Protein AF-A0A496BP18-F1 (afdb_monomer_lite)

pLDDT: mean 85.72, std 12.45, range [35.34, 98.62]

Sequence (747 aa):
MIRNYHTTITDYIFNKKTFSELKESTFGDKWPVVYIIEDKGKRLAYIGETTNICNRINQHWNNPKRKKLKSIHIIHNPAFNKSVILDLEAFLIKYIASDGKYQLQNGNGGQHFHHYYQREEYQKEFKYIWQILKKHNIVTQDIRIIENSDLFKYSPYKTLTEEQYKITYQIIERLKTDLSNGIPRISIIDGGAGTGKSILGIFLLKLLVDAQNETNWAIEENNLEEDLNLIANGLNYNLKMGYVVPMQNFRKTLKKVFKGIKGLSPNMVLSPADVANSQDKYDILIIDESHRLRQRYGLASPGDYKAFDHKNEILGLGKKGTELDWILKKSKYQFFFYDSGQSIKPTDVDPERFFLLLQNKHNYKYKLTSQLRCKGGNDYIQYIQNILNCKQKSKITFKEYDLKLYEDVDDMISEIKKKNKEVGLCRNIAGYAWDWKTKGKSLSSIIKENLFDIEINGYKYIWNRTDTDWINSPNSINEIGCIHTTQGFDLNYAGIILGPEIDYDNEKNRIFIYKKRYKDNKGKMGIENDSILLAYIKNIYTTILERGLEGTYIYVCNDSLRNYLKQFFPVIKHNTEKLLFTEKVKTIEICEDIIPEDQFSEYLPLYTIQAACGYFGEGDEVNKLGWIKVSNLGKLDKNMFVVQAKGNSMEPTIHDGDYCVFRANPVGSRQGKIVLTQHINFYDGDNVGNYSIKTYTSLKKYSETGEWEHEKIVLEPKNKDYKSISIDNVDCNEFKVIGEFIGIIKP

Radius of gyration: 31.21 Å; chains: 1; bounding box: 77×64×98 Å

Structure (mmCIF, N/CA/C/O backbone):
data_AF-A0A496BP18-F1
#
_entry.id   AF-A0A496BP18-F1
#
loop_
_atom_site.group_PDB
_atom_site.id
_atom_site.type_symbol
_atom_site.label_atom_id
_atom_site.label_alt_id
_atom_site.label_comp_id
_atom_site.label_asym_id
_atom_site.label_entity_id
_atom_site.label_seq_id
_atom_site.pdbx_PDB_ins_code
_atom_site.Cartn_x
_atom_site.Cartn_y
_atom_site.Cartn_z
_atom_site.occupancy
_atom_site.B_iso_or_equiv
_atom_site.auth_seq_id
_atom_site.auth_comp_id
_atom_site.auth_asym_id
_atom_site.auth_atom_id
_atom_site.pdbx_PDB_model_num
ATOM 1 N N . MET A 1 1 ? 24.225 -8.860 23.176 1.00 52.12 1 MET A N 1
ATOM 2 C CA . MET A 1 1 ? 25.629 -8.430 23.450 1.00 52.12 1 MET A CA 1
ATOM 3 C C . MET A 1 1 ? 25.857 -6.931 23.203 1.00 52.12 1 MET A C 1
ATOM 5 O O . MET A 1 1 ? 26.594 -6.305 23.952 1.00 52.12 1 MET A O 1
ATOM 9 N N . ILE A 1 2 ? 25.198 -6.344 22.196 1.00 57.78 2 ILE A N 1
ATOM 10 C CA . ILE A 1 2 ? 25.418 -4.966 21.702 1.00 57.78 2 ILE A CA 1
ATOM 11 C C . ILE A 1 2 ? 25.275 -3.861 22.762 1.00 57.78 2 ILE A C 1
ATOM 13 O O . ILE A 1 2 ? 25.968 -2.858 22.670 1.00 57.78 2 ILE A O 1
ATOM 17 N N . ARG A 1 3 ? 24.434 -4.041 23.795 1.00 56.00 3 ARG A N 1
ATOM 18 C CA . ARG A 1 3 ? 24.147 -3.018 24.829 1.00 56.00 3 ARG A CA 1
ATOM 19 C C . ARG A 1 3 ? 25.377 -2.446 25.555 1.00 56.00 3 ARG A C 1
ATOM 21 O O . ARG A 1 3 ? 25.253 -1.396 26.174 1.00 56.00 3 ARG A O 1
ATOM 28 N N . ASN A 1 4 ? 26.523 -3.122 25.491 1.00 63.19 4 ASN A N 1
ATOM 29 C CA . ASN A 1 4 ? 27.769 -2.702 26.134 1.00 63.19 4 ASN A CA 1
ATOM 30 C C . ASN A 1 4 ? 28.670 -1.852 25.209 1.00 63.19 4 ASN A C 1
ATOM 32 O O . ASN A 1 4 ? 29.732 -1.412 25.642 1.00 63.19 4 ASN A O 1
ATOM 36 N N . TYR A 1 5 ? 28.277 -1.641 23.948 1.00 74.50 5 TYR A N 1
ATOM 37 C CA . TYR A 1 5 ? 29.067 -0.955 22.926 1.00 74.50 5 TYR A CA 1
ATOM 38 C C . TYR A 1 5 ? 28.230 0.122 22.229 1.00 74.50 5 TYR A C 1
ATOM 40 O O . TYR A 1 5 ? 27.257 -0.177 21.537 1.00 74.50 5 TYR A O 1
ATOM 48 N N . HIS A 1 6 ? 28.619 1.385 22.389 1.00 79.88 6 HIS A N 1
ATOM 49 C CA . HIS A 1 6 ? 27.933 2.507 21.753 1.00 79.88 6 HIS A CA 1
ATOM 50 C C . HIS A 1 6 ? 28.304 2.616 20.270 1.00 79.88 6 HIS A C 1
ATOM 52 O O . HIS A 1 6 ? 29.479 2.519 19.916 1.00 79.88 6 HIS A O 1
ATOM 58 N N . THR A 1 7 ? 27.313 2.855 19.405 1.00 88.19 7 THR A N 1
ATOM 59 C CA . THR A 1 7 ? 27.586 3.245 18.016 1.00 88.19 7 THR A CA 1
ATOM 60 C C . THR A 1 7 ? 28.005 4.708 17.959 1.00 88.19 7 THR A C 1
ATOM 62 O O . THR A 1 7 ? 27.340 5.577 18.525 1.00 88.19 7 THR A O 1
ATOM 65 N N . THR A 1 8 ? 29.077 4.983 17.228 1.00 88.25 8 THR A N 1
ATOM 66 C CA . THR A 1 8 ? 29.629 6.322 17.006 1.00 88.25 8 THR A CA 1
ATOM 67 C C . THR A 1 8 ? 29.675 6.649 15.515 1.00 88.25 8 THR A C 1
ATOM 69 O O . THR A 1 8 ? 29.780 5.761 14.665 1.00 88.25 8 THR A O 1
ATOM 72 N N . ILE A 1 9 ? 29.554 7.940 15.194 1.00 91.44 9 ILE A N 1
ATOM 73 C CA . ILE A 1 9 ? 29.622 8.459 13.825 1.00 91.44 9 ILE A CA 1
ATOM 74 C C . ILE A 1 9 ? 30.765 9.469 13.754 1.00 91.44 9 ILE A C 1
ATOM 76 O O . ILE A 1 9 ? 30.792 10.423 14.531 1.00 91.44 9 ILE A O 1
ATOM 80 N N . THR A 1 10 ? 31.710 9.243 12.844 1.00 90.31 10 THR A N 1
ATOM 81 C CA . THR A 1 10 ? 32.859 10.128 12.620 1.00 90.31 10 THR A CA 1
ATOM 82 C C . THR A 1 10 ? 32.727 10.818 11.267 1.00 90.31 10 THR A C 1
ATOM 84 O O . THR A 1 10 ? 32.568 10.161 10.235 1.00 90.31 10 THR A O 1
ATOM 87 N N . ASP A 1 11 ? 32.792 12.148 11.282 1.00 90.56 11 ASP A N 1
ATOM 88 C CA . ASP A 1 11 ? 32.511 13.004 10.131 1.00 90.56 11 ASP A CA 1
ATOM 89 C C . ASP A 1 11 ? 33.819 13.544 9.530 1.00 90.56 11 ASP A C 1
ATOM 91 O O . ASP A 1 11 ? 34.568 14.253 10.200 1.00 90.56 11 ASP A O 1
ATOM 95 N N . TYR A 1 12 ? 34.077 13.254 8.252 1.00 89.94 12 TYR A N 1
ATOM 96 C CA . TYR A 1 12 ? 35.258 13.729 7.523 1.00 89.94 12 TYR A CA 1
ATOM 97 C C . TYR A 1 12 ? 34.877 14.462 6.227 1.00 89.94 12 TYR A C 1
ATOM 99 O O . TYR A 1 12 ? 33.830 14.227 5.614 1.00 89.94 12 TYR A O 1
ATOM 107 N N . ILE A 1 13 ? 35.780 15.314 5.735 1.00 90.38 13 ILE A N 1
ATOM 108 C CA . ILE A 1 13 ? 35.725 15.820 4.356 1.00 90.38 13 ILE A CA 1
ATOM 109 C C . ILE A 1 13 ? 36.142 14.678 3.421 1.00 90.38 13 ILE A C 1
ATOM 111 O O . ILE A 1 13 ? 37.189 14.072 3.629 1.00 90.38 13 ILE A O 1
ATOM 115 N N . PHE A 1 14 ? 35.389 14.414 2.355 1.00 89.81 14 PHE A N 1
ATOM 116 C CA . PHE A 1 14 ? 35.708 13.381 1.363 1.00 89.81 14 PHE A CA 1
ATOM 117 C C . PHE A 1 14 ? 36.782 13.884 0.382 1.00 89.81 14 PHE A C 1
ATOM 119 O O . PHE A 1 14 ? 36.477 14.540 -0.614 1.00 89.81 14 PHE A O 1
ATOM 126 N N . ASN A 1 15 ? 38.060 13.632 0.689 1.00 85.44 15 ASN A N 1
ATOM 127 C CA . ASN A 1 15 ? 39.195 14.076 -0.125 1.00 85.44 15 ASN A CA 1
ATOM 128 C C . ASN A 1 15 ? 40.405 13.111 -0.030 1.00 85.44 15 ASN A C 1
ATOM 130 O O . ASN A 1 15 ? 40.296 12.016 0.511 1.00 85.44 15 ASN A O 1
ATOM 134 N N . LYS A 1 16 ? 41.570 13.486 -0.585 1.00 79.44 16 LYS A N 1
ATOM 135 C CA . LYS A 1 16 ? 42.780 12.635 -0.555 1.00 79.44 16 LYS A CA 1
ATOM 136 C C . LYS A 1 16 ? 43.527 12.598 0.791 1.00 79.44 16 LYS A C 1
ATOM 138 O O . LYS A 1 16 ? 44.310 11.676 0.985 1.00 79.44 16 LYS A O 1
ATOM 143 N N . LYS A 1 17 ? 43.335 13.561 1.698 1.00 77.12 17 LYS A N 1
ATOM 144 C CA . LYS A 1 17 ? 43.972 13.562 3.034 1.00 77.12 17 LYS A CA 1
ATOM 145 C C . LYS A 1 17 ? 43.314 12.567 3.993 1.00 77.12 17 LYS A C 1
ATOM 147 O O . LYS A 1 17 ? 44.006 11.901 4.756 1.00 77.12 17 LYS A O 1
ATOM 152 N N . THR A 1 18 ? 42.007 12.365 3.828 1.00 75.88 18 THR A N 1
ATOM 153 C CA . THR A 1 18 ? 41.166 11.417 4.572 1.00 75.88 18 THR A CA 1
ATOM 154 C C . THR A 1 18 ? 41.739 9.993 4.602 1.00 75.88 18 THR A C 1
ATOM 156 O O . THR A 1 18 ? 41.557 9.268 5.572 1.00 75.88 18 THR A O 1
ATOM 159 N N . PHE A 1 19 ? 42.484 9.585 3.566 1.00 72.56 19 PHE A N 1
ATOM 160 C CA . PHE A 1 19 ? 43.158 8.280 3.510 1.00 72.56 19 PHE A CA 1
ATOM 161 C C . PHE A 1 19 ? 44.224 8.060 4.592 1.00 72.56 19 PHE A C 1
ATOM 163 O O . PHE A 1 19 ? 44.499 6.908 4.927 1.00 72.56 19 PHE A O 1
ATOM 170 N N . SER A 1 20 ? 44.838 9.128 5.105 1.00 73.00 20 SER A N 1
ATOM 171 C CA . SER A 1 20 ? 45.783 9.058 6.226 1.00 73.00 20 SER A CA 1
ATOM 172 C C . SER A 1 20 ? 45.035 9.116 7.556 1.00 73.00 20 SER A C 1
ATOM 174 O O . SER A 1 20 ? 45.188 8.220 8.380 1.00 73.00 20 SER A O 1
ATOM 176 N N . GLU A 1 21 ? 44.139 10.099 7.698 1.00 77.62 21 GLU A N 1
ATOM 177 C CA . GLU A 1 21 ? 43.317 10.351 8.896 1.00 77.62 21 GLU A CA 1
ATOM 178 C C . GLU A 1 21 ? 42.536 9.101 9.360 1.00 77.62 21 GLU A C 1
ATOM 180 O O . GLU A 1 21 ? 42.324 8.896 10.553 1.00 77.62 21 GLU A O 1
ATOM 185 N N . LEU A 1 22 ? 42.133 8.230 8.428 1.00 76.31 22 LEU A N 1
ATOM 186 C CA . LEU A 1 22 ? 41.422 6.984 8.733 1.00 76.31 22 LEU A CA 1
ATOM 187 C C . LEU A 1 22 ? 42.313 5.839 9.226 1.00 76.31 22 LEU A C 1
ATOM 189 O O . LEU A 1 22 ? 41.830 4.982 9.967 1.00 76.31 22 LEU A O 1
ATOM 193 N N . LYS A 1 23 ? 43.601 5.812 8.867 1.00 72.75 23 LYS A N 1
ATOM 194 C CA . LYS A 1 23 ? 44.546 4.803 9.386 1.00 72.75 23 LYS A CA 1
ATOM 195 C C . LYS A 1 23 ? 44.902 5.040 10.851 1.00 72.75 23 LYS A C 1
ATOM 197 O O . LYS A 1 23 ? 45.253 4.097 11.547 1.00 72.75 23 LYS A O 1
ATOM 202 N N . GLU A 1 24 ? 44.787 6.288 11.291 1.00 71.69 24 GLU A N 1
ATOM 203 C CA . GLU A 1 24 ? 45.025 6.743 12.663 1.00 71.69 24 GLU A CA 1
ATOM 204 C C . GLU A 1 24 ? 43.735 6.713 13.516 1.00 71.69 24 GLU A C 1
ATOM 206 O O . GLU A 1 24 ? 43.750 7.076 14.690 1.00 71.69 24 GLU A O 1
ATOM 211 N N . SER A 1 25 ? 42.608 6.264 12.943 1.00 72.75 25 SER A N 1
ATOM 212 C CA . SER A 1 25 ? 41.319 6.167 13.637 1.00 72.75 25 SER A CA 1
ATOM 213 C C . SER A 1 25 ? 41.254 4.995 14.626 1.00 72.75 25 SER A C 1
ATOM 215 O O . SER A 1 25 ? 41.914 3.969 14.464 1.00 72.75 25 SER A O 1
ATOM 217 N N . THR A 1 26 ? 40.387 5.111 15.637 1.00 65.44 26 THR A N 1
ATOM 218 C CA . THR A 1 26 ? 40.258 4.149 16.751 1.00 65.44 26 THR A CA 1
ATOM 219 C C . THR A 1 26 ? 39.746 2.757 16.362 1.00 65.44 26 THR A C 1
ATOM 221 O O . THR A 1 26 ? 39.773 1.852 17.193 1.00 65.44 26 THR A O 1
ATOM 224 N N . PHE A 1 27 ? 39.292 2.567 15.119 1.00 69.12 27 PHE A N 1
ATOM 225 C CA . PHE A 1 27 ? 38.877 1.275 14.558 1.00 69.12 27 PHE A CA 1
ATOM 226 C C . PHE A 1 27 ? 39.811 0.763 13.440 1.00 69.12 27 PHE A C 1
ATOM 228 O O . PHE A 1 27 ? 39.676 -0.383 13.016 1.00 69.12 27 PHE A O 1
ATOM 235 N N . GLY A 1 28 ? 40.785 1.563 12.992 1.00 70.00 28 GLY A N 1
ATOM 236 C CA . GLY A 1 28 ? 41.764 1.179 11.971 1.00 70.00 28 GLY A CA 1
ATOM 237 C C . GLY A 1 28 ? 41.195 1.001 10.554 1.00 70.00 28 GLY A C 1
ATOM 238 O O . GLY A 1 28 ? 40.051 1.340 10.253 1.00 70.00 28 GLY A O 1
ATOM 239 N N . ASP A 1 29 ? 42.015 0.463 9.644 1.00 72.81 29 ASP A N 1
ATOM 240 C CA . ASP A 1 29 ? 41.656 0.323 8.225 1.00 72.81 29 ASP A CA 1
ATOM 241 C C . ASP A 1 29 ? 40.769 -0.897 7.917 1.00 72.81 29 ASP A C 1
ATOM 243 O O . ASP A 1 29 ? 40.040 -0.878 6.923 1.00 72.81 29 ASP A O 1
ATOM 247 N N . LYS A 1 30 ? 40.821 -1.939 8.761 1.00 82.44 30 LYS A N 1
ATOM 248 C CA . LYS A 1 30 ? 40.225 -3.275 8.550 1.00 82.44 30 LYS A CA 1
ATOM 249 C C . LYS A 1 30 ? 39.104 -3.614 9.543 1.00 82.44 30 LYS A C 1
ATOM 251 O O . LYS A 1 30 ? 39.113 -4.688 10.146 1.00 82.44 30 LYS A O 1
ATOM 256 N N . TRP A 1 31 ? 38.141 -2.712 9.725 1.00 86.88 31 TRP A N 1
ATOM 257 C CA . TRP A 1 31 ? 36.966 -2.954 10.571 1.00 86.88 31 TRP A CA 1
ATOM 258 C C . TRP A 1 31 ? 35.650 -2.960 9.770 1.00 86.88 31 TRP A C 1
ATOM 260 O O . TRP A 1 31 ? 35.517 -2.175 8.829 1.00 86.88 31 TRP A O 1
ATOM 270 N N . PRO A 1 32 ? 34.658 -3.804 10.127 1.00 91.94 32 PRO A N 1
ATOM 271 C CA . PRO A 1 32 ? 33.296 -3.730 9.597 1.00 91.94 32 PRO A CA 1
ATOM 272 C C . PRO A 1 32 ? 32.621 -2.375 9.892 1.00 91.94 32 PRO A C 1
ATOM 274 O O . PRO A 1 32 ? 32.249 -2.089 11.032 1.00 91.94 32 PRO A O 1
ATOM 277 N N . VAL A 1 33 ? 32.416 -1.549 8.862 1.00 93.31 33 VAL A N 1
ATOM 278 C CA . VAL A 1 33 ? 31.775 -0.222 8.970 1.00 93.31 33 VAL A CA 1
ATOM 279 C C . VAL A 1 33 ? 30.732 0.017 7.875 1.00 93.31 33 VAL A C 1
ATOM 281 O O . VAL A 1 33 ? 30.800 -0.557 6.786 1.00 93.31 33 VAL A O 1
ATOM 284 N N . VAL A 1 34 ? 29.786 0.919 8.148 1.00 95.38 34 VAL A N 1
ATOM 285 C CA . VAL A 1 34 ? 28.875 1.495 7.142 1.00 95.38 34 VAL A CA 1
ATOM 286 C C . VAL A 1 34 ? 29.151 2.988 7.042 1.00 95.38 34 VAL A C 1
ATOM 288 O O . VAL A 1 34 ? 29.399 3.637 8.053 1.00 95.38 34 VAL A O 1
ATOM 291 N N . TYR A 1 35 ? 29.123 3.553 5.842 1.00 94.38 35 TYR A N 1
ATOM 292 C CA . TYR A 1 35 ? 29.410 4.967 5.620 1.00 94.38 35 TYR A CA 1
ATOM 293 C C . TYR A 1 35 ? 28.426 5.613 4.642 1.00 94.38 35 TYR A C 1
ATOM 295 O O . TYR A 1 35 ? 27.815 4.958 3.794 1.00 94.38 35 TYR A O 1
ATOM 303 N N . ILE A 1 36 ? 28.290 6.931 4.764 1.00 96.31 36 ILE A N 1
ATOM 304 C CA . ILE A 1 36 ? 27.437 7.781 3.933 1.00 96.31 36 ILE A CA 1
ATOM 305 C C . ILE A 1 36 ? 28.323 8.868 3.329 1.00 96.31 36 ILE A C 1
ATOM 307 O O . ILE A 1 36 ? 28.897 9.665 4.063 1.00 96.31 36 ILE A O 1
ATOM 311 N N . ILE A 1 37 ? 28.442 8.910 2.005 1.00 94.75 37 ILE A N 1
ATOM 312 C CA . ILE A 1 37 ? 29.166 9.948 1.260 1.00 94.75 37 ILE A CA 1
ATOM 313 C C . ILE A 1 37 ? 28.135 10.904 0.657 1.00 94.75 37 ILE A C 1
ATOM 315 O O . ILE A 1 37 ? 27.204 10.444 0.000 1.00 94.75 37 ILE A O 1
ATOM 319 N N . GLU A 1 38 ? 28.267 12.218 0.831 1.00 95.06 38 GLU A N 1
ATOM 320 C CA . GLU A 1 38 ? 27.221 13.178 0.439 1.00 95.06 38 GLU A CA 1
ATOM 321 C C . GLU A 1 38 ? 27.727 14.552 -0.048 1.00 95.06 38 GLU A C 1
ATOM 323 O O . GLU A 1 38 ? 28.870 14.955 0.171 1.00 95.06 38 GLU A O 1
ATOM 328 N N . ASP A 1 39 ? 26.853 15.279 -0.754 1.00 94.00 39 ASP A N 1
ATOM 329 C CA . ASP A 1 39 ? 26.955 16.718 -1.033 1.00 94.00 39 ASP A CA 1
ATOM 330 C C . ASP A 1 39 ? 25.613 17.378 -0.675 1.00 94.00 39 ASP A C 1
ATOM 332 O O . ASP A 1 39 ? 24.691 17.402 -1.502 1.00 94.00 39 ASP A O 1
ATOM 336 N N . LYS A 1 40 ? 25.506 17.934 0.547 1.00 87.56 40 LYS A N 1
ATOM 337 C CA . LYS A 1 40 ? 24.290 18.615 1.047 1.00 87.56 40 LYS A CA 1
ATOM 338 C C . LYS A 1 40 ? 23.742 19.646 0.055 1.00 87.56 40 LYS A C 1
ATOM 340 O O . LYS A 1 40 ? 22.534 19.709 -0.156 1.00 87.56 40 LYS A O 1
ATOM 345 N N . GLY A 1 41 ? 24.626 20.391 -0.615 1.00 88.69 41 GLY A N 1
ATOM 346 C CA . GLY A 1 41 ? 24.256 21.439 -1.572 1.00 88.69 41 GLY A CA 1
ATOM 347 C C . GLY A 1 41 ? 23.675 20.922 -2.893 1.00 88.69 41 GLY A C 1
ATOM 348 O O . GLY A 1 41 ? 22.926 21.644 -3.544 1.00 88.69 41 GLY A O 1
ATOM 349 N N . LYS A 1 42 ? 23.974 19.676 -3.285 1.00 89.81 42 LYS A N 1
ATOM 350 C CA . LYS A 1 42 ? 23.357 19.014 -4.455 1.00 89.81 42 LYS A CA 1
ATOM 351 C C . LYS A 1 42 ? 22.259 18.017 -4.085 1.00 89.81 42 LYS A C 1
ATOM 353 O O . LYS A 1 42 ? 21.633 17.462 -4.983 1.00 89.81 42 LYS A O 1
ATOM 358 N N . ARG A 1 43 ? 22.036 17.774 -2.787 1.00 92.50 43 ARG A N 1
ATOM 359 C CA . ARG A 1 43 ? 21.113 16.755 -2.260 1.00 92.50 43 ARG A CA 1
ATOM 360 C C . ARG A 1 43 ? 21.381 15.352 -2.829 1.00 92.50 43 ARG A C 1
ATOM 362 O O . ARG A 1 43 ? 20.453 14.595 -3.105 1.00 92.50 43 ARG A O 1
ATOM 369 N N . LEU A 1 44 ? 22.659 15.007 -2.990 1.00 92.44 44 LEU A N 1
ATOM 370 C CA . LEU A 1 44 ? 23.115 13.691 -3.443 1.00 92.44 44 LEU A CA 1
ATOM 371 C C . LEU A 1 44 ? 23.816 12.957 -2.303 1.00 92.44 44 LEU A C 1
ATOM 373 O O . LEU A 1 44 ? 24.659 13.554 -1.632 1.00 92.44 44 LEU A O 1
ATOM 377 N N . ALA A 1 45 ? 23.536 11.663 -2.157 1.00 94.12 45 ALA A N 1
ATOM 378 C CA . ALA A 1 45 ? 24.260 10.782 -1.244 1.00 94.12 45 ALA A CA 1
ATOM 379 C C . ALA A 1 45 ? 24.534 9.405 -1.872 1.00 94.12 45 ALA A C 1
ATOM 381 O O . ALA A 1 45 ? 23.850 8.981 -2.801 1.00 94.12 45 ALA A O 1
ATOM 382 N N . TYR A 1 46 ? 25.538 8.703 -1.366 1.00 93.19 46 TYR A N 1
ATOM 383 C CA . TYR A 1 46 ? 25.820 7.292 -1.610 1.00 93.19 46 TYR A CA 1
ATOM 384 C C . TYR A 1 46 ? 26.052 6.634 -0.253 1.00 93.19 46 TYR A C 1
ATOM 386 O O . TYR A 1 46 ? 26.792 7.172 0.567 1.00 93.19 46 TYR A O 1
ATOM 394 N N . ILE A 1 47 ? 25.429 5.488 -0.020 1.00 94.25 47 ILE A N 1
ATOM 395 C CA . ILE A 1 47 ? 25.594 4.707 1.210 1.00 94.25 47 ILE A CA 1
ATOM 396 C C . ILE A 1 47 ? 26.344 3.433 0.834 1.00 94.25 47 ILE A C 1
ATOM 398 O O . ILE A 1 47 ? 26.157 2.934 -0.273 1.00 94.25 47 ILE A O 1
ATOM 402 N N . GLY A 1 48 ? 27.200 2.921 1.710 1.00 91.81 48 GLY A N 1
ATOM 403 C CA . GLY A 1 48 ? 27.861 1.644 1.471 1.00 91.81 48 GLY A CA 1
ATOM 404 C C . GLY A 1 48 ? 28.414 1.016 2.737 1.00 91.81 48 GLY A C 1
ATOM 405 O O . GLY A 1 48 ? 28.759 1.719 3.684 1.00 91.81 48 GLY A O 1
ATOM 406 N N . GLU A 1 49 ? 28.547 -0.305 2.737 1.00 91.75 49 GLU A N 1
ATOM 407 C CA . GLU A 1 49 ? 29.356 -1.027 3.720 1.00 91.75 49 GLU A CA 1
ATOM 408 C C . GLU A 1 49 ? 30.784 -1.287 3.210 1.00 91.75 49 GLU A C 1
ATOM 410 O O . GLU A 1 49 ? 31.113 -1.031 2.036 1.00 91.75 49 GLU A O 1
ATOM 415 N N . THR A 1 50 ? 31.656 -1.717 4.127 1.00 90.69 50 THR A N 1
ATOM 416 C CA . THR A 1 50 ? 32.924 -2.403 3.840 1.00 90.69 50 THR A CA 1
ATOM 417 C C . THR A 1 50 ? 33.570 -2.968 5.113 1.00 90.69 50 THR A C 1
ATOM 419 O O . THR A 1 50 ? 33.317 -2.498 6.222 1.00 90.69 50 THR A O 1
ATOM 422 N N . THR A 1 51 ? 34.479 -3.930 4.944 1.00 90.62 51 THR A N 1
ATOM 423 C CA . THR A 1 51 ? 35.452 -4.365 5.961 1.00 90.62 51 THR A CA 1
ATOM 424 C C . THR A 1 51 ? 36.864 -3.800 5.735 1.00 90.62 51 THR A C 1
ATOM 426 O O . THR A 1 51 ? 37.760 -4.094 6.522 1.00 90.62 51 THR A O 1
ATOM 429 N N . ASN A 1 52 ? 37.087 -2.997 4.683 1.00 88.88 52 ASN A N 1
ATOM 430 C CA . ASN A 1 52 ? 38.323 -2.239 4.457 1.00 88.88 52 ASN A CA 1
ATOM 431 C C . ASN A 1 52 ? 38.013 -0.822 3.941 1.00 88.88 52 ASN A C 1
ATOM 433 O O . ASN A 1 52 ? 37.799 -0.596 2.744 1.00 88.88 52 ASN A O 1
ATOM 437 N N . ILE A 1 53 ? 37.998 0.153 4.850 1.00 88.06 53 ILE A N 1
ATOM 438 C CA . ILE A 1 53 ? 37.518 1.508 4.547 1.00 88.06 53 ILE A CA 1
ATOM 439 C C . ILE A 1 53 ? 38.471 2.295 3.636 1.00 88.06 53 ILE A C 1
ATOM 441 O O . ILE A 1 53 ? 38.024 3.014 2.739 1.00 88.06 53 ILE A O 1
ATOM 445 N N . CYS A 1 54 ? 39.782 2.091 3.782 1.00 86.44 54 CYS A N 1
ATOM 446 C CA . CYS A 1 54 ? 40.804 2.760 2.977 1.00 86.44 54 CYS A CA 1
ATOM 447 C C . CYS A 1 54 ? 40.739 2.349 1.495 1.00 86.44 54 CYS A C 1
ATOM 449 O O . CYS A 1 54 ? 40.710 3.216 0.615 1.00 86.44 54 CYS A O 1
ATOM 451 N N . ASN A 1 55 ? 40.649 1.044 1.206 1.00 84.50 55 ASN A N 1
ATOM 452 C CA . ASN A 1 55 ? 40.487 0.539 -0.163 1.00 84.50 55 ASN A CA 1
ATOM 453 C C . ASN A 1 55 ? 39.179 1.048 -0.780 1.00 84.50 55 ASN A C 1
ATOM 455 O O . ASN A 1 55 ? 39.160 1.524 -1.920 1.00 84.50 55 ASN A O 1
ATOM 459 N N . ARG A 1 56 ? 38.089 0.998 -0.008 1.00 86.81 56 ARG A N 1
ATOM 460 C CA . ARG A 1 56 ? 36.746 1.362 -0.461 1.00 86.81 56 ARG A CA 1
ATOM 461 C C . ARG A 1 56 ? 36.620 2.837 -0.837 1.00 86.81 56 ARG A C 1
ATOM 463 O O . ARG A 1 56 ? 36.089 3.164 -1.897 1.00 86.81 56 ARG A O 1
ATOM 470 N N . ILE A 1 57 ? 37.163 3.740 -0.022 1.00 86.19 57 ILE A N 1
ATOM 471 C CA . ILE A 1 57 ? 37.178 5.179 -0.328 1.00 86.19 57 ILE A CA 1
ATOM 472 C C . ILE A 1 57 ? 38.053 5.460 -1.562 1.00 86.19 57 ILE A C 1
ATOM 474 O O . ILE A 1 57 ? 37.715 6.343 -2.348 1.00 86.19 57 ILE A O 1
ATOM 478 N N . ASN A 1 58 ? 39.114 4.680 -1.814 1.00 85.12 58 ASN A N 1
ATOM 479 C CA . ASN A 1 58 ? 39.947 4.832 -3.012 1.00 85.12 58 ASN A CA 1
ATOM 480 C C . ASN A 1 58 ? 39.191 4.405 -4.285 1.00 85.12 58 ASN A C 1
ATOM 482 O O . ASN A 1 58 ? 39.220 5.124 -5.284 1.00 85.12 58 ASN A O 1
ATOM 486 N N . GLN A 1 59 ? 38.425 3.308 -4.234 1.00 85.06 59 GLN A N 1
ATOM 487 C CA . GLN A 1 59 ? 37.485 2.937 -5.306 1.00 85.06 59 GLN A CA 1
ATOM 488 C C . GLN A 1 59 ? 36.494 4.085 -5.594 1.00 85.06 59 GLN A C 1
ATOM 490 O O . GLN A 1 59 ? 36.339 4.508 -6.743 1.00 85.06 59 GLN A O 1
ATOM 495 N N . HIS A 1 60 ? 35.878 4.658 -4.551 1.00 87.81 60 HIS A N 1
ATOM 496 C CA . HIS A 1 60 ? 34.924 5.771 -4.686 1.00 87.81 60 HIS A CA 1
ATOM 497 C C . HIS A 1 60 ? 35.564 7.071 -5.196 1.00 87.81 60 HIS A C 1
ATOM 499 O O . HIS A 1 60 ? 34.930 7.803 -5.957 1.00 87.81 60 HIS A O 1
ATOM 505 N N . TRP A 1 61 ? 36.814 7.355 -4.825 1.00 86.38 61 TRP A N 1
ATOM 506 C CA . TRP A 1 61 ? 37.564 8.528 -5.287 1.00 86.38 61 TRP A CA 1
ATOM 507 C C . TRP A 1 61 ? 37.964 8.435 -6.765 1.00 86.38 61 TRP A C 1
ATOM 509 O O . TRP A 1 61 ? 38.040 9.454 -7.457 1.00 86.38 61 TRP A O 1
ATOM 519 N N . ASN A 1 62 ? 38.193 7.220 -7.268 1.00 85.69 62 ASN A N 1
ATOM 520 C CA . ASN A 1 62 ? 38.497 6.980 -8.678 1.00 85.69 62 ASN A CA 1
ATOM 521 C C . ASN A 1 62 ? 37.226 6.892 -9.550 1.00 85.69 62 ASN A C 1
ATOM 523 O O . ASN A 1 62 ? 37.301 7.104 -10.758 1.00 85.69 62 ASN A O 1
ATOM 527 N N . ASN A 1 63 ? 36.045 6.681 -8.955 1.00 84.12 63 ASN A N 1
ATOM 528 C CA . ASN A 1 63 ? 34.755 6.703 -9.650 1.00 84.12 63 ASN A CA 1
ATOM 529 C C . ASN A 1 63 ? 34.313 8.151 -10.012 1.00 84.12 63 ASN A C 1
ATOM 531 O O . ASN A 1 63 ? 34.033 8.949 -9.111 1.00 84.12 63 ASN A O 1
ATOM 535 N N . PRO A 1 64 ? 34.144 8.516 -11.304 1.00 84.06 64 PRO A N 1
ATOM 536 C CA . PRO A 1 64 ? 33.830 9.896 -11.713 1.00 84.06 64 PRO A CA 1
ATOM 537 C C . PRO A 1 64 ? 32.456 10.441 -11.276 1.00 84.06 64 PRO A C 1
ATOM 539 O O . PRO A 1 64 ? 32.239 11.657 -11.336 1.00 84.06 64 PRO A O 1
ATOM 542 N N . LYS A 1 65 ? 31.518 9.573 -10.864 1.00 82.31 65 LYS A N 1
ATOM 543 C CA . LYS A 1 65 ? 30.215 9.961 -10.291 1.00 82.31 65 LYS A CA 1
ATOM 544 C C . LYS A 1 65 ? 30.362 10.231 -8.783 1.00 82.31 65 LYS A C 1
ATOM 546 O O . LYS A 1 65 ? 29.988 11.312 -8.324 1.00 82.31 65 LYS A O 1
ATOM 551 N N . ARG A 1 66 ? 30.974 9.298 -8.037 1.00 86.75 66 ARG A N 1
ATOM 552 C CA . ARG A 1 66 ? 31.121 9.356 -6.565 1.00 86.75 66 ARG A CA 1
ATOM 553 C C . ARG A 1 66 ? 32.151 10.409 -6.103 1.00 86.75 66 ARG A C 1
ATOM 555 O O . ARG A 1 66 ? 31.883 11.116 -5.136 1.00 86.75 66 ARG A O 1
ATOM 562 N N . LYS A 1 67 ? 33.236 10.649 -6.858 1.00 87.25 67 LYS A N 1
ATOM 563 C CA . LYS A 1 67 ? 34.259 11.701 -6.605 1.00 87.25 67 LYS A CA 1
ATOM 564 C C . LYS A 1 67 ? 33.709 13.135 -6.453 1.00 87.25 67 LYS A C 1
ATOM 566 O O . LYS A 1 67 ? 34.401 14.014 -5.957 1.00 87.25 67 LYS A O 1
ATOM 571 N N . LYS A 1 68 ? 32.479 13.405 -6.908 1.00 88.12 68 LYS A N 1
ATOM 572 C CA . LYS A 1 68 ? 31.846 14.743 -6.890 1.00 88.12 68 LYS A CA 1
ATOM 573 C C . LYS A 1 68 ? 31.109 15.075 -5.581 1.00 88.12 68 LYS A C 1
ATOM 575 O O . LYS A 1 68 ? 30.496 16.145 -5.499 1.00 88.12 68 LYS A O 1
ATOM 580 N N . LEU A 1 69 ? 31.126 14.154 -4.616 1.00 91.88 69 LEU A N 1
ATOM 581 C CA . LEU A 1 69 ? 30.617 14.320 -3.253 1.00 91.88 69 LEU A CA 1
ATOM 582 C C . LEU A 1 69 ? 31.669 15.026 -2.368 1.00 91.88 69 LEU A C 1
ATOM 584 O O . LEU A 1 69 ? 32.802 15.219 -2.807 1.00 91.88 69 LEU A O 1
ATOM 588 N N . LYS A 1 70 ? 31.292 15.486 -1.168 1.00 93.12 70 LYS A N 1
ATOM 589 C CA . LYS A 1 70 ? 32.089 16.433 -0.354 1.00 93.12 70 LYS A CA 1
ATOM 590 C C . LYS A 1 70 ? 32.382 15.977 1.073 1.00 93.12 70 LYS A C 1
ATOM 592 O O . LYS A 1 70 ? 33.435 16.323 1.601 1.00 93.12 70 LYS A O 1
ATOM 597 N N . SER A 1 71 ? 31.479 15.220 1.683 1.00 93.25 71 SER A N 1
ATOM 598 C CA . SER A 1 71 ? 31.596 14.734 3.062 1.00 93.25 71 SER A CA 1
ATOM 599 C C . SER A 1 71 ? 31.434 13.221 3.095 1.00 93.25 71 SER A C 1
ATOM 601 O O . SER A 1 71 ? 30.758 12.660 2.231 1.00 93.25 71 SER A O 1
ATOM 603 N N . ILE A 1 72 ? 32.059 12.568 4.071 1.00 93.50 72 ILE A N 1
ATOM 604 C CA . ILE A 1 72 ? 31.840 11.159 4.388 1.00 93.50 72 ILE A CA 1
ATOM 605 C C . ILE A 1 72 ? 31.630 10.998 5.900 1.00 93.50 72 ILE A C 1
ATOM 607 O O . ILE A 1 72 ? 32.403 11.505 6.708 1.00 93.50 72 ILE A O 1
ATOM 611 N N . HIS A 1 73 ? 30.570 10.286 6.259 1.00 94.06 73 HIS A N 1
ATOM 612 C CA . HIS A 1 73 ? 30.160 9.982 7.627 1.00 94.06 73 HIS A CA 1
ATOM 613 C C . HIS A 1 73 ? 30.353 8.484 7.843 1.00 94.06 73 HIS A C 1
ATOM 615 O O . HIS A 1 73 ? 29.767 7.701 7.093 1.00 94.06 73 HIS A O 1
ATOM 621 N N . ILE A 1 74 ? 31.173 8.071 8.808 1.00 93.06 74 ILE A N 1
ATOM 622 C CA . ILE A 1 74 ? 31.492 6.656 9.053 1.00 93.06 74 ILE A CA 1
ATOM 623 C C . ILE A 1 74 ? 30.839 6.218 10.358 1.00 93.06 74 ILE A C 1
ATOM 625 O O . ILE A 1 74 ? 31.124 6.767 11.417 1.00 93.06 74 ILE A O 1
ATOM 629 N N . ILE A 1 75 ? 29.962 5.223 10.262 1.00 94.31 75 ILE A N 1
ATOM 630 C CA . ILE A 1 75 ? 29.192 4.635 11.354 1.00 94.31 75 ILE A CA 1
ATOM 631 C C . ILE A 1 75 ? 29.920 3.366 11.800 1.00 94.31 75 ILE A C 1
ATOM 633 O O . ILE A 1 75 ? 30.041 2.407 11.028 1.00 94.31 75 ILE A O 1
ATOM 637 N N . HIS A 1 76 ? 30.395 3.351 13.044 1.00 90.06 76 HIS A N 1
ATOM 638 C CA . HIS A 1 76 ? 31.155 2.235 13.602 1.00 90.06 76 HIS A CA 1
ATOM 639 C C . HIS A 1 76 ? 30.662 1.843 15.000 1.00 90.06 76 HIS A C 1
ATOM 641 O O . HIS A 1 76 ? 30.252 2.680 15.802 1.00 90.06 76 HIS A O 1
ATOM 647 N N . ASN A 1 77 ? 30.708 0.543 15.287 1.00 90.44 77 ASN A N 1
ATOM 648 C CA . ASN A 1 77 ? 30.445 -0.036 16.600 1.00 90.44 77 ASN A CA 1
ATOM 649 C C . ASN A 1 77 ? 31.337 -1.291 16.756 1.00 90.44 77 ASN A C 1
ATOM 651 O O . ASN A 1 77 ? 31.411 -2.087 15.812 1.00 90.44 77 ASN A O 1
ATOM 655 N N . PRO A 1 78 ? 32.003 -1.510 17.907 1.00 89.50 78 PRO A N 1
ATOM 656 C CA . PRO A 1 78 ? 32.781 -2.726 18.181 1.00 89.50 78 PRO A CA 1
ATOM 657 C C . PRO A 1 78 ? 32.008 -4.058 18.103 1.00 89.50 78 PRO A C 1
ATOM 659 O O . PRO A 1 78 ? 32.628 -5.115 18.045 1.00 89.50 78 PRO A O 1
ATOM 662 N N . ALA A 1 79 ? 30.671 -4.040 18.084 1.00 89.12 79 ALA A N 1
ATOM 663 C CA . ALA A 1 79 ? 29.836 -5.225 17.871 1.00 89.12 79 ALA A CA 1
ATOM 664 C C . ALA A 1 79 ? 29.555 -5.542 16.382 1.00 89.12 79 ALA A C 1
ATOM 666 O O . ALA A 1 79 ? 28.906 -6.546 16.081 1.00 89.12 79 ALA A O 1
ATOM 667 N N . PHE A 1 80 ? 29.979 -4.700 15.432 1.00 91.38 80 PHE A N 1
ATOM 668 C CA . PHE A 1 80 ? 29.692 -4.917 14.010 1.00 91.38 80 PHE A CA 1
ATOM 669 C C . PHE A 1 80 ? 30.512 -6.062 13.394 1.00 91.38 80 PHE A C 1
ATOM 671 O O . PHE A 1 80 ? 31.691 -6.258 13.671 1.00 91.38 80 PHE A O 1
ATOM 678 N N . ASN A 1 81 ? 29.865 -6.795 12.490 1.00 90.44 81 ASN A N 1
ATOM 679 C CA . ASN A 1 81 ? 30.437 -7.839 11.641 1.00 90.44 81 ASN A CA 1
ATOM 680 C C . ASN A 1 81 ? 29.834 -7.727 10.226 1.00 90.44 81 ASN A C 1
ATOM 682 O O . ASN A 1 81 ? 28.892 -6.958 10.027 1.00 90.44 81 ASN A O 1
ATOM 686 N N . LYS A 1 82 ? 30.347 -8.489 9.246 1.00 89.75 82 LYS A N 1
ATOM 687 C CA . LYS A 1 82 ? 29.930 -8.386 7.830 1.00 89.75 82 LYS A CA 1
ATOM 688 C C . LYS A 1 82 ? 28.405 -8.479 7.636 1.00 89.75 82 LYS A C 1
ATOM 690 O O . LYS A 1 82 ? 27.838 -7.661 6.919 1.00 89.75 82 LYS A O 1
ATOM 695 N N . SER A 1 83 ? 27.731 -9.412 8.309 1.00 89.81 83 SER A N 1
ATOM 696 C CA . SER A 1 83 ? 26.274 -9.594 8.187 1.00 89.81 83 SER A CA 1
ATOM 697 C C . SER A 1 83 ? 25.477 -8.422 8.770 1.00 89.81 83 SER A C 1
ATOM 699 O O . SER A 1 83 ? 24.434 -8.053 8.231 1.00 89.81 83 SER A O 1
ATOM 701 N N . VAL A 1 84 ? 25.981 -7.808 9.846 1.00 91.75 84 VAL A N 1
ATOM 702 C CA . VAL A 1 84 ? 25.371 -6.623 10.473 1.00 91.75 84 VAL A CA 1
ATOM 703 C C . VAL A 1 84 ? 25.487 -5.402 9.568 1.00 91.75 84 VAL A C 1
ATOM 705 O O . VAL A 1 84 ? 24.501 -4.689 9.396 1.00 91.75 84 VAL A O 1
ATOM 708 N N . ILE A 1 85 ? 26.663 -5.160 8.976 1.00 92.19 85 ILE A N 1
ATOM 709 C CA . ILE A 1 85 ? 26.872 -3.973 8.134 1.00 92.19 85 ILE A CA 1
ATOM 710 C C . ILE A 1 85 ? 26.107 -4.055 6.807 1.00 92.19 85 ILE A C 1
ATOM 712 O O . ILE A 1 85 ? 25.617 -3.027 6.354 1.00 92.19 85 ILE A O 1
ATOM 716 N N . LEU A 1 86 ? 25.881 -5.257 6.260 1.00 89.19 86 LEU A N 1
ATOM 717 C CA . LEU A 1 86 ? 24.984 -5.472 5.114 1.00 89.19 86 LEU A CA 1
ATOM 718 C C . LEU A 1 86 ? 23.514 -5.136 5.442 1.00 89.19 86 LEU A C 1
ATOM 720 O O . LEU A 1 86 ? 22.858 -4.411 4.695 1.00 89.19 86 LEU A O 1
ATOM 724 N N . ASP A 1 87 ? 22.981 -5.609 6.576 1.00 89.94 87 ASP A N 1
ATOM 725 C CA . ASP A 1 87 ? 21.593 -5.309 6.978 1.00 89.94 87 ASP A CA 1
ATOM 726 C C . ASP A 1 87 ? 21.419 -3.836 7.400 1.00 89.94 87 ASP A C 1
ATOM 728 O O . ASP A 1 87 ? 20.364 -3.247 7.159 1.00 89.94 87 ASP A O 1
ATOM 732 N N . LEU A 1 88 ? 22.462 -3.212 7.968 1.00 92.94 88 LEU A N 1
ATOM 733 C CA . LEU A 1 88 ? 22.496 -1.776 8.267 1.00 92.94 88 LEU A CA 1
ATOM 734 C C . LEU A 1 88 ? 22.590 -0.924 6.991 1.00 92.94 88 LEU A C 1
ATOM 736 O O . LEU A 1 88 ? 21.905 0.093 6.897 1.00 92.94 88 LEU A O 1
ATOM 740 N N . GLU A 1 89 ? 23.372 -1.329 5.989 1.00 92.62 89 GLU A N 1
ATOM 741 C CA . GLU A 1 89 ? 23.406 -0.662 4.683 1.00 92.62 89 GLU A CA 1
ATOM 742 C C . GLU A 1 89 ? 22.031 -0.740 4.005 1.00 92.62 89 GLU A C 1
ATOM 744 O O . GLU A 1 89 ? 21.455 0.293 3.661 1.00 92.62 89 GLU A O 1
ATOM 749 N N . ALA A 1 90 ? 21.451 -1.940 3.892 1.00 89.50 90 ALA A N 1
ATOM 750 C CA . ALA A 1 90 ? 20.125 -2.140 3.307 1.00 89.50 90 ALA A CA 1
ATOM 751 C C . ALA A 1 90 ? 19.024 -1.380 4.075 1.00 89.50 90 ALA A C 1
ATOM 753 O O . ALA A 1 90 ? 18.088 -0.846 3.471 1.00 89.50 90 ALA A O 1
ATOM 754 N N . PHE A 1 91 ? 19.141 -1.273 5.404 1.00 92.25 91 PHE A N 1
ATOM 755 C CA . PHE A 1 91 ? 18.303 -0.400 6.225 1.00 92.25 91 PHE A CA 1
ATOM 756 C C . PHE A 1 91 ? 18.485 1.073 5.824 1.00 92.25 91 PHE A C 1
ATOM 758 O O . PHE A 1 91 ? 17.505 1.729 5.460 1.00 92.25 91 PHE A O 1
ATOM 765 N N . LEU A 1 92 ? 19.713 1.596 5.835 1.00 94.62 92 LEU A N 1
ATOM 766 C CA . LEU A 1 92 ? 19.977 3.012 5.572 1.00 94.62 92 LEU A CA 1
ATOM 767 C C . LEU A 1 92 ? 19.640 3.422 4.134 1.00 94.62 92 LEU A C 1
ATOM 769 O O . LEU A 1 92 ? 19.024 4.471 3.962 1.00 94.62 92 LEU A O 1
ATOM 773 N N . ILE A 1 93 ? 19.928 2.607 3.113 1.00 92.00 93 ILE A N 1
ATOM 774 C CA . ILE A 1 93 ? 19.510 2.883 1.724 1.00 92.00 93 ILE A CA 1
ATOM 775 C C . ILE A 1 93 ? 17.983 3.033 1.659 1.00 92.00 93 ILE A C 1
ATOM 777 O O . ILE A 1 93 ? 17.474 4.051 1.182 1.00 92.00 93 ILE A O 1
ATOM 781 N N . LYS A 1 94 ? 17.244 2.060 2.201 1.00 90.50 94 LYS A N 1
ATOM 782 C CA . LYS A 1 94 ? 15.774 2.038 2.195 1.00 90.50 94 LYS A CA 1
ATOM 783 C C . LYS A 1 94 ? 15.157 3.250 2.906 1.00 90.50 94 LYS A C 1
ATOM 785 O O . LYS A 1 94 ? 14.213 3.846 2.380 1.00 90.50 94 LYS A O 1
ATOM 790 N N . TYR A 1 95 ? 15.676 3.630 4.076 1.00 93.56 95 TYR A N 1
ATOM 791 C CA . TYR A 1 95 ? 15.141 4.757 4.849 1.00 93.56 95 TYR A CA 1
ATOM 792 C C . TYR A 1 95 ? 15.611 6.128 4.332 1.00 93.56 95 TYR A C 1
ATOM 794 O O . TYR A 1 95 ? 14.777 7.015 4.169 1.00 93.56 95 TYR A O 1
ATOM 802 N N . ILE A 1 96 ? 16.892 6.320 3.992 1.00 93.75 96 ILE A N 1
ATOM 803 C CA . ILE A 1 96 ? 17.417 7.623 3.530 1.00 93.75 96 ILE A CA 1
ATOM 804 C C . ILE A 1 96 ? 16.888 7.988 2.133 1.00 93.75 96 ILE A C 1
ATOM 806 O O . ILE A 1 96 ? 16.569 9.153 1.899 1.00 93.75 96 ILE A O 1
ATOM 810 N N . ALA A 1 97 ? 16.673 7.013 1.238 1.00 89.75 97 ALA A N 1
ATOM 811 C CA . ALA A 1 97 ? 15.957 7.251 -0.025 1.00 89.75 97 ALA A CA 1
ATOM 812 C C . ALA A 1 97 ? 14.515 7.758 0.178 1.00 89.75 97 ALA A C 1
ATOM 814 O O . ALA A 1 97 ? 13.930 8.356 -0.725 1.00 89.75 97 ALA A O 1
ATOM 815 N N . SER A 1 98 ? 13.945 7.508 1.359 1.00 90.25 98 SER A N 1
ATOM 816 C CA . SER A 1 98 ? 12.550 7.789 1.698 1.00 90.25 98 SER A CA 1
ATOM 817 C C . SER A 1 98 ? 12.381 9.007 2.621 1.00 90.25 98 SER A C 1
ATOM 819 O O . SER A 1 98 ? 11.307 9.602 2.649 1.00 90.25 98 SER A O 1
ATOM 821 N N . ASP A 1 99 ? 13.453 9.446 3.296 1.00 90.94 99 ASP A N 1
ATOM 822 C CA . ASP A 1 99 ? 13.552 10.727 4.022 1.00 90.94 99 ASP A CA 1
ATOM 823 C C . ASP A 1 99 ? 13.340 11.940 3.091 1.00 90.94 99 ASP A C 1
ATOM 825 O O . ASP A 1 99 ? 13.012 13.038 3.536 1.00 90.94 99 ASP A O 1
ATOM 829 N N . GLY A 1 100 ? 13.525 11.760 1.776 1.00 87.19 100 GLY A N 1
ATOM 830 C CA . GLY A 1 100 ? 13.294 12.780 0.747 1.00 87.19 100 GLY A CA 1
ATOM 831 C C . GLY A 1 100 ? 14.353 13.888 0.695 1.00 87.19 100 GLY A C 1
ATOM 832 O O . GLY A 1 100 ? 14.394 14.663 -0.266 1.00 87.19 100 GLY A O 1
ATOM 833 N N . LYS A 1 101 ? 15.250 13.967 1.683 1.00 90.88 101 LYS A N 1
ATOM 834 C CA . LYS A 1 101 ? 16.374 14.907 1.698 1.00 90.88 101 LYS A CA 1
ATOM 835 C C . LYS A 1 101 ? 17.355 14.657 0.554 1.00 90.88 101 LYS A C 1
ATOM 837 O O . LYS A 1 101 ? 17.729 15.624 -0.110 1.00 90.88 101 LYS A O 1
ATOM 842 N N . TYR A 1 102 ? 17.715 13.399 0.286 1.00 91.19 102 TYR A N 1
ATOM 843 C CA . TYR A 1 102 ? 18.727 13.026 -0.707 1.00 91.19 102 TYR A CA 1
ATOM 844 C C . TYR A 1 102 ? 18.195 12.115 -1.813 1.00 91.19 102 TYR A C 1
ATOM 846 O O . TYR A 1 102 ? 17.430 11.189 -1.561 1.00 91.19 102 TYR A O 1
ATOM 854 N N . GLN A 1 103 ? 18.685 12.332 -3.034 1.00 88.56 103 GLN A N 1
ATOM 855 C CA . GLN A 1 103 ? 18.637 11.335 -4.098 1.00 88.56 103 GLN A CA 1
ATOM 856 C C . GLN A 1 103 ? 19.870 10.430 -3.972 1.00 88.56 103 GLN A C 1
ATOM 858 O O . GLN A 1 103 ? 21.008 10.899 -4.088 1.00 88.56 103 GLN A O 1
ATOM 863 N N . LEU A 1 104 ? 19.654 9.136 -3.722 1.00 90.06 104 LEU A N 1
ATOM 864 C CA . LEU A 1 104 ? 20.752 8.177 -3.600 1.00 90.06 104 LEU A CA 1
ATOM 865 C C . LEU A 1 104 ? 21.408 7.867 -4.952 1.00 90.06 104 LEU A C 1
ATOM 867 O O . LEU A 1 104 ? 20.756 7.859 -5.996 1.00 90.06 104 LEU A O 1
ATOM 871 N N . GLN A 1 105 ? 22.709 7.576 -4.919 1.00 87.62 105 GLN A N 1
ATOM 872 C CA . GLN A 1 105 ? 23.479 7.080 -6.061 1.00 87.62 105 GLN A CA 1
ATOM 873 C C . GLN A 1 105 ? 23.569 5.547 -6.130 1.00 87.62 105 GLN A C 1
ATOM 875 O O . GLN A 1 105 ? 24.214 5.044 -7.044 1.00 87.62 105 GLN A O 1
ATOM 880 N N . ASN A 1 106 ? 22.961 4.828 -5.186 1.00 87.56 106 ASN A N 1
ATOM 881 C CA . ASN A 1 106 ? 22.927 3.368 -5.136 1.00 87.56 106 ASN A CA 1
ATOM 882 C C . ASN A 1 106 ? 22.070 2.766 -6.273 1.00 87.56 106 ASN A C 1
ATOM 884 O O . ASN A 1 106 ? 21.059 3.349 -6.679 1.00 87.56 106 ASN A O 1
ATOM 888 N N . GLY A 1 107 ? 22.467 1.584 -6.753 1.00 77.88 107 GLY A N 1
ATOM 889 C CA . GLY A 1 107 ? 21.597 0.675 -7.511 1.00 77.88 107 GLY A CA 1
ATOM 890 C C . GLY A 1 107 ? 20.722 -0.163 -6.570 1.00 77.88 107 GLY A C 1
ATOM 891 O O . GLY A 1 107 ? 20.868 -0.082 -5.346 1.00 77.88 107 GLY A O 1
ATOM 892 N N . ASN A 1 108 ? 19.813 -0.969 -7.123 1.00 78.06 108 ASN A N 1
ATOM 893 C CA . ASN A 1 108 ? 18.890 -1.797 -6.332 1.00 78.06 108 ASN A CA 1
ATOM 894 C C . ASN A 1 108 ? 19.130 -3.317 -6.402 1.00 78.06 108 ASN A C 1
ATOM 896 O O . ASN A 1 108 ? 18.619 -4.026 -5.539 1.00 78.06 108 ASN A O 1
ATOM 900 N N . GLY A 1 109 ? 19.925 -3.828 -7.352 1.00 58.06 109 GLY A N 1
ATOM 901 C CA . GLY A 1 109 ? 20.127 -5.274 -7.543 1.00 58.06 109 GLY A CA 1
ATOM 902 C C . GLY A 1 109 ? 20.659 -6.034 -6.320 1.00 58.06 109 GLY A C 1
ATOM 903 O O . GLY A 1 109 ? 20.168 -7.120 -6.032 1.00 58.06 109 GLY A O 1
ATOM 904 N N . GLY A 1 110 ? 21.577 -5.431 -5.557 1.00 63.41 110 GLY A N 1
ATOM 905 C CA . GLY A 1 110 ? 22.283 -6.073 -4.440 1.00 63.41 110 GLY A CA 1
ATOM 906 C C . GLY A 1 110 ? 21.611 -6.019 -3.058 1.00 63.41 110 GLY A C 1
ATOM 907 O O . GLY A 1 110 ? 22.252 -6.364 -2.069 1.00 63.41 110 GLY A O 1
ATOM 908 N N . GLN A 1 111 ? 20.347 -5.591 -2.922 1.00 69.62 111 GLN A N 1
ATOM 909 C CA . GLN A 1 111 ? 19.656 -5.601 -1.617 1.00 69.62 111 GLN A CA 1
ATOM 910 C C . GLN A 1 111 ? 18.982 -6.957 -1.313 1.00 69.62 111 GLN A C 1
ATOM 912 O O . GLN A 1 111 ? 17.783 -7.131 -1.545 1.00 69.62 111 GLN A O 1
ATOM 917 N N . HIS A 1 112 ? 19.741 -7.893 -0.732 1.00 64.00 112 HIS A N 1
ATOM 918 C CA . HIS A 1 112 ? 19.272 -9.227 -0.315 1.00 64.00 112 HIS A CA 1
ATOM 919 C C . HIS A 1 112 ? 18.853 -9.270 1.169 1.00 64.00 112 HIS A C 1
ATOM 921 O O . HIS A 1 112 ? 19.228 -8.416 1.976 1.00 64.00 112 HIS A O 1
ATOM 927 N N . PHE A 1 113 ? 18.039 -10.263 1.543 1.00 67.50 113 PHE A N 1
ATOM 928 C CA . PHE A 1 113 ? 17.632 -10.501 2.931 1.00 67.50 113 PHE A CA 1
ATOM 929 C C . PHE A 1 113 ? 18.533 -11.564 3.565 1.00 67.50 113 PHE A C 1
ATOM 931 O O . PHE A 1 113 ? 18.590 -12.692 3.082 1.00 67.50 113 PHE A O 1
ATOM 938 N N . HIS A 1 114 ? 19.195 -11.233 4.675 1.00 69.94 114 HIS A N 1
ATOM 939 C CA . HIS A 1 114 ? 20.100 -12.153 5.365 1.00 69.94 114 HIS A CA 1
ATOM 940 C C . HIS A 1 114 ? 19.598 -12.495 6.774 1.00 69.94 114 HIS A C 1
ATOM 942 O O . HIS A 1 114 ? 19.315 -11.611 7.589 1.00 69.94 114 HIS A O 1
ATOM 948 N N . HIS A 1 115 ? 19.525 -13.791 7.085 1.00 74.56 115 HIS A N 1
ATOM 949 C CA . HIS A 1 115 ? 19.391 -14.281 8.457 1.00 74.56 115 HIS A CA 1
ATOM 950 C C . HIS A 1 115 ? 20.779 -14.365 9.106 1.00 74.56 115 HIS A C 1
ATOM 952 O O . HIS A 1 115 ? 21.702 -14.929 8.525 1.00 74.56 115 HIS A O 1
ATOM 958 N N . TYR A 1 116 ? 20.932 -13.819 10.315 1.00 83.25 116 TYR A N 1
ATOM 959 C CA . TYR A 1 116 ? 22.172 -13.907 11.090 1.00 83.25 116 TYR A CA 1
ATOM 960 C C . TYR A 1 116 ? 21.904 -13.815 12.600 1.00 83.25 116 TYR A C 1
ATOM 962 O O . TYR A 1 116 ? 20.823 -13.414 13.043 1.00 83.25 116 TYR A O 1
ATOM 970 N N . TYR A 1 117 ? 22.893 -14.221 13.398 1.00 85.56 117 TYR A N 1
ATOM 971 C CA . TYR A 1 117 ? 22.794 -14.309 14.855 1.00 85.56 117 TYR A CA 1
ATOM 972 C C . TYR A 1 117 ? 22.508 -12.946 15.515 1.00 85.56 117 TYR A C 1
ATOM 974 O O . TYR A 1 117 ? 23.097 -11.932 15.148 1.00 85.56 117 TYR A O 1
ATOM 982 N N . GLN A 1 118 ? 21.601 -12.925 16.500 1.00 85.25 118 GLN A N 1
ATOM 983 C CA . GLN A 1 118 ? 21.161 -11.722 17.234 1.00 85.25 118 GLN A CA 1
ATOM 984 C C . GLN A 1 118 ? 20.623 -10.559 16.364 1.00 85.25 118 GLN A C 1
ATOM 986 O O . GLN A 1 118 ? 20.516 -9.438 16.859 1.00 85.25 118 GLN A O 1
ATOM 991 N N . ARG A 1 119 ? 20.204 -10.793 15.106 1.00 86.62 119 ARG A N 1
ATOM 992 C CA . ARG A 1 119 ? 19.680 -9.749 14.191 1.00 86.62 119 ARG A CA 1
ATOM 993 C C . ARG A 1 119 ? 18.633 -8.818 14.817 1.00 86.62 119 ARG A C 1
ATOM 995 O O . ARG A 1 119 ? 18.687 -7.613 14.601 1.00 86.62 119 ARG A O 1
ATOM 1002 N N . GLU A 1 120 ? 17.719 -9.337 15.634 1.00 85.00 120 GLU A N 1
ATOM 1003 C CA . GLU A 1 120 ? 16.731 -8.506 16.336 1.00 85.00 120 GLU A CA 1
ATOM 1004 C C . GLU A 1 120 ? 17.320 -7.535 17.373 1.00 85.00 120 GLU A C 1
ATOM 1006 O O . GLU A 1 120 ? 16.684 -6.527 17.678 1.00 85.00 120 GLU A O 1
ATOM 1011 N N . GLU A 1 121 ? 18.480 -7.828 17.970 1.00 84.75 121 GLU A N 1
ATOM 1012 C CA . GLU A 1 121 ? 19.188 -6.863 18.820 1.00 84.75 121 GLU A CA 1
ATOM 1013 C C . GLU A 1 121 ? 19.802 -5.757 17.951 1.00 84.75 121 GLU A C 1
ATOM 1015 O O . GLU A 1 121 ? 19.604 -4.577 18.240 1.00 84.75 121 GLU A O 1
ATOM 1020 N N . TYR A 1 122 ? 20.453 -6.116 16.838 1.00 87.62 122 TYR A N 1
ATOM 1021 C CA . TYR A 1 122 ? 21.023 -5.141 15.899 1.00 87.62 122 TYR A CA 1
ATOM 1022 C C . TYR A 1 122 ? 19.948 -4.236 15.276 1.00 87.62 122 TYR A C 1
ATOM 1024 O O . TYR A 1 122 ? 20.135 -3.028 15.200 1.00 87.62 122 TYR A O 1
ATOM 1032 N N . GLN A 1 123 ? 18.769 -4.756 14.928 1.00 86.12 123 GLN A N 1
ATOM 1033 C CA . GLN A 1 123 ? 17.680 -3.925 14.394 1.00 86.12 123 GLN A CA 1
ATOM 1034 C C . GLN A 1 123 ? 17.054 -2.969 15.423 1.00 86.12 123 GLN A C 1
ATOM 1036 O O . GLN A 1 123 ? 16.423 -1.983 15.032 1.00 86.12 123 GLN A O 1
ATOM 1041 N N . LYS A 1 124 ? 17.245 -3.208 16.728 1.00 86.56 124 LYS A N 1
ATOM 1042 C CA . LYS A 1 124 ? 16.918 -2.229 17.780 1.00 86.56 124 LYS A CA 1
ATOM 1043 C C . LYS A 1 124 ? 17.973 -1.113 17.797 1.00 86.56 124 LYS A C 1
ATOM 1045 O O . LYS A 1 124 ? 17.599 0.058 17.819 1.00 86.56 124 LYS A O 1
ATOM 1050 N N . GLU A 1 125 ? 19.252 -1.461 17.642 1.00 88.69 125 GLU A N 1
ATOM 1051 C CA . GLU A 1 125 ? 20.355 -0.499 17.480 1.00 88.69 125 GLU A CA 1
ATOM 1052 C C . GLU A 1 125 ? 20.210 0.355 16.204 1.00 88.69 125 GLU A C 1
ATOM 1054 O O . GLU A 1 125 ? 20.403 1.566 16.254 1.00 88.69 125 GLU A O 1
ATOM 1059 N N . PHE A 1 126 ? 19.751 -0.199 15.075 1.00 92.25 126 PHE A N 1
ATOM 1060 C CA . PHE A 1 126 ? 19.541 0.572 13.833 1.00 92.25 126 PHE A CA 1
ATOM 1061 C C . PHE A 1 126 ? 18.554 1.744 14.020 1.00 92.25 126 PHE A C 1
ATOM 1063 O O . PHE A 1 126 ? 18.711 2.806 13.409 1.00 92.25 126 PHE A O 1
ATOM 1070 N N . LYS A 1 127 ? 17.558 1.592 14.908 1.00 88.50 127 LYS A N 1
ATOM 1071 C CA . LYS A 1 127 ? 16.620 2.672 15.265 1.00 88.50 127 LYS A CA 1
ATOM 1072 C C . LYS A 1 127 ? 17.267 3.748 16.148 1.00 88.50 127 LYS A C 1
ATOM 1074 O O . LYS A 1 127 ? 16.852 4.903 16.069 1.00 88.50 127 LYS A O 1
ATOM 1079 N N . TYR A 1 128 ? 18.287 3.401 16.934 1.00 89.38 128 TYR A N 1
ATOM 1080 C CA . TYR A 1 128 ? 19.114 4.356 17.679 1.00 89.38 128 TYR A CA 1
ATOM 1081 C C . TYR A 1 128 ? 20.087 5.099 16.748 1.00 89.38 128 TYR A C 1
ATOM 1083 O O . TYR A 1 128 ? 20.123 6.329 16.773 1.00 89.38 128 TYR A O 1
ATOM 1091 N N . ILE A 1 129 ? 20.757 4.389 15.830 1.00 93.12 129 ILE A N 1
ATOM 1092 C CA . ILE A 1 129 ? 21.625 4.973 14.787 1.00 93.12 129 ILE A CA 1
ATOM 1093 C C . ILE A 1 129 ? 20.877 6.040 13.978 1.00 93.12 129 ILE A C 1
ATOM 1095 O O . ILE A 1 129 ? 21.415 7.120 13.741 1.00 93.12 129 ILE A O 1
ATOM 1099 N N . TRP A 1 130 ? 19.610 5.797 13.620 1.00 94.31 130 TRP A N 1
ATOM 1100 C CA . TRP A 1 130 ? 18.776 6.802 12.949 1.00 94.31 130 TRP A CA 1
ATOM 1101 C C . TRP A 1 130 ? 18.638 8.110 13.744 1.00 94.31 130 TRP A C 1
ATOM 1103 O O . TRP A 1 130 ? 18.681 9.195 13.167 1.00 94.31 130 TRP A O 1
ATOM 1113 N N . GLN A 1 131 ? 18.514 8.033 15.072 1.00 91.06 131 GLN A N 1
ATOM 1114 C CA . GLN A 1 131 ? 18.430 9.222 15.924 1.00 91.06 131 GLN A CA 1
ATOM 1115 C C . GLN A 1 131 ? 19.777 9.957 16.029 1.00 91.06 131 GLN A C 1
ATOM 1117 O O . GLN A 1 131 ? 19.784 11.187 16.096 1.00 91.06 131 GLN A O 1
ATOM 1122 N N . ILE A 1 132 ? 20.917 9.256 15.947 1.00 92.25 132 ILE A N 1
ATOM 1123 C CA . ILE A 1 132 ? 22.237 9.901 15.809 1.00 92.25 132 ILE A CA 1
ATOM 1124 C C . ILE A 1 132 ? 22.335 10.618 14.450 1.00 92.25 132 ILE A C 1
ATOM 1126 O O . ILE A 1 132 ? 22.649 11.807 14.401 1.00 92.25 132 ILE A O 1
ATOM 1130 N N . LEU A 1 133 ? 21.967 9.951 13.349 1.00 94.31 133 LEU A N 1
ATOM 1131 C CA . LEU A 1 133 ? 21.945 10.546 12.002 1.00 94.31 133 LEU A CA 1
ATOM 1132 C C . LEU A 1 133 ? 21.030 11.780 11.911 1.00 94.31 133 LEU A C 1
ATOM 1134 O O . LEU A 1 133 ? 21.313 12.709 11.148 1.00 94.31 133 LEU A O 1
ATOM 1138 N N . LYS A 1 134 ? 19.938 11.811 12.684 1.00 93.38 134 LYS A N 1
ATOM 1139 C CA . LYS A 1 134 ? 19.040 12.969 12.789 1.00 93.38 134 LYS A CA 1
ATOM 1140 C C . LYS A 1 134 ? 19.713 14.124 13.541 1.00 93.38 134 LYS A C 1
ATOM 1142 O O . LYS A 1 134 ? 19.684 15.252 13.056 1.00 93.38 134 LYS A O 1
ATOM 1147 N N . LYS A 1 135 ? 20.402 13.841 14.658 1.00 90.94 135 LYS A N 1
ATOM 1148 C CA . LYS A 1 135 ? 21.196 14.829 15.422 1.00 90.94 135 LYS A CA 1
ATOM 1149 C C . LYS A 1 135 ? 22.343 15.440 14.604 1.00 90.94 135 LYS A C 1
ATOM 1151 O O . LYS A 1 135 ? 22.512 16.652 14.637 1.00 90.94 135 LYS A O 1
ATOM 1156 N N . HIS A 1 136 ? 23.063 14.648 13.804 1.00 88.50 136 HIS A N 1
ATOM 1157 C CA . HIS A 1 136 ? 24.112 15.145 12.889 1.00 88.50 136 HIS A CA 1
ATOM 1158 C C . HIS A 1 136 ? 23.548 15.886 11.651 1.00 88.50 136 HIS A C 1
ATOM 1160 O O . HIS A 1 136 ? 24.303 16.304 10.767 1.00 88.50 136 HIS A O 1
ATOM 1166 N N . ASN A 1 137 ? 22.219 16.039 11.539 1.00 90.62 137 ASN A N 1
ATOM 1167 C CA . ASN A 1 137 ? 21.538 16.575 10.359 1.00 90.62 137 ASN A CA 1
ATOM 1168 C C . ASN A 1 137 ? 22.042 15.903 9.062 1.00 90.62 137 ASN A C 1
ATOM 1170 O O . ASN A 1 137 ? 22.418 16.561 8.080 1.00 90.62 137 ASN A O 1
ATOM 1174 N N . ILE A 1 138 ? 22.049 14.567 9.068 1.00 92.06 138 ILE A N 1
ATOM 1175 C CA . ILE A 1 138 ? 22.235 13.710 7.890 1.00 92.06 138 ILE A CA 1
ATOM 1176 C C . ILE A 1 138 ? 20.858 13.288 7.365 1.00 92.06 138 ILE A C 1
ATOM 1178 O O . ILE A 1 138 ? 20.598 13.468 6.181 1.00 92.06 138 ILE A O 1
ATOM 1182 N N . VAL A 1 139 ? 19.922 12.917 8.242 1.00 94.94 139 VAL A N 1
ATOM 1183 C CA . VAL A 1 139 ? 18.493 12.680 7.920 1.00 94.94 139 VAL A CA 1
ATOM 1184 C C . VAL A 1 139 ? 17.602 13.769 8.537 1.00 94.94 139 VAL A C 1
ATOM 1186 O O . VAL A 1 139 ? 18.124 14.658 9.213 1.00 94.94 139 VAL A O 1
ATOM 1189 N N . THR A 1 140 ? 16.291 13.761 8.275 1.00 92.00 140 THR A N 1
ATOM 1190 C CA . THR A 1 140 ? 15.359 14.808 8.752 1.00 92.00 140 THR A CA 1
ATOM 1191 C C . THR A 1 140 ? 14.114 14.283 9.468 1.00 92.00 140 THR A C 1
ATOM 1193 O O . THR A 1 140 ? 13.725 14.837 10.497 1.00 92.00 140 THR A O 1
ATOM 1196 N N . GLN A 1 141 ? 13.490 13.222 8.962 1.00 90.25 141 GLN A N 1
ATOM 1197 C CA . GLN A 1 141 ? 12.226 12.684 9.467 1.00 90.25 141 GLN A CA 1
ATOM 1198 C C . GLN A 1 141 ? 12.447 11.571 10.504 1.00 90.25 141 GLN A C 1
ATOM 1200 O O . GLN A 1 141 ? 13.514 10.962 10.593 1.00 90.25 141 GLN A O 1
ATOM 1205 N N . ASP A 1 142 ? 11.415 11.268 11.292 1.00 86.94 142 ASP A N 1
ATOM 1206 C CA . ASP A 1 142 ? 11.400 10.069 12.132 1.00 86.94 142 ASP A CA 1
ATOM 1207 C C . ASP A 1 142 ? 10.978 8.835 11.335 1.00 86.94 142 ASP A C 1
ATOM 1209 O O . ASP A 1 142 ? 10.117 8.913 10.458 1.00 86.94 142 ASP A O 1
ATOM 1213 N N . ILE A 1 143 ? 11.527 7.674 11.710 1.00 86.19 143 ILE A N 1
ATOM 1214 C CA . ILE A 1 143 ? 11.223 6.364 11.108 1.00 86.19 143 ILE A CA 1
ATOM 1215 C C . ILE A 1 143 ? 9.711 6.158 10.922 1.00 86.19 143 ILE A C 1
ATOM 1217 O O . ILE A 1 143 ? 9.286 5.833 9.821 1.00 86.19 143 ILE A O 1
ATOM 1221 N N . ARG A 1 144 ? 8.890 6.459 11.941 1.00 79.94 144 ARG A N 1
ATOM 1222 C CA . ARG A 1 144 ? 7.423 6.292 11.886 1.00 79.94 144 ARG A CA 1
ATOM 1223 C C . ARG A 1 144 ? 6.736 7.169 10.828 1.00 79.94 144 ARG A C 1
ATOM 1225 O O . ARG A 1 144 ? 5.662 6.819 10.350 1.00 79.94 144 ARG A O 1
ATOM 1232 N N . ILE A 1 145 ? 7.315 8.318 10.477 1.00 80.62 145 ILE A N 1
ATOM 1233 C CA . ILE A 1 145 ? 6.794 9.197 9.416 1.00 80.62 145 ILE A CA 1
ATOM 1234 C C . ILE A 1 145 ? 7.187 8.610 8.055 1.00 80.62 145 ILE A C 1
ATOM 1236 O O . ILE A 1 145 ? 6.344 8.470 7.168 1.00 80.62 145 ILE A O 1
ATOM 1240 N N . ILE A 1 146 ? 8.445 8.172 7.930 1.00 86.44 146 ILE A N 1
ATOM 1241 C CA . ILE A 1 146 ? 8.973 7.548 6.714 1.00 86.44 146 ILE A CA 1
ATOM 1242 C C . ILE A 1 146 ? 8.229 6.249 6.384 1.00 86.44 146 ILE A C 1
ATOM 1244 O O . ILE A 1 146 ? 7.764 6.117 5.255 1.00 86.44 146 ILE A O 1
ATOM 1248 N N . GLU A 1 147 ? 8.050 5.332 7.343 1.00 82.12 147 GLU A N 1
ATOM 1249 C CA . GLU A 1 147 ? 7.343 4.044 7.174 1.00 82.12 147 GLU A CA 1
ATOM 1250 C C . GLU A 1 147 ? 5.934 4.227 6.581 1.00 82.12 147 GLU A C 1
ATOM 1252 O O . GLU A 1 147 ? 5.464 3.421 5.773 1.00 82.12 147 GLU A O 1
ATOM 1257 N N . ASN A 1 148 ? 5.281 5.336 6.932 1.00 74.62 148 ASN A N 1
ATOM 1258 C CA . ASN A 1 148 ? 3.943 5.684 6.477 1.00 74.62 148 ASN A CA 1
ATOM 1259 C C . ASN A 1 148 ? 3.902 6.412 5.117 1.00 74.62 148 ASN A C 1
ATOM 1261 O O . ASN A 1 148 ? 2.822 6.510 4.526 1.00 74.62 148 ASN A O 1
ATOM 1265 N N . SER A 1 149 ? 5.040 6.868 4.587 1.00 79.94 149 SER A N 1
ATOM 1266 C CA . SER A 1 149 ? 5.131 7.648 3.345 1.00 79.94 149 SER A CA 1
ATOM 1267 C C . SER A 1 149 ? 5.006 6.817 2.057 1.00 79.94 149 SER A C 1
ATOM 1269 O O . SER A 1 149 ? 5.453 5.670 1.982 1.00 79.94 149 SER A O 1
ATOM 1271 N N . ASP A 1 150 ? 4.479 7.435 0.993 1.00 80.56 150 ASP A N 1
ATOM 1272 C CA . ASP A 1 150 ? 4.451 6.859 -0.364 1.00 80.56 150 ASP A CA 1
ATOM 1273 C C . ASP A 1 150 ? 5.860 6.504 -0.881 1.00 80.56 150 ASP A C 1
ATOM 1275 O O . ASP A 1 150 ? 6.037 5.478 -1.538 1.00 80.56 150 ASP A O 1
ATOM 1279 N N . LEU A 1 151 ? 6.869 7.335 -0.574 1.00 83.06 151 LEU A N 1
ATOM 1280 C CA . LEU A 1 151 ? 8.260 7.117 -0.991 1.00 83.06 151 LEU A CA 1
ATOM 1281 C C . LEU A 1 151 ? 8.818 5.813 -0.418 1.00 83.06 151 LEU A C 1
ATOM 1283 O O . LEU A 1 151 ? 9.375 5.019 -1.169 1.00 83.06 151 LEU A O 1
ATOM 1287 N N . PHE A 1 152 ? 8.607 5.552 0.873 1.00 85.62 152 PHE A N 1
ATOM 1288 C CA . PHE A 1 152 ? 9.018 4.295 1.499 1.00 85.62 152 PHE A CA 1
ATOM 1289 C C . PHE A 1 152 ? 8.195 3.110 0.998 1.00 85.62 152 PHE A C 1
ATOM 1291 O O . PHE A 1 152 ? 8.745 2.057 0.666 1.00 85.62 152 PHE A O 1
ATOM 1298 N N . LYS A 1 153 ? 6.868 3.271 0.905 1.00 80.88 153 LYS A N 1
ATOM 1299 C CA . LYS A 1 153 ? 5.947 2.207 0.479 1.00 80.88 153 LYS A CA 1
ATOM 1300 C C . LYS A 1 153 ? 6.274 1.687 -0.925 1.00 80.88 153 LYS A C 1
ATOM 1302 O O . LYS A 1 153 ? 6.254 0.468 -1.109 1.00 80.88 153 LYS A O 1
ATOM 1307 N N . TYR A 1 154 ? 6.674 2.569 -1.841 1.00 85.69 154 TYR A N 1
ATOM 1308 C CA . TYR A 1 154 ? 6.970 2.260 -3.247 1.00 85.69 154 TYR A CA 1
ATOM 1309 C C . TYR A 1 154 ? 8.450 2.436 -3.643 1.00 85.69 154 TYR A C 1
ATOM 1311 O O . TYR A 1 154 ? 8.759 2.596 -4.824 1.00 85.69 154 TYR A O 1
ATOM 1319 N N . SER A 1 155 ? 9.374 2.398 -2.677 1.00 86.00 155 SER A N 1
ATOM 1320 C CA . SER A 1 155 ? 10.816 2.499 -2.940 1.00 86.00 155 SER A CA 1
ATOM 1321 C C . SER A 1 155 ? 11.347 1.280 -3.720 1.00 86.00 155 SER A C 1
ATOM 1323 O O . SER A 1 155 ? 11.079 0.150 -3.300 1.00 86.00 155 SER A O 1
ATOM 1325 N N . PRO A 1 156 ? 12.157 1.462 -4.788 1.00 87.25 156 PRO A N 1
ATOM 1326 C CA . PRO A 1 156 ? 12.860 0.366 -5.463 1.00 87.25 156 PRO A CA 1
ATOM 1327 C C . PRO A 1 156 ? 13.965 -0.248 -4.597 1.00 87.25 156 PRO A C 1
ATOM 1329 O O . PRO A 1 156 ? 14.415 -1.345 -4.896 1.00 87.25 156 PRO A O 1
ATOM 1332 N N . TYR A 1 157 ? 14.392 0.432 -3.526 1.00 86.50 157 TYR A N 1
ATOM 1333 C CA . TYR A 1 157 ? 15.423 -0.044 -2.595 1.00 86.50 157 TYR A CA 1
ATOM 1334 C C . TYR A 1 157 ? 14.845 -0.899 -1.454 1.00 86.50 157 TYR A C 1
ATOM 1336 O O . TYR A 1 157 ? 15.413 -0.995 -0.363 1.00 86.50 157 TYR A O 1
ATOM 1344 N N . LYS A 1 158 ? 13.660 -1.481 -1.663 1.00 85.25 158 LYS A N 1
ATOM 1345 C CA . LYS A 1 158 ? 13.127 -2.518 -0.785 1.00 85.25 158 LYS A CA 1
ATOM 1346 C C . LYS A 1 158 ? 13.786 -3.847 -1.132 1.00 85.25 158 LYS A C 1
ATOM 1348 O O . LYS A 1 158 ? 13.662 -4.321 -2.255 1.00 85.25 158 LYS A O 1
ATOM 1353 N N . THR A 1 159 ? 14.407 -4.452 -0.125 1.00 82.44 159 THR A N 1
ATOM 1354 C CA . THR A 1 159 ? 14.851 -5.848 -0.129 1.00 82.44 159 THR A CA 1
ATOM 1355 C C . THR A 1 159 ? 13.746 -6.758 -0.671 1.00 82.44 159 THR A C 1
ATOM 1357 O O . THR A 1 159 ? 12.633 -6.747 -0.137 1.00 82.44 159 THR A O 1
ATOM 1360 N N . LEU A 1 160 ? 14.043 -7.528 -1.718 1.00 85.00 160 LEU A N 1
ATOM 1361 C CA . LEU A 1 160 ? 13.108 -8.507 -2.278 1.00 85.00 160 LEU A CA 1
ATOM 1362 C C . LEU A 1 160 ? 13.029 -9.762 -1.395 1.00 85.00 160 LEU A C 1
ATOM 1364 O O . LEU A 1 160 ? 13.977 -10.096 -0.681 1.00 85.00 160 LEU A O 1
ATOM 1368 N N . THR A 1 161 ? 11.917 -10.497 -1.472 1.00 85.06 161 THR A N 1
ATOM 1369 C CA . THR A 1 161 ? 11.891 -11.894 -1.001 1.00 85.06 161 THR A CA 1
ATOM 1370 C C . THR A 1 161 ? 12.699 -12.790 -1.933 1.00 85.06 161 THR A C 1
ATOM 1372 O O . THR A 1 161 ? 12.897 -12.458 -3.100 1.00 85.06 161 THR A O 1
ATOM 1375 N N . GLU A 1 162 ? 13.090 -13.980 -1.468 1.00 83.94 162 GLU A N 1
ATOM 1376 C CA . GLU A 1 162 ? 13.693 -14.991 -2.344 1.00 83.94 162 GLU A CA 1
ATOM 1377 C C . GLU A 1 162 ? 12.830 -15.304 -3.576 1.00 83.94 162 GLU A C 1
ATOM 1379 O O . GLU A 1 162 ? 13.361 -15.468 -4.669 1.00 83.94 162 GLU A O 1
ATOM 1384 N N . GLU A 1 163 ? 11.504 -15.379 -3.420 1.00 89.12 163 GLU A N 1
ATOM 1385 C CA . GLU A 1 163 ? 10.571 -15.636 -4.525 1.00 89.12 163 GLU A CA 1
ATOM 1386 C C . GLU A 1 163 ? 10.618 -14.504 -5.565 1.00 89.12 163 GLU A C 1
ATOM 1388 O O . GLU A 1 163 ? 10.782 -14.753 -6.760 1.00 89.12 163 GLU A O 1
ATOM 1393 N N . GLN A 1 164 ? 10.546 -13.252 -5.106 1.00 90.56 164 GLN A N 1
ATOM 1394 C CA . GLN A 1 164 ? 10.632 -12.058 -5.950 1.00 90.56 164 GLN A CA 1
ATOM 1395 C C . GLN A 1 164 ? 12.002 -11.933 -6.634 1.00 90.56 164 GLN A C 1
ATOM 1397 O O . GLN A 1 164 ? 12.070 -11.625 -7.826 1.00 90.56 164 GLN A O 1
ATOM 1402 N N . TYR A 1 165 ? 13.088 -12.216 -5.912 1.00 88.62 165 TYR A N 1
ATOM 1403 C CA . TYR A 1 165 ? 14.447 -12.253 -6.448 1.00 88.62 165 TYR A CA 1
ATOM 1404 C C . TYR A 1 165 ? 14.584 -13.324 -7.546 1.00 88.62 165 TYR A C 1
ATOM 1406 O O . TYR A 1 165 ? 14.962 -13.003 -8.673 1.00 88.62 165 TYR A O 1
ATOM 1414 N N . LYS A 1 166 ? 14.177 -14.573 -7.268 1.00 89.31 166 LYS A N 1
ATOM 1415 C CA . LYS A 1 166 ? 14.232 -15.703 -8.218 1.00 89.31 166 LYS A CA 1
ATOM 1416 C C . LYS A 1 166 ? 13.393 -15.432 -9.476 1.00 89.31 166 LYS A C 1
ATOM 1418 O O . LYS A 1 166 ? 13.809 -15.789 -10.578 1.00 89.31 166 LYS A O 1
ATOM 1423 N N . ILE A 1 167 ? 12.252 -14.750 -9.342 1.00 93.00 167 ILE A N 1
ATOM 1424 C CA . ILE A 1 167 ? 11.436 -14.293 -10.480 1.00 93.00 167 ILE A CA 1
ATOM 1425 C C . ILE A 1 167 ? 12.143 -13.182 -11.270 1.00 93.00 167 ILE A C 1
ATOM 1427 O O . ILE A 1 167 ? 12.146 -13.238 -12.498 1.00 93.00 167 ILE A O 1
ATOM 1431 N N . THR A 1 168 ? 12.779 -12.213 -10.603 1.00 92.44 168 THR A N 1
ATOM 1432 C CA . THR A 1 168 ? 13.519 -11.124 -11.275 1.00 92.44 168 THR A CA 1
ATOM 1433 C C . THR A 1 168 ? 14.705 -11.667 -12.066 1.00 92.44 168 THR A C 1
ATOM 1435 O O . THR A 1 168 ? 14.856 -11.322 -13.235 1.00 92.44 168 THR A O 1
ATOM 1438 N N . TYR A 1 169 ? 15.483 -12.578 -11.474 1.00 90.25 169 TYR A N 1
ATOM 1439 C CA . TYR A 1 169 ? 16.575 -13.292 -12.140 1.00 90.25 169 TYR A CA 1
ATOM 1440 C C . TYR A 1 169 ? 16.091 -13.962 -13.435 1.00 90.25 169 TYR A C 1
ATOM 1442 O O . TYR A 1 169 ? 16.618 -13.698 -14.516 1.00 90.25 169 TYR A O 1
ATOM 1450 N N . GLN A 1 170 ? 15.020 -14.763 -13.352 1.00 93.25 170 GLN A N 1
ATOM 1451 C CA . GLN A 1 170 ? 14.453 -15.433 -14.526 1.00 93.25 170 GLN A CA 1
ATOM 1452 C C . GLN A 1 170 ? 13.924 -14.444 -15.571 1.00 93.25 170 GLN A C 1
ATOM 1454 O O . GLN A 1 170 ? 14.077 -14.696 -16.765 1.00 93.25 170 GLN A O 1
ATOM 1459 N N . ILE A 1 171 ? 13.305 -13.336 -15.147 1.00 94.75 171 ILE A N 1
ATOM 1460 C CA . ILE A 1 171 ? 12.836 -12.277 -16.047 1.00 94.75 171 ILE A CA 1
ATOM 1461 C C . ILE A 1 171 ? 14.008 -11.665 -16.819 1.00 94.75 171 ILE A C 1
ATOM 1463 O O . ILE A 1 171 ? 13.914 -11.568 -18.040 1.00 94.75 171 ILE A O 1
ATOM 1467 N N . ILE A 1 172 ? 15.102 -11.295 -16.146 1.00 91.81 172 ILE A N 1
ATOM 1468 C CA . ILE A 1 172 ? 16.268 -10.667 -16.784 1.00 91.81 172 ILE A CA 1
ATOM 1469 C C . ILE A 1 172 ? 16.964 -11.640 -17.745 1.00 91.81 172 ILE A C 1
ATOM 1471 O O . ILE A 1 172 ? 17.186 -11.279 -18.900 1.00 91.81 172 ILE A O 1
ATOM 1475 N N . GLU A 1 173 ? 17.244 -12.876 -17.322 1.00 89.62 173 GLU A N 1
ATOM 1476 C CA . GLU A 1 173 ? 17.904 -13.876 -18.178 1.00 89.62 173 GLU A CA 1
ATOM 1477 C C . GLU A 1 173 ? 17.097 -14.185 -19.442 1.00 89.62 173 GLU A C 1
ATOM 1479 O O . GLU A 1 173 ? 17.630 -14.187 -20.551 1.00 89.62 173 GLU A O 1
ATOM 1484 N N . ARG A 1 174 ? 15.781 -14.372 -19.298 1.00 92.62 174 ARG A N 1
ATOM 1485 C CA . ARG A 1 174 ? 14.898 -14.633 -20.441 1.00 92.62 174 ARG A CA 1
ATOM 1486 C C . ARG A 1 174 ? 14.763 -13.404 -21.342 1.00 92.62 174 ARG A C 1
ATOM 1488 O O . ARG A 1 174 ? 14.842 -13.553 -22.554 1.00 92.62 174 ARG A O 1
ATOM 1495 N N . LEU A 1 175 ? 14.660 -12.201 -20.770 1.00 92.44 175 LEU A N 1
ATOM 1496 C CA . LEU A 1 175 ? 14.603 -10.947 -21.526 1.00 92.44 175 LEU A CA 1
ATOM 1497 C C . LEU A 1 175 ? 15.879 -10.707 -22.352 1.00 92.44 175 LEU A C 1
ATOM 1499 O O . LEU A 1 175 ? 15.763 -10.256 -23.488 1.00 92.44 175 LEU A O 1
ATOM 1503 N N . LYS A 1 176 ? 17.075 -11.048 -21.843 1.00 89.00 176 LYS A N 1
ATOM 1504 C CA . LYS A 1 176 ? 18.316 -11.039 -22.648 1.00 89.00 176 LYS A CA 1
ATOM 1505 C C . LYS A 1 176 ? 18.183 -11.934 -23.879 1.00 89.00 176 LYS A C 1
ATOM 1507 O O . LYS A 1 176 ? 18.521 -11.508 -24.980 1.00 89.00 176 LYS A O 1
ATOM 1512 N N . THR A 1 177 ? 17.702 -13.166 -23.686 1.00 89.88 177 THR A N 1
ATOM 1513 C CA . THR A 1 177 ? 17.517 -14.149 -24.765 1.00 89.88 177 THR A CA 1
ATOM 1514 C C . THR A 1 177 ? 16.463 -13.696 -25.776 1.00 89.88 177 THR A C 1
ATOM 1516 O O . THR A 1 177 ? 16.665 -13.854 -26.978 1.00 89.88 177 THR A O 1
ATOM 1519 N N . ASP A 1 178 ? 15.363 -13.096 -25.325 1.00 92.19 178 ASP A N 1
ATOM 1520 C CA . ASP A 1 178 ? 14.328 -12.588 -26.228 1.00 92.19 178 ASP A CA 1
ATOM 1521 C C . ASP A 1 178 ? 14.829 -11.372 -27.025 1.00 92.19 178 ASP A C 1
ATOM 1523 O O . ASP A 1 178 ? 14.588 -11.289 -28.229 1.00 92.19 178 ASP A O 1
ATOM 1527 N N . LEU A 1 179 ? 15.578 -10.463 -26.383 1.00 90.81 179 LEU A N 1
ATOM 1528 C CA . LEU A 1 179 ? 16.174 -9.278 -27.014 1.00 90.81 179 LEU A CA 1
ATOM 1529 C C . LEU A 1 179 ? 17.226 -9.629 -28.068 1.00 90.81 179 LEU A C 1
ATOM 1531 O O . LEU A 1 179 ? 17.216 -9.023 -29.141 1.00 90.81 179 LEU A O 1
ATOM 1535 N N . SER A 1 180 ? 18.102 -10.602 -27.799 1.00 89.00 180 SER A N 1
ATOM 1536 C CA . SER A 1 180 ? 19.129 -11.025 -28.760 1.00 89.00 180 SER A CA 1
ATOM 1537 C C . SER A 1 180 ? 18.545 -11.749 -29.976 1.00 89.00 180 SER A C 1
ATOM 1539 O O . SER A 1 180 ? 19.071 -11.600 -31.076 1.00 89.00 180 SER A O 1
ATOM 1541 N N . ASN A 1 181 ? 17.424 -12.460 -29.806 1.00 90.12 181 ASN A N 1
ATOM 1542 C CA . ASN A 1 181 ? 16.683 -13.095 -30.902 1.00 90.12 181 ASN A CA 1
ATOM 1543 C C . ASN A 1 181 ? 15.602 -12.186 -31.531 1.00 90.12 181 ASN A C 1
ATOM 1545 O O . ASN A 1 181 ? 15.004 -12.550 -32.542 1.00 90.12 181 ASN A O 1
ATOM 1549 N N . GLY A 1 182 ? 15.323 -11.016 -30.946 1.00 89.38 182 GLY A N 1
ATOM 1550 C CA . GLY A 1 182 ? 14.307 -10.064 -31.410 1.00 89.38 182 GLY A CA 1
ATOM 1551 C C . GLY A 1 182 ? 12.847 -10.521 -31.255 1.00 89.38 182 GLY A C 1
ATOM 1552 O O . GLY A 1 182 ? 11.984 -10.004 -31.967 1.00 89.38 182 GLY A O 1
ATOM 1553 N N . ILE A 1 183 ? 12.554 -11.482 -30.370 1.00 90.06 183 ILE A N 1
ATOM 1554 C CA . ILE A 1 183 ? 11.250 -12.165 -30.265 1.00 90.06 183 ILE A CA 1
ATOM 1555 C C . ILE A 1 183 ? 10.319 -11.420 -29.287 1.00 90.06 183 ILE A C 1
ATOM 1557 O O . ILE A 1 183 ? 10.555 -11.473 -28.083 1.00 90.06 183 ILE A O 1
ATOM 1561 N N . PRO A 1 184 ? 9.216 -10.780 -29.730 1.00 92.06 184 PRO A N 1
ATOM 1562 C CA . PRO A 1 184 ? 8.269 -10.134 -28.818 1.00 92.06 184 PRO A CA 1
ATOM 1563 C C . PRO A 1 184 ? 7.614 -11.160 -27.880 1.00 92.06 184 PRO A C 1
ATOM 1565 O O . PRO A 1 184 ? 7.106 -12.182 -28.348 1.00 92.06 184 PRO A O 1
ATOM 1568 N N . ARG A 1 185 ? 7.588 -10.892 -26.567 1.00 94.81 185 ARG A N 1
ATOM 1569 C CA . ARG A 1 185 ? 7.112 -11.854 -25.554 1.00 94.81 185 ARG A CA 1
ATOM 1570 C C . ARG A 1 185 ? 6.261 -11.201 -24.465 1.00 94.81 185 ARG A C 1
ATOM 1572 O O . ARG A 1 185 ? 6.577 -10.127 -23.947 1.00 94.81 185 ARG A O 1
ATOM 1579 N N . ILE A 1 186 ? 5.188 -11.898 -24.090 1.00 97.06 186 ILE A N 1
ATOM 1580 C CA . ILE A 1 186 ? 4.307 -11.544 -22.974 1.00 97.06 186 ILE A CA 1
ATOM 1581 C C . ILE A 1 186 ? 4.729 -12.348 -21.742 1.00 97.06 186 ILE A C 1
ATOM 1583 O O . ILE A 1 186 ? 4.747 -13.579 -21.765 1.00 97.06 186 ILE A O 1
ATOM 1587 N N . SER A 1 187 ? 5.027 -11.649 -20.653 1.00 97.81 187 SER A N 1
ATOM 1588 C CA . SER A 1 187 ? 5.250 -12.197 -19.317 1.00 97.81 187 SER A CA 1
ATOM 1589 C C . SER A 1 187 ? 4.091 -11.816 -18.398 1.00 97.81 187 SER A C 1
ATOM 1591 O O . SER A 1 187 ? 3.660 -10.661 -18.380 1.00 97.81 187 SER A O 1
ATOM 1593 N N . ILE A 1 188 ? 3.599 -12.772 -17.608 1.00 97.25 188 ILE A N 1
ATOM 1594 C CA . ILE A 1 188 ? 2.525 -12.533 -16.633 1.00 97.25 188 ILE A CA 1
ATOM 1595 C C . ILE A 1 188 ? 3.020 -12.930 -15.249 1.00 97.25 188 ILE A C 1
ATOM 1597 O O . ILE A 1 188 ? 3.376 -14.086 -15.021 1.00 97.25 188 ILE A O 1
ATOM 1601 N N . ILE A 1 189 ? 3.030 -11.961 -14.338 1.00 96.56 189 ILE A N 1
ATOM 1602 C CA . ILE A 1 189 ? 3.385 -12.114 -12.932 1.00 96.56 189 ILE A CA 1
ATOM 1603 C C . ILE A 1 189 ? 2.067 -12.158 -12.149 1.00 96.56 189 ILE A C 1
ATOM 1605 O O . ILE A 1 189 ? 1.493 -11.126 -11.801 1.00 96.56 189 ILE A O 1
ATOM 1609 N N . ASP A 1 190 ? 1.559 -13.373 -11.954 1.00 93.00 190 ASP A N 1
ATOM 1610 C CA . ASP A 1 190 ? 0.270 -13.690 -11.328 1.00 93.00 190 ASP A CA 1
ATOM 1611 C C . ASP A 1 190 ? 0.436 -13.791 -9.802 1.00 93.00 190 ASP A C 1
ATOM 1613 O O . ASP A 1 190 ? 1.233 -14.595 -9.318 1.00 93.00 190 ASP A O 1
ATOM 1617 N N . GLY A 1 191 ? -0.277 -12.985 -9.017 1.00 89.38 191 GLY A N 1
ATOM 1618 C CA . GLY A 1 191 ? -0.180 -13.043 -7.555 1.00 89.38 191 GLY A CA 1
ATOM 1619 C C . GLY A 1 191 ? -1.317 -12.313 -6.856 1.00 89.38 191 GLY A C 1
ATOM 1620 O O . GLY A 1 191 ? -1.913 -11.403 -7.427 1.00 89.38 191 GLY A O 1
ATOM 1621 N N . GLY A 1 192 ? -1.607 -12.687 -5.609 1.00 83.12 192 GLY A N 1
ATOM 1622 C CA . GLY A 1 192 ? -2.676 -12.070 -4.812 1.00 83.12 192 GLY A CA 1
ATOM 1623 C C . GLY A 1 192 ? -2.342 -10.665 -4.296 1.00 83.12 192 GLY A C 1
ATOM 1624 O O . GLY A 1 192 ? -1.246 -10.128 -4.528 1.00 83.12 192 GLY A O 1
ATOM 1625 N N . ALA A 1 193 ? -3.277 -10.065 -3.563 1.00 78.69 193 ALA A N 1
ATOM 1626 C CA . ALA A 1 193 ? -3.105 -8.750 -2.960 1.00 78.69 193 ALA A CA 1
ATOM 1627 C C . ALA A 1 193 ? -1.913 -8.731 -1.981 1.00 78.69 193 ALA A C 1
ATOM 1629 O O . ALA A 1 193 ? -1.684 -9.678 -1.236 1.00 78.69 193 ALA A O 1
ATOM 1630 N N . GLY A 1 194 ? -1.130 -7.648 -1.976 1.00 78.00 194 GLY A N 1
ATOM 1631 C CA . GLY A 1 194 ? -0.028 -7.451 -1.021 1.00 78.00 194 GLY A CA 1
ATOM 1632 C C . GLY A 1 194 ? 1.262 -8.252 -1.273 1.00 78.00 194 GLY A C 1
ATOM 1633 O O . GLY A 1 194 ? 2.274 -7.947 -0.649 1.00 78.00 194 GLY A O 1
ATOM 1634 N N . THR A 1 195 ? 1.296 -9.169 -2.250 1.00 85.00 195 THR A N 1
ATOM 1635 C CA . THR A 1 195 ? 2.481 -9.978 -2.650 1.00 85.00 195 THR A CA 1
ATOM 1636 C C . THR A 1 195 ? 3.669 -9.183 -3.239 1.00 85.00 195 THR A C 1
ATOM 1638 O O . THR A 1 195 ? 4.567 -9.725 -3.884 1.00 85.00 195 THR A O 1
ATOM 1641 N N . GLY A 1 196 ? 3.688 -7.862 -3.049 1.00 86.81 196 GLY A N 1
ATOM 1642 C CA . GLY A 1 196 ? 4.753 -6.963 -3.492 1.00 86.81 196 GLY A CA 1
ATOM 1643 C C . GLY A 1 196 ? 4.781 -6.647 -4.989 1.00 86.81 196 GLY A C 1
ATOM 1644 O O . GLY A 1 196 ? 5.733 -6.006 -5.415 1.00 86.81 196 GLY A O 1
ATOM 1645 N N . LYS A 1 197 ? 3.757 -7.025 -5.775 1.00 91.56 197 LYS A N 1
ATOM 1646 C CA . LYS A 1 197 ? 3.669 -6.795 -7.238 1.00 91.56 197 LYS A CA 1
ATOM 1647 C C . LYS A 1 197 ? 4.228 -5.439 -7.701 1.00 91.56 197 LYS A C 1
ATOM 1649 O O . LYS A 1 197 ? 5.198 -5.413 -8.450 1.00 91.56 197 LYS A O 1
ATOM 1654 N N . SER A 1 198 ? 3.685 -4.328 -7.203 1.00 90.88 198 SER A N 1
ATOM 1655 C CA . SER A 1 198 ? 4.135 -2.979 -7.574 1.00 90.88 198 SER A CA 1
ATOM 1656 C C . SER A 1 198 ? 5.583 -2.684 -7.175 1.00 90.88 198 SER A C 1
ATOM 1658 O O . SER A 1 198 ? 6.300 -2.014 -7.907 1.00 90.88 198 SER A O 1
ATOM 1660 N N . ILE A 1 199 ? 6.042 -3.196 -6.028 1.00 89.75 199 ILE A N 1
ATOM 1661 C CA . ILE A 1 199 ? 7.435 -3.037 -5.582 1.00 89.75 199 ILE A CA 1
ATOM 1662 C C . ILE A 1 199 ? 8.362 -3.785 -6.547 1.00 89.75 199 ILE A C 1
ATOM 1664 O O . ILE A 1 199 ? 9.342 -3.209 -7.004 1.00 89.75 199 ILE A O 1
ATOM 1668 N N . LEU A 1 200 ? 8.006 -5.017 -6.927 1.00 92.81 200 LEU A N 1
ATOM 1669 C CA . LEU A 1 200 ? 8.755 -5.824 -7.891 1.00 92.81 200 LEU A CA 1
ATOM 1670 C C . LEU A 1 200 ? 8.780 -5.186 -9.290 1.00 92.81 200 LEU A C 1
ATOM 1672 O O . LEU A 1 200 ? 9.820 -5.179 -9.943 1.00 92.81 200 LEU A O 1
ATOM 1676 N N . GLY A 1 201 ? 7.669 -4.595 -9.737 1.00 95.25 201 GLY A N 1
ATOM 1677 C CA . GLY A 1 201 ? 7.611 -3.844 -10.992 1.00 95.25 201 GLY A CA 1
ATOM 1678 C C . GLY A 1 201 ? 8.505 -2.598 -10.985 1.00 95.25 201 GLY A C 1
ATOM 1679 O O . GLY A 1 201 ? 9.235 -2.357 -11.947 1.00 95.25 201 GLY A O 1
ATOM 1680 N N . ILE A 1 202 ? 8.471 -1.805 -9.910 1.00 93.94 202 ILE A N 1
ATOM 1681 C CA . ILE A 1 202 ? 9.292 -0.588 -9.769 1.00 93.94 202 ILE A CA 1
ATOM 1682 C C . ILE A 1 202 ? 10.778 -0.952 -9.620 1.00 93.94 202 ILE A C 1
ATOM 1684 O O . ILE A 1 202 ? 11.631 -0.286 -10.210 1.00 93.94 202 ILE A O 1
ATOM 1688 N N . PHE A 1 203 ? 11.084 -2.034 -8.898 1.00 93.38 203 PHE A N 1
ATOM 1689 C CA . PHE A 1 203 ? 12.421 -2.621 -8.788 1.00 93.38 203 PHE A CA 1
ATOM 1690 C C . PHE A 1 203 ? 12.955 -3.037 -10.165 1.00 93.38 203 PHE A C 1
ATOM 1692 O O . PHE A 1 203 ? 14.058 -2.638 -10.537 1.00 93.38 203 PHE A O 1
ATOM 1699 N N . LEU A 1 204 ? 12.163 -3.789 -10.939 1.00 94.25 204 LEU A N 1
ATOM 1700 C CA . LEU A 1 204 ? 12.523 -4.240 -12.286 1.00 94.25 204 LEU A CA 1
ATOM 1701 C C . LEU A 1 204 ? 12.772 -3.053 -13.225 1.00 94.25 204 LEU A C 1
ATOM 1703 O O . LEU A 1 204 ? 13.770 -3.046 -13.941 1.00 94.25 204 LEU A O 1
ATOM 1707 N N . LEU A 1 205 ? 11.922 -2.019 -13.188 1.00 94.69 205 LEU A N 1
ATOM 1708 C CA . LEU A 1 205 ? 12.149 -0.804 -13.973 1.00 94.69 205 LEU A CA 1
ATOM 1709 C C . LEU A 1 205 ? 13.455 -0.104 -13.575 1.00 94.69 205 LEU A C 1
ATOM 1711 O O . LEU A 1 205 ? 14.225 0.267 -14.455 1.00 94.69 205 LEU A O 1
ATOM 1715 N N . LYS A 1 206 ? 13.710 0.082 -12.272 1.00 91.75 206 LYS A N 1
ATOM 1716 C CA . LYS A 1 206 ? 14.935 0.734 -11.776 1.00 91.75 206 LYS A CA 1
ATOM 1717 C C . LYS A 1 206 ? 16.185 -0.034 -12.209 1.00 91.75 206 LYS A C 1
ATOM 1719 O O . LYS A 1 206 ? 17.106 0.592 -12.717 1.00 91.75 206 LYS A O 1
ATOM 1724 N N . LEU A 1 207 ? 16.162 -1.362 -12.097 1.00 90.12 207 LEU A N 1
ATOM 1725 C CA . LEU A 1 207 ? 17.261 -2.243 -12.492 1.00 90.12 207 LEU A CA 1
ATOM 1726 C C . LEU A 1 207 ? 17.576 -2.130 -13.994 1.00 90.12 207 LEU A C 1
ATOM 1728 O O . LEU A 1 207 ? 18.731 -1.950 -14.375 1.00 90.12 207 LEU A O 1
ATOM 1732 N N . LEU A 1 208 ? 16.544 -2.184 -14.844 1.00 90.31 208 LEU A N 1
ATOM 1733 C CA . LEU A 1 208 ? 16.680 -2.035 -16.298 1.00 90.31 208 LEU A CA 1
ATOM 1734 C C . LEU A 1 208 ? 17.175 -0.631 -16.691 1.00 90.31 208 LEU A C 1
ATOM 1736 O O . LEU A 1 208 ? 18.039 -0.494 -17.557 1.00 90.31 208 LEU A O 1
ATOM 1740 N N . VAL A 1 209 ? 16.651 0.413 -16.042 1.00 89.62 209 VAL A N 1
ATOM 1741 C CA . VAL A 1 209 ? 17.064 1.805 -16.272 1.00 89.62 209 VAL A CA 1
ATOM 1742 C C . VAL A 1 209 ? 18.502 2.044 -15.811 1.00 89.62 209 VAL A C 1
ATOM 1744 O O . VAL A 1 209 ? 19.241 2.734 -16.511 1.00 89.62 209 VAL A O 1
ATOM 1747 N N . ASP A 1 210 ? 18.932 1.481 -14.681 1.00 85.06 210 ASP A N 1
ATOM 1748 C CA . ASP A 1 210 ? 20.315 1.621 -14.221 1.00 85.06 210 ASP A CA 1
ATOM 1749 C C . ASP A 1 210 ? 21.290 0.883 -15.150 1.00 85.06 210 ASP A C 1
ATOM 1751 O O . ASP A 1 210 ? 22.278 1.486 -15.562 1.00 85.06 210 ASP A O 1
ATOM 1755 N N . ALA A 1 211 ? 20.987 -0.356 -15.562 1.00 83.00 211 ALA A N 1
ATOM 1756 C CA . ALA A 1 211 ? 21.826 -1.127 -16.489 1.00 83.00 211 ALA A CA 1
ATOM 1757 C C . ALA A 1 211 ? 22.048 -0.401 -17.834 1.00 83.00 211 ALA A C 1
ATOM 1759 O O . ALA A 1 211 ? 23.149 -0.416 -18.382 1.00 83.00 211 ALA A O 1
ATOM 1760 N N . GLN A 1 212 ? 21.042 0.330 -18.332 1.00 82.88 212 GLN A N 1
ATOM 1761 C CA . GLN A 1 212 ? 21.184 1.172 -19.528 1.00 82.88 212 GLN A CA 1
ATOM 1762 C C . GLN A 1 212 ? 22.044 2.443 -19.294 1.00 82.88 212 GLN A C 1
ATOM 1764 O O . GLN A 1 212 ? 22.533 3.044 -20.251 1.00 82.88 212 GLN A O 1
ATOM 1769 N N . ASN A 1 213 ? 22.241 2.884 -18.042 1.00 76.62 213 ASN A N 1
ATOM 1770 C CA . ASN A 1 213 ? 22.908 4.149 -17.677 1.00 76.62 213 ASN A CA 1
ATOM 1771 C C . ASN A 1 213 ? 24.245 3.987 -16.904 1.00 76.62 213 ASN A C 1
ATOM 1773 O O . ASN A 1 213 ? 24.950 4.979 -16.652 1.00 76.62 213 ASN A O 1
ATOM 1777 N N . GLU A 1 214 ? 24.608 2.774 -16.482 1.00 66.06 214 GLU A N 1
ATOM 1778 C CA . GLU A 1 214 ? 25.754 2.486 -15.604 1.00 66.06 214 GLU A CA 1
ATOM 1779 C C . GLU A 1 214 ? 26.694 1.421 -16.213 1.00 66.06 214 GLU A C 1
ATOM 1781 O O . GLU A 1 214 ? 26.967 0.383 -15.620 1.00 66.06 214 GLU A O 1
ATOM 1786 N N . THR A 1 215 ? 27.297 1.743 -17.366 1.00 51.38 215 THR A N 1
ATOM 1787 C CA . THR A 1 215 ? 28.261 0.904 -18.126 1.00 51.38 215 THR A CA 1
ATOM 1788 C C . THR A 1 215 ? 29.509 0.417 -17.368 1.00 51.38 215 THR A C 1
ATOM 1790 O O . THR A 1 215 ? 30.343 -0.273 -17.944 1.00 51.38 215 THR A O 1
ATOM 1793 N N . ASN A 1 216 ? 29.675 0.788 -16.097 1.00 50.41 216 ASN A N 1
ATOM 1794 C CA . ASN A 1 216 ? 30.726 0.313 -15.203 1.00 50.41 216 ASN A CA 1
ATOM 1795 C C . ASN A 1 216 ? 30.211 0.315 -13.755 1.00 50.41 216 ASN A C 1
ATOM 1797 O O . ASN A 1 216 ? 30.509 1.226 -12.972 1.00 50.41 216 ASN A O 1
ATOM 1801 N N . TRP A 1 217 ? 29.469 -0.727 -13.382 1.00 54.38 217 TRP A N 1
ATOM 1802 C CA . TRP A 1 217 ? 29.451 -1.161 -11.988 1.00 54.38 217 TRP A CA 1
ATOM 1803 C C . TRP A 1 217 ? 30.815 -1.781 -11.687 1.00 54.38 217 TRP A C 1
ATOM 1805 O O . TRP A 1 217 ? 31.132 -2.877 -12.139 1.00 54.38 217 TRP A O 1
ATOM 1815 N N . ALA A 1 218 ? 31.663 -1.016 -10.993 1.00 44.03 218 ALA A N 1
ATOM 1816 C CA . ALA A 1 218 ? 32.942 -1.515 -10.507 1.00 44.03 218 ALA A CA 1
ATOM 1817 C C . ALA A 1 218 ? 32.681 -2.725 -9.605 1.00 44.03 218 ALA A C 1
ATOM 1819 O O . ALA A 1 218 ? 31.781 -2.662 -8.775 1.00 44.03 218 ALA A O 1
ATOM 1820 N N . ILE A 1 219 ? 33.449 -3.803 -9.771 1.00 46.62 219 ILE A N 1
ATOM 1821 C CA . ILE A 1 219 ? 33.255 -5.043 -9.013 1.00 46.62 219 ILE A CA 1
ATOM 1822 C C . ILE A 1 219 ? 33.490 -4.745 -7.527 1.00 46.62 219 ILE A C 1
ATOM 1824 O O . ILE A 1 219 ? 34.613 -4.460 -7.109 1.00 46.62 219 ILE A O 1
ATOM 1828 N N . GLU A 1 220 ? 32.415 -4.767 -6.744 1.00 48.88 220 GLU A N 1
ATOM 1829 C CA . GLU A 1 220 ? 32.447 -4.533 -5.303 1.00 48.88 220 GLU A CA 1
ATOM 1830 C C . GLU A 1 220 ? 32.615 -5.900 -4.609 1.00 48.88 220 GLU A C 1
ATOM 1832 O O . GLU A 1 220 ? 31.959 -6.876 -4.973 1.00 48.88 220 GLU A O 1
ATOM 1837 N N . GLU A 1 221 ? 33.584 -6.025 -3.697 1.00 45.28 221 GLU A N 1
ATOM 1838 C CA . GLU A 1 221 ? 34.115 -7.340 -3.304 1.00 45.28 221 GLU A CA 1
ATOM 1839 C C . GLU A 1 221 ? 33.102 -8.215 -2.533 1.00 45.28 221 GLU A C 1
ATOM 1841 O O . GLU A 1 221 ? 32.630 -7.840 -1.457 1.00 45.28 221 GLU A O 1
ATOM 1846 N N . ASN A 1 222 ? 32.922 -9.451 -3.023 1.00 42.47 222 ASN A N 1
ATOM 1847 C CA . ASN A 1 222 ? 32.213 -10.586 -2.402 1.00 42.47 222 ASN A CA 1
ATOM 1848 C C . ASN A 1 222 ? 30.673 -10.647 -2.538 1.00 42.47 222 ASN A C 1
ATOM 1850 O O . ASN A 1 222 ? 29.982 -10.778 -1.531 1.00 42.47 222 ASN A O 1
ATOM 1854 N N . ASN A 1 223 ? 30.152 -10.643 -3.776 1.00 45.34 223 ASN A N 1
ATOM 1855 C CA . ASN A 1 223 ? 29.056 -11.539 -4.219 1.00 45.34 223 ASN A CA 1
ATOM 1856 C C . ASN A 1 223 ? 28.884 -11.493 -5.758 1.00 45.34 223 ASN A C 1
ATOM 1858 O O . ASN A 1 223 ? 27.997 -10.836 -6.295 1.00 45.34 223 ASN A O 1
ATOM 1862 N N . LEU A 1 224 ? 29.780 -12.173 -6.482 1.00 48.97 224 LEU A N 1
ATOM 1863 C CA . LEU A 1 224 ? 29.923 -12.048 -7.943 1.00 48.97 224 LEU A CA 1
ATOM 1864 C C . LEU A 1 224 ? 28.825 -12.726 -8.785 1.00 48.97 224 LEU A C 1
ATOM 1866 O O . LEU A 1 224 ? 28.621 -12.318 -9.924 1.00 48.97 224 LEU A O 1
ATOM 1870 N N . GLU A 1 225 ? 28.136 -13.741 -8.255 1.00 47.56 225 GLU A N 1
ATOM 1871 C CA . GLU A 1 225 ? 27.215 -14.590 -9.038 1.00 47.56 225 GLU A CA 1
ATOM 1872 C C . GLU A 1 225 ? 25.721 -14.288 -8.797 1.00 47.56 225 GLU A C 1
ATOM 1874 O O . GLU A 1 225 ? 24.875 -14.742 -9.567 1.00 47.56 225 GLU A O 1
ATOM 1879 N N . GLU A 1 226 ? 25.385 -13.490 -7.773 1.00 54.19 226 GLU A N 1
ATOM 1880 C CA . GLU A 1 226 ? 23.994 -13.188 -7.383 1.00 54.19 226 GLU A CA 1
ATOM 1881 C C . GLU A 1 226 ? 23.600 -11.697 -7.437 1.00 54.19 226 GLU A C 1
ATOM 1883 O O . GLU A 1 226 ? 22.446 -11.374 -7.165 1.00 54.19 226 GLU A O 1
ATOM 1888 N N . ASP A 1 227 ? 24.479 -10.757 -7.811 1.00 70.38 227 ASP A N 1
ATOM 1889 C CA . ASP A 1 227 ? 24.017 -9.371 -7.985 1.00 70.38 227 ASP A CA 1
ATOM 1890 C C . ASP A 1 227 ? 23.223 -9.212 -9.297 1.00 70.38 227 ASP A C 1
ATOM 1892 O O . ASP A 1 227 ? 23.775 -9.228 -10.404 1.00 70.38 227 ASP A O 1
ATOM 1896 N N . LEU A 1 228 ? 21.913 -8.979 -9.164 1.00 72.94 228 LEU A N 1
ATOM 1897 C CA . LEU A 1 228 ? 21.016 -8.649 -10.274 1.00 72.94 228 LEU A CA 1
ATOM 1898 C C . LEU A 1 228 ? 21.497 -7.454 -11.106 1.00 72.94 228 LEU A C 1
ATOM 1900 O O . LEU A 1 228 ? 21.185 -7.408 -12.296 1.00 72.94 228 LEU A O 1
ATOM 1904 N N . ASN A 1 229 ? 22.266 -6.522 -10.529 1.00 70.06 229 ASN A N 1
ATOM 1905 C CA . ASN A 1 229 ? 22.935 -5.452 -11.271 1.00 70.06 229 ASN A CA 1
ATOM 1906 C C . ASN A 1 229 ? 23.916 -6.051 -12.302 1.00 70.06 229 ASN A C 1
ATOM 1908 O O . ASN A 1 229 ? 23.752 -5.857 -13.507 1.00 70.06 229 ASN A O 1
ATOM 1912 N N . LEU A 1 230 ? 24.902 -6.840 -11.852 1.00 68.62 230 LEU A N 1
ATOM 1913 C CA . LEU A 1 230 ? 25.908 -7.465 -12.727 1.00 68.62 230 LEU A CA 1
ATOM 1914 C C . LEU A 1 230 ? 25.253 -8.318 -13.822 1.00 68.62 230 LEU A C 1
ATOM 1916 O O . LEU A 1 230 ? 25.667 -8.270 -14.981 1.00 68.62 230 LEU A O 1
ATOM 1920 N N . ILE A 1 231 ? 24.176 -9.024 -13.473 1.00 71.56 231 ILE A N 1
ATOM 1921 C CA . ILE A 1 231 ? 23.367 -9.799 -14.417 1.00 71.56 231 ILE A CA 1
ATOM 1922 C C . ILE A 1 231 ? 22.695 -8.868 -15.442 1.00 71.56 231 ILE A C 1
ATOM 1924 O O . ILE A 1 231 ? 22.814 -9.109 -16.646 1.00 71.56 231 ILE A O 1
ATOM 1928 N N . ALA A 1 232 ? 22.016 -7.801 -15.013 1.00 71.69 232 ALA A N 1
ATOM 1929 C CA . ALA A 1 232 ? 21.311 -6.874 -15.901 1.00 71.69 232 ALA A CA 1
ATOM 1930 C C . ALA A 1 232 ? 22.247 -6.093 -16.843 1.00 71.69 232 ALA A C 1
ATOM 1932 O O . ALA A 1 232 ? 21.831 -5.757 -17.951 1.00 71.69 232 ALA A O 1
ATOM 1933 N N . ASN A 1 233 ? 23.514 -5.874 -16.474 1.00 68.44 233 ASN A N 1
ATOM 1934 C CA . ASN A 1 233 ? 24.487 -5.129 -17.288 1.00 68.44 233 ASN A CA 1
ATOM 1935 C C . ASN A 1 233 ? 24.789 -5.742 -18.672 1.00 68.44 233 ASN A C 1
ATOM 1937 O O . ASN A 1 233 ? 25.339 -5.063 -19.536 1.00 68.44 233 ASN A O 1
ATOM 1941 N N . GLY A 1 234 ? 24.390 -6.994 -18.930 1.00 63.62 234 GLY A N 1
ATOM 1942 C CA . GLY A 1 234 ? 24.421 -7.581 -20.278 1.00 63.62 234 GLY A CA 1
ATOM 1943 C C . GLY A 1 234 ? 23.401 -6.982 -21.266 1.00 63.62 234 GLY A C 1
ATOM 1944 O O . GLY A 1 234 ? 23.468 -7.267 -22.461 1.00 63.62 234 GLY A O 1
ATOM 1945 N N . LEU A 1 235 ? 22.452 -6.162 -20.802 1.00 69.81 235 LEU A N 1
ATOM 1946 C CA . LEU A 1 235 ? 21.383 -5.556 -21.606 1.00 69.81 235 LEU A CA 1
ATOM 1947 C C . LEU A 1 235 ? 21.854 -4.280 -22.331 1.00 69.81 235 LEU A C 1
ATOM 1949 O O . LEU A 1 235 ? 21.323 -3.193 -22.112 1.00 69.81 235 LEU A O 1
ATOM 1953 N N . ASN A 1 236 ? 22.842 -4.411 -23.220 1.00 64.75 236 ASN A N 1
ATOM 1954 C CA . ASN A 1 236 ? 23.432 -3.292 -23.969 1.00 64.75 236 ASN A CA 1
ATOM 1955 C C . ASN A 1 236 ? 22.526 -2.787 -25.120 1.00 64.75 236 ASN A C 1
ATOM 1957 O O . ASN A 1 236 ? 22.872 -2.874 -26.299 1.00 64.75 236 ASN A O 1
ATOM 1961 N N . TYR A 1 237 ? 21.342 -2.278 -24.771 1.00 70.94 237 TYR A N 1
ATOM 1962 C CA . TYR A 1 237 ? 20.337 -1.751 -25.694 1.00 70.94 237 TYR A CA 1
ATOM 1963 C C . TYR A 1 237 ? 19.758 -0.428 -25.172 1.00 70.94 237 TYR A C 1
ATOM 1965 O O . TYR A 1 237 ? 19.425 -0.304 -23.997 1.00 70.94 237 TYR A O 1
ATOM 1973 N N . ASN A 1 238 ? 19.564 0.552 -26.059 1.00 86.00 238 ASN A N 1
ATOM 1974 C CA . ASN A 1 238 ? 18.828 1.780 -25.747 1.00 86.00 238 ASN A CA 1
ATOM 1975 C C . ASN A 1 238 ? 17.320 1.541 -25.949 1.00 86.00 238 ASN A C 1
ATOM 1977 O O . ASN A 1 238 ? 16.832 1.638 -27.075 1.00 86.00 238 ASN A O 1
ATOM 1981 N N . LEU A 1 239 ? 16.601 1.173 -24.885 1.00 90.69 239 LEU A N 1
ATOM 1982 C CA . LEU A 1 239 ? 15.217 0.691 -24.956 1.00 90.69 239 LEU A CA 1
ATOM 1983 C C . LEU A 1 239 ? 14.205 1.770 -24.543 1.00 90.69 239 LEU A C 1
ATOM 1985 O O . LEU A 1 239 ? 14.334 2.413 -23.498 1.00 90.69 239 LEU A O 1
ATOM 1989 N N . LYS A 1 240 ? 13.123 1.924 -25.314 1.00 94.19 240 LYS A N 1
ATOM 1990 C CA . LYS A 1 240 ? 11.996 2.797 -24.952 1.00 94.19 240 LYS A CA 1
ATOM 1991 C C . LYS A 1 240 ? 11.120 2.103 -23.903 1.00 94.19 240 LYS A C 1
ATOM 1993 O O . LYS A 1 240 ? 10.192 1.369 -24.246 1.00 94.19 240 LYS A O 1
ATOM 1998 N N . MET A 1 241 ? 11.431 2.320 -22.624 1.00 95.50 241 MET A N 1
ATOM 1999 C CA . MET A 1 241 ? 10.727 1.724 -21.476 1.00 95.50 241 MET A CA 1
ATOM 2000 C C . MET A 1 241 ? 9.519 2.555 -21.000 1.00 95.50 241 MET A C 1
ATOM 2002 O O . MET A 1 241 ? 9.481 3.776 -21.168 1.00 95.50 241 MET A O 1
ATOM 2006 N N . GLY A 1 242 ? 8.548 1.911 -20.343 1.00 97.19 242 GLY A N 1
ATOM 2007 C CA . GLY A 1 242 ? 7.424 2.582 -19.679 1.00 97.19 242 GLY A CA 1
ATOM 2008 C C . GLY A 1 242 ? 6.760 1.746 -18.577 1.00 97.19 242 GLY A C 1
ATOM 2009 O O . GLY A 1 242 ? 6.781 0.516 -18.609 1.00 97.19 242 GLY A O 1
ATOM 2010 N N . TYR A 1 243 ? 6.152 2.431 -17.605 1.00 98.31 243 TYR A N 1
ATOM 2011 C CA . TYR A 1 243 ? 5.457 1.862 -16.448 1.00 98.31 243 TYR A CA 1
ATOM 2012 C C . TYR A 1 243 ? 3.977 2.259 -16.482 1.00 98.31 243 TYR A C 1
ATOM 2014 O O . TYR A 1 243 ? 3.601 3.380 -16.130 1.00 98.31 243 TYR A O 1
ATOM 2022 N N . VAL A 1 244 ? 3.128 1.358 -16.964 1.00 98.50 244 VAL A N 1
ATOM 2023 C CA . VAL A 1 244 ? 1.696 1.587 -17.164 1.00 98.50 244 VAL A CA 1
ATOM 2024 C C . VAL A 1 244 ? 0.931 1.258 -15.891 1.00 98.50 244 VAL A C 1
ATOM 2026 O O . VAL A 1 244 ? 1.040 0.159 -15.359 1.00 98.50 244 VAL A O 1
ATOM 2029 N N . VAL A 1 245 ? 0.101 2.195 -15.441 1.00 96.12 245 VAL A N 1
ATOM 2030 C CA . VAL A 1 245 ? -0.799 2.016 -14.293 1.00 96.12 245 VAL A CA 1
ATOM 2031 C C . VAL A 1 245 ? -2.183 2.514 -14.711 1.00 96.12 245 VAL A C 1
ATOM 2033 O O . VAL A 1 245 ? -2.323 3.711 -14.981 1.00 96.12 245 VAL A O 1
ATOM 2036 N N . PRO A 1 246 ? -3.233 1.672 -14.777 1.00 93.00 246 PRO A N 1
ATOM 2037 C CA . PRO A 1 246 ? -4.569 2.102 -15.211 1.00 93.00 246 PRO A CA 1
ATOM 2038 C C . PRO A 1 246 ? -5.232 3.129 -14.277 1.00 93.00 246 PRO A C 1
ATOM 2040 O O . PRO A 1 246 ? -5.978 4.004 -14.730 1.00 93.00 246 PRO A O 1
ATOM 2043 N N . MET A 1 247 ? -4.908 3.103 -12.980 1.00 88.00 247 MET A N 1
ATOM 2044 C CA . MET A 1 247 ? -5.544 3.940 -11.955 1.00 88.00 247 MET A CA 1
ATOM 2045 C C . MET A 1 247 ? -4.930 5.344 -11.818 1.00 88.00 247 MET A C 1
ATOM 2047 O O . MET A 1 247 ? -3.731 5.503 -11.603 1.00 88.00 247 MET A O 1
ATOM 2051 N N . GLN A 1 248 ? -5.766 6.390 -11.865 1.00 86.00 248 GLN A N 1
ATOM 2052 C CA . GLN A 1 248 ? -5.301 7.785 -11.838 1.00 86.00 248 GLN A CA 1
ATOM 2053 C C . GLN A 1 248 ? -4.653 8.200 -10.505 1.00 86.00 248 GLN A C 1
ATOM 2055 O O . GLN A 1 248 ? -3.631 8.884 -10.527 1.00 86.00 248 GLN A O 1
ATOM 2060 N N . ASN A 1 249 ? -5.217 7.803 -9.358 1.00 81.62 249 ASN A N 1
ATOM 2061 C CA . ASN A 1 249 ? -4.663 8.168 -8.047 1.00 81.62 249 ASN A CA 1
ATOM 2062 C C . ASN A 1 249 ? -3.286 7.524 -7.836 1.00 81.62 249 ASN A C 1
ATOM 2064 O O . ASN A 1 249 ? -2.325 8.227 -7.534 1.00 81.62 249 ASN A O 1
ATOM 2068 N N . PHE A 1 250 ? -3.154 6.227 -8.128 1.00 84.88 250 PHE A N 1
ATOM 2069 C CA . PHE A 1 250 ? -1.875 5.529 -8.015 1.00 84.88 250 PHE A CA 1
ATOM 2070 C C . PHE A 1 250 ? -0.824 6.065 -9.010 1.00 84.88 250 PHE A C 1
ATOM 2072 O O . PHE A 1 250 ? 0.318 6.297 -8.615 1.00 84.88 250 PHE A O 1
ATOM 2079 N N . ARG A 1 251 ? -1.212 6.430 -10.250 1.00 90.62 251 ARG A N 1
ATOM 2080 C CA . ARG A 1 251 ? -0.334 7.192 -11.171 1.00 90.62 251 ARG A CA 1
ATOM 2081 C C . ARG A 1 251 ? 0.187 8.494 -10.557 1.00 90.62 251 ARG A C 1
ATOM 2083 O O . ARG A 1 251 ? 1.360 8.808 -10.741 1.00 90.62 251 ARG A O 1
ATOM 2090 N N . LYS A 1 252 ? -0.655 9.271 -9.861 1.00 88.44 252 LYS A N 1
ATOM 2091 C CA . LYS A 1 252 ? -0.227 10.526 -9.208 1.00 88.44 252 LYS A CA 1
ATOM 2092 C C . LYS A 1 252 ? 0.812 10.250 -8.117 1.00 88.44 252 LYS A C 1
ATOM 2094 O O . LYS A 1 252 ? 1.836 10.927 -8.100 1.00 88.44 252 LYS A O 1
ATOM 2099 N N . THR A 1 253 ? 0.588 9.244 -7.268 1.00 85.94 253 THR A N 1
ATOM 2100 C CA . THR A 1 253 ? 1.560 8.799 -6.252 1.00 85.94 253 THR A CA 1
ATOM 2101 C C . THR A 1 253 ? 2.876 8.356 -6.890 1.00 85.94 253 THR A C 1
ATOM 2103 O O . THR A 1 253 ? 3.921 8.915 -6.565 1.00 85.94 253 THR A O 1
ATOM 2106 N N . LEU A 1 254 ? 2.854 7.461 -7.881 1.00 90.50 254 LEU A N 1
ATOM 2107 C CA . LEU A 1 254 ? 4.090 6.984 -8.510 1.00 90.50 254 LEU A CA 1
ATOM 2108 C C . LEU A 1 254 ? 4.848 8.081 -9.273 1.00 90.50 254 LEU A C 1
ATOM 2110 O O . LEU A 1 254 ? 6.076 8.085 -9.257 1.00 90.50 254 LEU A O 1
ATOM 2114 N N . LYS A 1 255 ? 4.164 9.089 -9.837 1.00 93.19 255 LYS A N 1
ATOM 2115 C CA . LYS A 1 255 ? 4.836 10.286 -10.383 1.00 93.19 255 LYS A CA 1
ATOM 2116 C C . LYS A 1 255 ? 5.519 11.147 -9.309 1.00 93.19 255 LYS A C 1
ATOM 2118 O O . LYS A 1 255 ? 6.552 11.741 -9.617 1.00 93.19 255 LYS A O 1
ATOM 2123 N N . LYS A 1 256 ? 5.013 11.200 -8.066 1.00 88.56 256 LYS A N 1
ATOM 2124 C CA . LYS A 1 256 ? 5.748 11.799 -6.928 1.00 88.56 256 LYS A CA 1
ATOM 2125 C C . LYS A 1 256 ? 6.984 10.952 -6.590 1.00 88.56 256 LYS A C 1
ATOM 2127 O O . LYS A 1 256 ? 8.079 11.496 -6.492 1.00 88.56 256 LYS A O 1
ATOM 2132 N N . VAL A 1 257 ? 6.811 9.633 -6.466 1.00 88.44 257 VAL A N 1
ATOM 2133 C CA . VAL A 1 257 ? 7.869 8.678 -6.078 1.00 88.44 257 VAL A CA 1
ATOM 2134 C C . VAL A 1 257 ? 9.027 8.685 -7.081 1.00 88.44 257 VAL A C 1
ATOM 2136 O O . VAL A 1 257 ? 10.174 8.893 -6.693 1.00 88.44 257 VAL A O 1
ATOM 2139 N N . PHE A 1 258 ? 8.741 8.584 -8.383 1.00 92.25 258 PHE A N 1
ATOM 2140 C CA . PHE A 1 258 ? 9.764 8.574 -9.437 1.00 92.25 258 PHE A CA 1
ATOM 2141 C C . PHE A 1 258 ? 10.540 9.901 -9.518 1.00 92.25 258 PHE A C 1
ATOM 2143 O O . PHE A 1 258 ? 11.701 9.890 -9.905 1.00 92.25 258 PHE A O 1
ATOM 2150 N N . LYS A 1 259 ? 9.956 11.038 -9.102 1.00 89.56 259 LYS A N 1
ATOM 2151 C CA . LYS A 1 259 ? 10.676 12.324 -8.994 1.00 89.56 259 LYS A CA 1
ATOM 2152 C C . LYS A 1 259 ? 11.736 12.317 -7.876 1.00 89.56 259 LYS A C 1
ATOM 2154 O O . LYS A 1 259 ? 12.704 13.073 -7.946 1.00 89.56 259 LYS A O 1
ATOM 2159 N N . GLY A 1 260 ? 11.556 11.491 -6.843 1.00 83.25 260 GLY A N 1
ATOM 2160 C CA . GLY A 1 260 ? 12.514 11.325 -5.745 1.00 83.25 260 GLY A CA 1
ATOM 2161 C C . GLY A 1 260 ? 13.676 10.377 -6.063 1.00 83.25 260 GLY A C 1
ATOM 2162 O O . GLY A 1 260 ? 14.699 10.423 -5.386 1.00 83.25 260 GLY A O 1
ATOM 2163 N N . ILE A 1 261 ? 13.554 9.537 -7.095 1.00 85.06 261 ILE A N 1
ATOM 2164 C CA . ILE A 1 261 ? 14.500 8.452 -7.381 1.00 85.06 261 ILE A CA 1
ATOM 2165 C C . ILE A 1 261 ? 15.410 8.838 -8.550 1.00 85.06 261 ILE A C 1
ATOM 2167 O O . ILE A 1 261 ? 14.953 9.009 -9.678 1.00 85.06 261 ILE A O 1
ATOM 2171 N N . LYS A 1 262 ? 16.721 8.912 -8.294 1.00 83.94 262 LYS A N 1
ATOM 2172 C CA . LYS A 1 262 ? 17.752 9.112 -9.325 1.00 83.94 262 LYS A CA 1
ATOM 2173 C C . LYS A 1 262 ? 17.602 8.071 -10.448 1.00 83.94 262 LYS A C 1
ATOM 2175 O O . LYS A 1 262 ? 17.500 6.881 -10.168 1.00 83.94 262 LYS A O 1
ATOM 2180 N N . GLY A 1 263 ? 17.612 8.523 -11.702 1.00 85.00 263 GLY A N 1
ATOM 2181 C CA . GLY A 1 263 ? 17.485 7.680 -12.901 1.00 85.00 263 GLY A CA 1
ATOM 2182 C C . GLY A 1 263 ? 16.047 7.500 -13.401 1.00 85.00 263 GLY A C 1
ATOM 2183 O O . GLY A 1 263 ? 15.833 7.436 -14.609 1.00 85.00 263 GLY A O 1
ATOM 2184 N N . LEU A 1 264 ? 15.047 7.503 -12.512 1.00 90.81 264 LEU A N 1
ATOM 2185 C CA . LEU A 1 264 ? 13.640 7.447 -12.915 1.00 90.81 264 LEU A CA 1
ATOM 2186 C C . LEU A 1 264 ? 13.104 8.833 -13.303 1.00 90.81 264 LEU A C 1
ATOM 2188 O O . LEU A 1 264 ? 13.645 9.875 -12.933 1.00 90.81 264 LEU A O 1
ATOM 2192 N N . SER A 1 265 ? 12.008 8.846 -14.064 1.00 93.12 265 SER A N 1
ATOM 2193 C CA . SER A 1 265 ? 11.330 10.069 -14.500 1.00 93.12 265 SER A CA 1
ATOM 2194 C C . SER A 1 265 ? 9.811 9.940 -14.361 1.00 93.12 265 SER A C 1
ATOM 2196 O O . SER A 1 265 ? 9.252 8.923 -14.777 1.00 93.12 265 SER A O 1
ATOM 2198 N N . PRO A 1 266 ? 9.087 10.973 -13.883 1.00 95.44 266 PRO A N 1
ATOM 2199 C CA . PRO A 1 266 ? 7.620 10.991 -13.875 1.00 95.44 266 PRO A CA 1
ATOM 2200 C C . PRO A 1 266 ? 6.968 10.785 -15.253 1.00 95.44 266 PRO A C 1
ATOM 2202 O O . PRO A 1 266 ? 5.781 10.459 -15.323 1.00 95.44 266 PRO A O 1
ATOM 2205 N N . ASN A 1 267 ? 7.715 10.949 -16.350 1.00 95.31 267 ASN A N 1
ATOM 2206 C CA . ASN A 1 267 ? 7.235 10.681 -17.709 1.00 95.31 267 ASN A CA 1
ATOM 2207 C C . ASN A 1 267 ? 7.256 9.185 -18.071 1.00 95.31 267 ASN A C 1
ATOM 2209 O O . ASN A 1 267 ? 6.544 8.786 -18.987 1.00 95.31 267 ASN A O 1
ATOM 2213 N N . MET A 1 268 ? 7.990 8.349 -17.325 1.00 96.25 268 MET A N 1
ATOM 2214 C CA . MET A 1 268 ? 7.935 6.885 -17.455 1.00 96.25 268 MET A CA 1
ATOM 2215 C C . MET A 1 268 ? 6.628 6.301 -16.900 1.00 96.25 268 MET A C 1
ATOM 2217 O O . MET A 1 268 ? 6.257 5.199 -17.284 1.00 96.25 268 MET A O 1
ATOM 2221 N N . VAL A 1 269 ? 5.921 7.012 -16.010 1.00 97.50 269 VAL A N 1
ATOM 2222 C CA . VAL A 1 269 ? 4.634 6.562 -15.451 1.00 97.50 269 VAL A CA 1
ATOM 2223 C C . VAL A 1 269 ? 3.498 6.953 -16.399 1.00 97.50 269 VAL A C 1
ATOM 2225 O O . VAL A 1 269 ? 3.163 8.134 -16.535 1.00 97.50 269 VAL A O 1
ATOM 2228 N N . LEU A 1 270 ? 2.892 5.959 -17.039 1.00 98.00 270 LEU A N 1
ATOM 2229 C CA . LEU A 1 270 ? 1.943 6.109 -18.141 1.00 98.00 270 LEU A CA 1
ATOM 2230 C C . LEU A 1 270 ? 0.535 5.658 -17.743 1.00 98.00 270 LEU A C 1
ATOM 2232 O O . LEU A 1 270 ? 0.342 4.739 -16.944 1.00 98.00 270 LEU A O 1
ATOM 2236 N N . SER A 1 271 ? -0.475 6.279 -18.341 1.00 97.25 271 SER A N 1
ATOM 2237 C CA . SER A 1 271 ? -1.792 5.669 -18.508 1.00 97.25 271 SER A CA 1
ATOM 2238 C C . SER A 1 271 ? -1.833 4.828 -19.793 1.00 97.25 271 SER A C 1
ATOM 2240 O O . SER A 1 271 ? -1.052 5.080 -20.714 1.00 97.25 271 SER A O 1
ATOM 2242 N N . PRO A 1 272 ? -2.776 3.880 -19.927 1.00 97.25 272 PRO A N 1
ATOM 2243 C CA . PRO A 1 272 ? -2.982 3.171 -21.192 1.00 97.25 272 PRO A CA 1
ATOM 2244 C C . PRO A 1 272 ? -3.320 4.115 -22.359 1.00 97.25 272 PRO A C 1
ATOM 2246 O O . PRO A 1 272 ? -2.942 3.854 -23.498 1.00 97.25 272 PRO A O 1
ATOM 2249 N N . ALA A 1 273 ? -3.964 5.255 -22.076 1.00 96.06 273 ALA A N 1
ATOM 2250 C CA . ALA A 1 273 ? -4.214 6.302 -23.063 1.00 96.06 273 ALA A CA 1
ATOM 2251 C C . ALA A 1 273 ? -2.920 6.965 -23.572 1.00 96.06 273 ALA A C 1
ATOM 2253 O O . ALA A 1 273 ? -2.830 7.252 -24.763 1.00 96.06 273 ALA A O 1
ATOM 2254 N N . ASP A 1 274 ? -1.914 7.158 -22.713 1.00 96.81 274 ASP A N 1
ATOM 2255 C CA . ASP A 1 274 ? -0.607 7.696 -23.121 1.00 96.81 274 ASP A CA 1
ATOM 2256 C C . ASP A 1 274 ? 0.140 6.694 -24.018 1.00 96.81 274 ASP A C 1
ATOM 2258 O O . ASP A 1 274 ? 0.744 7.088 -25.012 1.00 96.81 274 ASP A O 1
ATOM 2262 N N . VAL A 1 275 ? 0.031 5.390 -23.726 1.00 97.56 275 VAL A N 1
ATOM 2263 C CA . VAL A 1 275 ? 0.586 4.313 -24.569 1.00 97.56 275 VAL A CA 1
ATOM 2264 C C . VAL A 1 275 ? -0.087 4.270 -25.945 1.00 97.56 275 VAL A C 1
ATOM 2266 O O . VAL A 1 275 ? 0.607 4.187 -26.957 1.00 97.56 275 VAL A O 1
ATOM 2269 N N . ALA A 1 276 ? -1.420 4.368 -25.998 1.00 96.31 276 ALA A N 1
ATOM 2270 C CA . ALA A 1 276 ? -2.174 4.411 -27.253 1.00 96.31 276 ALA A CA 1
ATOM 2271 C C . ALA A 1 276 ? -1.812 5.637 -28.115 1.00 96.31 276 ALA A C 1
ATOM 2273 O O . ALA A 1 276 ? -1.655 5.506 -29.330 1.00 96.31 276 ALA A O 1
ATOM 2274 N N . ASN A 1 277 ? -1.649 6.802 -27.475 1.00 95.31 277 ASN A N 1
ATOM 2275 C CA . ASN A 1 277 ? -1.309 8.074 -28.118 1.00 95.31 277 ASN A CA 1
ATOM 2276 C C . ASN A 1 277 ? 0.180 8.194 -28.520 1.00 95.31 277 ASN A C 1
ATOM 2278 O O . ASN A 1 277 ? 0.510 9.029 -29.359 1.00 95.31 277 ASN A O 1
ATOM 2282 N N . SER A 1 278 ? 1.086 7.418 -27.912 1.00 95.19 278 SER A N 1
ATOM 2283 C CA . SER A 1 278 ? 2.530 7.457 -28.203 1.00 95.19 278 SER A CA 1
ATOM 2284 C C . SER A 1 278 ? 2.788 7.094 -29.665 1.00 95.19 278 SER A C 1
ATOM 2286 O O . SER A 1 278 ? 2.217 6.116 -30.142 1.00 95.19 278 SER A O 1
ATOM 2288 N N . GLN A 1 279 ? 3.620 7.848 -30.389 1.00 90.94 279 GLN A N 1
ATOM 2289 C CA . GLN A 1 279 ? 3.848 7.621 -31.825 1.00 90.94 279 GLN A CA 1
ATOM 2290 C C . GLN A 1 279 ? 4.528 6.262 -32.067 1.00 90.94 279 GLN A C 1
ATOM 2292 O O . GLN A 1 279 ? 3.889 5.300 -32.511 1.00 90.94 279 GLN A O 1
ATOM 2297 N N . ASP A 1 280 ? 5.796 6.160 -31.676 1.00 93.00 280 ASP A N 1
ATOM 2298 C CA . ASP A 1 280 ? 6.595 4.933 -31.713 1.00 93.00 280 ASP A CA 1
ATOM 2299 C C . ASP A 1 280 ? 6.169 3.940 -30.621 1.00 93.00 280 ASP A C 1
ATOM 2301 O O . ASP A 1 280 ? 5.797 4.318 -29.505 1.00 93.00 280 ASP A O 1
ATOM 2305 N N . LYS A 1 281 ? 6.275 2.643 -30.930 1.00 95.12 281 LYS A N 1
ATOM 2306 C CA . LYS A 1 281 ? 6.058 1.570 -29.951 1.00 95.12 281 LYS A CA 1
ATOM 2307 C C . LYS A 1 281 ? 7.106 1.622 -28.840 1.00 95.12 281 LYS A C 1
ATOM 2309 O O . LYS A 1 281 ? 8.250 1.987 -29.086 1.00 95.12 281 LYS A O 1
ATOM 2314 N N . TYR A 1 282 ? 6.722 1.201 -27.642 1.00 97.38 282 TYR A N 1
ATOM 2315 C CA . TYR A 1 282 ? 7.655 0.924 -26.552 1.00 97.38 282 TYR A CA 1
ATOM 2316 C C . TYR A 1 282 ? 8.365 -0.410 -26.797 1.00 97.38 282 TYR A C 1
ATOM 2318 O O . TYR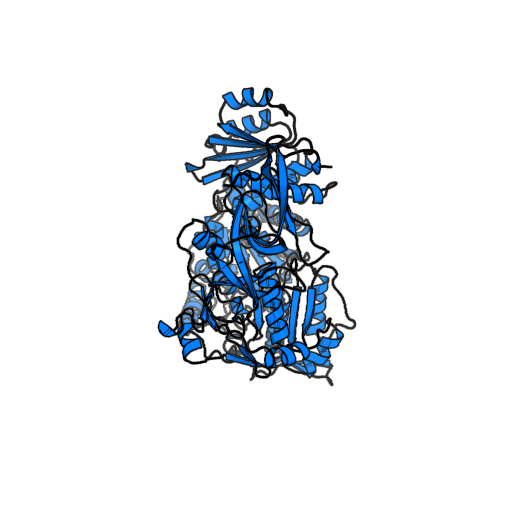 A 1 282 ? 7.778 -1.344 -27.350 1.00 97.38 282 TYR A O 1
ATOM 2326 N N . ASP A 1 283 ? 9.609 -0.529 -26.353 1.00 96.00 283 ASP A N 1
ATOM 2327 C CA . ASP A 1 283 ? 10.286 -1.821 -26.327 1.00 96.00 283 ASP A CA 1
ATOM 2328 C C . ASP A 1 283 ? 9.794 -2.619 -25.125 1.00 96.00 283 ASP A C 1
ATOM 2330 O O . ASP A 1 283 ? 9.217 -3.687 -25.304 1.00 96.00 283 ASP A O 1
ATOM 2334 N N . ILE A 1 284 ? 9.922 -2.053 -23.922 1.00 96.94 284 ILE A N 1
ATOM 2335 C CA . ILE A 1 284 ? 9.469 -2.662 -22.668 1.00 96.94 284 ILE A CA 1
ATOM 2336 C C . ILE A 1 284 ? 8.301 -1.858 -22.097 1.00 96.94 284 ILE A C 1
ATOM 2338 O O . ILE A 1 284 ? 8.432 -0.658 -21.850 1.00 96.94 284 ILE A O 1
ATOM 2342 N N . LEU A 1 285 ? 7.188 -2.531 -21.801 1.00 98.50 285 LEU A N 1
ATOM 2343 C CA . LEU A 1 285 ? 6.176 -2.023 -20.875 1.00 98.50 285 LEU A CA 1
ATOM 2344 C C . LEU A 1 285 ? 6.048 -2.948 -19.666 1.00 98.50 285 LEU A C 1
ATOM 2346 O O . LEU A 1 285 ? 5.820 -4.149 -19.800 1.00 98.50 285 LEU A O 1
ATOM 2350 N N . ILE A 1 286 ? 6.136 -2.357 -18.479 1.00 98.62 286 ILE A N 1
ATOM 2351 C CA . ILE A 1 286 ? 5.697 -2.968 -17.225 1.00 98.62 286 ILE A CA 1
ATOM 2352 C C . ILE A 1 286 ? 4.290 -2.442 -16.949 1.00 98.62 286 ILE A C 1
ATOM 2354 O O . ILE A 1 286 ? 4.068 -1.235 -17.013 1.00 98.62 286 ILE A O 1
ATOM 2358 N N . ILE A 1 287 ? 3.331 -3.331 -16.697 1.00 98.31 287 ILE A N 1
ATOM 2359 C CA . ILE A 1 287 ? 1.916 -2.995 -16.527 1.00 98.31 287 ILE A CA 1
ATOM 2360 C C . ILE A 1 287 ? 1.467 -3.455 -15.145 1.00 98.31 287 ILE A C 1
ATOM 2362 O O . ILE A 1 287 ? 1.253 -4.645 -14.912 1.00 98.31 287 ILE A O 1
ATOM 2366 N N . ASP A 1 288 ? 1.326 -2.497 -14.240 1.00 95.75 288 ASP A N 1
ATOM 2367 C CA . ASP A 1 288 ? 0.940 -2.707 -12.848 1.00 95.75 288 ASP A CA 1
ATOM 2368 C C . ASP A 1 288 ? -0.570 -2.524 -12.651 1.00 95.75 288 ASP A C 1
ATOM 2370 O O . ASP A 1 288 ? -1.224 -1.806 -13.412 1.00 95.75 288 ASP A O 1
ATOM 2374 N N . GLU A 1 289 ? -1.135 -3.212 -11.656 1.00 92.31 289 GLU A N 1
ATOM 2375 C CA . GLU A 1 289 ? -2.586 -3.378 -11.474 1.00 92.31 289 GLU A CA 1
ATOM 2376 C C . GLU A 1 289 ? -3.286 -3.777 -12.797 1.00 92.31 289 GLU A C 1
ATOM 2378 O O . GLU A 1 289 ? -4.338 -3.245 -13.151 1.00 92.31 289 GLU A O 1
ATOM 2383 N N . SER A 1 290 ? -2.688 -4.687 -13.581 1.00 96.06 290 SER A N 1
ATOM 2384 C CA . SER A 1 290 ? -3.077 -4.918 -14.989 1.00 96.06 290 SER A CA 1
ATOM 2385 C C . SER A 1 290 ? -4.505 -5.442 -15.193 1.00 96.06 290 SER A C 1
ATOM 2387 O O . SER A 1 290 ? -5.102 -5.211 -16.243 1.00 96.06 290 SER A O 1
ATOM 2389 N N . HIS A 1 291 ? -5.092 -6.058 -14.167 1.00 93.44 291 HIS A N 1
ATOM 2390 C CA . HIS A 1 291 ? -6.509 -6.425 -14.116 1.00 93.44 291 HIS A CA 1
ATOM 2391 C C . HIS A 1 291 ? -7.451 -5.198 -14.200 1.00 93.44 291 HIS A C 1
ATOM 2393 O O . HIS A 1 291 ? -8.596 -5.330 -14.618 1.00 93.44 291 HIS A O 1
ATOM 2399 N N . ARG A 1 292 ? -6.963 -3.988 -13.878 1.00 92.88 292 ARG A N 1
ATOM 2400 C CA . ARG A 1 292 ? -7.678 -2.697 -13.974 1.00 92.88 292 ARG A CA 1
ATOM 2401 C C . ARG A 1 292 ? -7.558 -2.022 -15.348 1.00 92.88 292 ARG A C 1
ATOM 2403 O O . ARG A 1 292 ? -8.051 -0.903 -15.510 1.00 92.88 292 ARG A O 1
ATOM 2410 N N . LEU A 1 293 ? -6.881 -2.641 -16.326 1.00 96.38 293 LEU A N 1
ATOM 2411 C CA . LEU A 1 293 ? -6.936 -2.198 -17.726 1.00 96.38 293 LEU A CA 1
ATOM 2412 C C . LEU A 1 293 ? -8.395 -2.207 -18.179 1.00 96.38 293 LEU A C 1
ATOM 2414 O O . LEU A 1 293 ? -9.112 -3.165 -17.911 1.00 96.38 293 LEU A O 1
ATOM 2418 N N . ARG A 1 294 ? -8.853 -1.148 -18.846 1.00 95.31 294 ARG A N 1
ATOM 2419 C CA . ARG A 1 294 ? -10.289 -0.946 -19.055 1.00 95.31 294 ARG A CA 1
ATOM 2420 C C . ARG A 1 294 ? -10.818 -1.559 -20.349 1.00 95.31 294 ARG A C 1
ATOM 2422 O O . ARG A 1 294 ? -10.154 -1.545 -21.385 1.00 95.31 294 ARG A O 1
ATOM 2429 N N . GLN A 1 295 ? -12.063 -2.019 -20.310 1.00 93.56 295 GLN A N 1
ATOM 2430 C CA . GLN A 1 295 ? -12.897 -2.273 -21.485 1.00 93.56 295 GLN A CA 1
ATOM 2431 C C . GLN A 1 295 ? -13.959 -1.174 -21.664 1.00 93.56 295 GLN A C 1
ATOM 2433 O O . GLN A 1 295 ? -14.119 -0.291 -20.819 1.00 93.56 295 GLN A O 1
ATOM 2438 N N . ARG A 1 296 ? -14.695 -1.207 -22.782 1.00 91.50 296 ARG A N 1
ATOM 2439 C CA . ARG A 1 296 ? -15.633 -0.148 -23.205 1.00 91.50 296 ARG A CA 1
ATOM 2440 C C . ARG A 1 296 ? -16.993 -0.181 -22.468 1.00 91.50 296 ARG A C 1
ATOM 2442 O O . ARG A 1 296 ? -18.040 0.041 -23.077 1.00 91.50 296 ARG A O 1
ATOM 2449 N N . TYR A 1 297 ? -16.971 -0.425 -21.158 1.00 86.38 297 TYR A N 1
ATOM 2450 C CA . TYR A 1 297 ? -18.132 -0.468 -20.259 1.00 86.38 297 TYR A CA 1
ATOM 2451 C C . TYR A 1 297 ? -17.877 0.345 -18.983 1.00 86.38 297 TYR A C 1
ATOM 2453 O O . TYR A 1 297 ? -16.739 0.554 -18.569 1.00 86.38 297 TYR A O 1
ATOM 2461 N N . GLY A 1 298 ? -18.943 0.840 -18.346 1.00 82.69 298 GLY A N 1
ATOM 2462 C CA . GLY A 1 298 ? -18.892 1.558 -17.060 1.00 82.69 298 GLY A CA 1
ATOM 2463 C C . GLY A 1 298 ? -18.074 2.864 -17.028 1.00 82.69 298 GLY A C 1
ATOM 2464 O O . GLY A 1 298 ? -17.926 3.450 -15.956 1.00 82.69 298 GLY A O 1
ATOM 2465 N N . LEU A 1 299 ? -17.573 3.360 -18.170 1.00 88.25 299 LEU A N 1
ATOM 2466 C CA . LEU A 1 299 ? -16.761 4.583 -18.248 1.00 88.25 299 LEU A CA 1
ATOM 2467 C C . LEU A 1 299 ? -17.503 5.801 -17.661 1.00 88.25 299 LEU A C 1
ATOM 2469 O O . LEU A 1 299 ? -18.740 5.857 -17.657 1.00 88.25 299 LEU A O 1
ATOM 2473 N N . ALA A 1 300 ? -16.747 6.763 -17.123 1.00 84.69 300 ALA A N 1
ATOM 2474 C CA . ALA A 1 300 ? -17.281 7.815 -16.257 1.00 84.69 300 ALA A CA 1
ATOM 2475 C C . ALA A 1 300 ? -18.265 8.749 -16.987 1.00 84.69 300 ALA A C 1
ATOM 2477 O O . ALA A 1 300 ? -19.419 8.858 -16.560 1.00 84.69 300 ALA A O 1
ATOM 2478 N N . SER A 1 301 ? -17.848 9.345 -18.105 1.00 86.88 301 SER A N 1
ATOM 2479 C CA . SER A 1 301 ? -18.625 10.310 -18.893 1.00 86.88 301 SER A CA 1
ATOM 2480 C C . SER A 1 301 ? -18.851 9.858 -20.349 1.00 86.88 301 SER A C 1
ATOM 2482 O O . SER A 1 301 ? -18.116 9.008 -20.857 1.00 86.88 301 SER A O 1
ATOM 2484 N N . PRO A 1 302 ? -19.804 10.465 -21.087 1.00 87.50 302 PRO A N 1
ATOM 2485 C CA . PRO A 1 302 ? -19.910 10.303 -22.5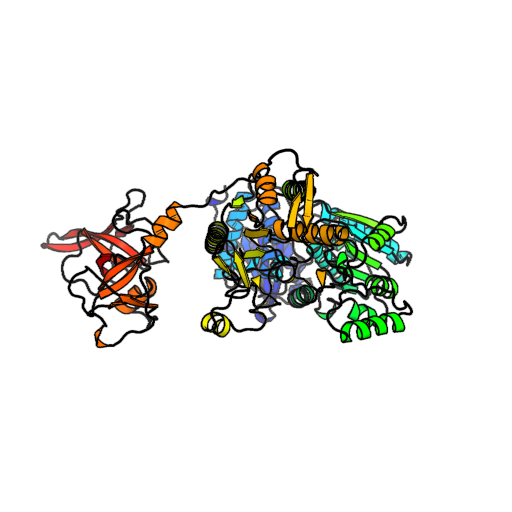42 1.00 87.50 302 PRO A CA 1
ATOM 2486 C C . PRO A 1 302 ? -18.646 10.741 -23.305 1.00 87.50 302 PRO A C 1
ATOM 2488 O O . PRO A 1 302 ? -18.373 10.229 -24.390 1.00 87.50 302 PRO A O 1
ATOM 2491 N N . GLY A 1 303 ? -17.859 11.664 -22.736 1.00 91.81 303 GLY A N 1
ATOM 2492 C CA . GLY A 1 303 ? -16.564 12.078 -23.279 1.00 91.81 303 GLY A CA 1
ATOM 2493 C C . GLY A 1 303 ? -15.523 10.959 -23.225 1.00 91.81 303 GLY A C 1
ATOM 2494 O O . GLY A 1 303 ? -14.811 10.753 -24.206 1.00 91.81 303 GLY A O 1
ATOM 2495 N N . ASP A 1 304 ? -15.495 10.174 -22.140 1.00 90.38 304 ASP A N 1
ATOM 2496 C CA . ASP A 1 304 ? -14.616 9.003 -22.024 1.00 90.38 304 ASP A CA 1
ATOM 2497 C C . ASP A 1 304 ? -14.911 7.970 -23.113 1.00 90.38 304 ASP A C 1
ATOM 2499 O O . ASP A 1 304 ? -13.976 7.461 -23.720 1.00 90.38 304 ASP A O 1
ATOM 2503 N N . TYR A 1 305 ? -16.190 7.695 -23.409 1.00 92.69 305 TYR A N 1
ATOM 2504 C CA . TYR A 1 305 ? -16.564 6.776 -24.493 1.00 92.69 305 TYR A CA 1
ATOM 2505 C C . TYR A 1 305 ? -16.024 7.247 -25.847 1.00 92.69 305 TYR A C 1
ATOM 2507 O O . TYR A 1 305 ? -15.363 6.467 -26.527 1.00 92.69 305 TYR A O 1
ATOM 2515 N N . LYS A 1 306 ? -16.215 8.526 -26.206 1.00 93.81 306 LYS A N 1
ATOM 2516 C CA . LYS A 1 306 ? -15.654 9.097 -27.446 1.00 93.81 306 LYS A CA 1
ATOM 2517 C C . LYS A 1 306 ? -14.122 9.019 -27.472 1.00 93.81 306 LYS A C 1
ATOM 2519 O O . LYS A 1 306 ? -13.540 8.617 -28.473 1.00 93.81 306 LYS A O 1
ATOM 2524 N N . ALA A 1 307 ? -13.463 9.354 -26.362 1.00 93.31 307 ALA A N 1
ATOM 2525 C CA . ALA A 1 307 ? -12.004 9.325 -26.242 1.00 93.31 307 ALA A CA 1
ATOM 2526 C C . ALA A 1 307 ? -11.404 7.902 -26.219 1.00 93.31 307 ALA A C 1
ATOM 2528 O O . ALA A 1 307 ? -10.193 7.757 -26.425 1.00 93.31 307 ALA A O 1
ATOM 2529 N N . PHE A 1 308 ? -12.229 6.884 -25.957 1.00 95.75 308 PHE A N 1
ATOM 2530 C CA . PHE A 1 308 ? -11.898 5.459 -26.002 1.00 95.75 308 PHE A CA 1
ATOM 2531 C C . PHE A 1 308 ? -12.130 4.888 -27.410 1.00 95.75 308 PHE A C 1
ATOM 2533 O O . PHE A 1 308 ? -11.227 4.268 -27.971 1.00 95.75 308 PHE A O 1
ATOM 2540 N N . ASP A 1 309 ? -13.291 5.169 -28.015 1.00 94.94 309 ASP A N 1
ATOM 2541 C CA . ASP A 1 309 ? -13.616 4.799 -29.401 1.00 94.94 309 ASP A CA 1
ATOM 2542 C C . ASP A 1 309 ? -12.576 5.355 -30.380 1.00 94.94 309 ASP A C 1
ATOM 2544 O O . ASP A 1 309 ? -12.005 4.593 -31.153 1.00 94.94 309 ASP A O 1
ATOM 2548 N N . HIS A 1 310 ? -12.211 6.633 -30.253 1.00 94.81 310 HIS A N 1
ATOM 2549 C CA . HIS A 1 310 ? -11.205 7.267 -31.108 1.00 94.81 310 HIS A CA 1
ATOM 2550 C C . HIS A 1 310 ? -9.821 6.584 -31.049 1.00 94.81 310 HIS A C 1
ATOM 2552 O O . HIS A 1 310 ? -9.108 6.518 -32.048 1.00 94.81 310 HIS A O 1
ATOM 2558 N N . LYS A 1 311 ? -9.437 6.007 -29.899 1.00 95.75 311 LYS A N 1
ATOM 2559 C CA . LYS A 1 311 ? -8.195 5.214 -29.780 1.00 95.75 311 LYS A CA 1
ATOM 2560 C C . LYS A 1 311 ? -8.340 3.844 -30.426 1.00 95.75 311 LYS A C 1
ATOM 2562 O O . LYS A 1 311 ? -7.418 3.400 -31.102 1.00 95.75 311 LYS A O 1
ATOM 2567 N N . ASN A 1 312 ? -9.495 3.200 -30.270 1.00 96.50 312 ASN A N 1
ATOM 2568 C CA . ASN A 1 312 ? -9.814 1.964 -30.982 1.00 96.50 312 ASN A CA 1
ATOM 2569 C C . ASN A 1 312 ? -9.896 2.163 -32.508 1.00 96.50 312 ASN A C 1
ATOM 2571 O O . ASN A 1 312 ? -9.592 1.231 -33.248 1.00 96.50 312 ASN A O 1
ATOM 2575 N N . GLU A 1 313 ? -10.266 3.353 -32.983 1.00 95.00 313 GLU A N 1
ATOM 2576 C CA . GLU A 1 313 ? -10.244 3.742 -34.399 1.00 95.00 313 GLU A CA 1
ATOM 2577 C C . GLU A 1 313 ? -8.804 3.942 -34.894 1.00 95.00 313 GLU A C 1
ATOM 2579 O O . GLU A 1 313 ? -8.383 3.230 -35.804 1.00 95.00 313 GLU A O 1
ATOM 2584 N N . ILE A 1 314 ? -8.009 4.800 -34.234 1.00 93.31 314 ILE A N 1
ATOM 2585 C CA . ILE A 1 314 ? -6.576 5.019 -34.544 1.00 93.31 314 ILE A CA 1
ATOM 2586 C C . ILE A 1 314 ? -5.784 3.702 -34.537 1.00 93.31 314 ILE A C 1
ATOM 2588 O O . ILE A 1 314 ? -4.902 3.488 -35.367 1.00 93.31 314 ILE A O 1
ATOM 2592 N N . LEU A 1 315 ? -6.085 2.806 -33.595 1.00 94.81 315 LEU A N 1
ATOM 2593 C CA . LEU A 1 315 ? -5.413 1.515 -33.467 1.00 94.81 315 LEU A CA 1
ATOM 2594 C C . LEU A 1 315 ? -6.045 0.410 -34.327 1.00 94.81 315 LEU A C 1
ATOM 2596 O O . LEU A 1 315 ? -5.514 -0.701 -34.322 1.00 94.81 315 LEU A O 1
ATOM 2600 N N . GLY A 1 316 ? -7.132 0.658 -35.064 1.00 95.88 316 GLY A N 1
ATOM 2601 C CA . GLY A 1 316 ? -7.788 -0.345 -35.913 1.00 95.88 316 GLY A CA 1
ATOM 2602 C C . GLY A 1 316 ? -8.257 -1.588 -35.143 1.00 95.88 316 GLY A C 1
ATOM 2603 O O . GLY A 1 316 ? -7.970 -2.711 -35.552 1.00 95.88 316 GLY A O 1
ATOM 2604 N N . LEU A 1 317 ? -8.898 -1.382 -33.990 1.00 94.25 317 LEU A N 1
ATOM 2605 C CA . LEU A 1 317 ? -9.399 -2.418 -33.071 1.00 94.25 317 LEU A CA 1
ATOM 2606 C C . LEU A 1 317 ? -10.937 -2.486 -33.018 1.00 94.25 317 LEU A C 1
ATOM 2608 O O . LEU A 1 317 ? -11.505 -3.468 -32.542 1.00 94.25 317 LEU A O 1
ATOM 2612 N N . GLY A 1 318 ? -11.622 -1.437 -33.487 1.00 92.38 318 GLY A N 1
ATOM 2613 C CA . GLY A 1 318 ? -13.083 -1.335 -33.450 1.00 92.38 318 GLY A CA 1
ATOM 2614 C C . GLY A 1 318 ? -13.665 -1.264 -32.029 1.00 92.38 318 GLY A C 1
ATOM 2615 O O . GLY A 1 318 ? -12.957 -1.283 -31.025 1.00 92.38 318 GLY A O 1
ATOM 2616 N N . LYS A 1 319 ? -14.997 -1.192 -31.917 1.00 86.44 319 LYS A N 1
ATOM 2617 C CA . LYS A 1 319 ? -15.691 -0.894 -30.643 1.00 86.44 319 LYS A CA 1
ATOM 2618 C C . LYS A 1 319 ? -15.536 -1.956 -29.537 1.00 86.44 319 LYS A C 1
ATOM 2620 O O . LYS A 1 319 ? -15.935 -1.690 -28.407 1.00 86.44 319 LYS A O 1
ATOM 2625 N N . LYS A 1 320 ? -14.963 -3.130 -29.842 1.00 90.00 320 LYS A N 1
ATOM 2626 C CA . LYS A 1 320 ? -14.650 -4.196 -28.869 1.00 90.00 320 LYS A CA 1
ATOM 2627 C C . LYS A 1 320 ? -13.203 -4.178 -28.350 1.00 90.00 320 LYS A C 1
ATOM 2629 O O . LYS A 1 320 ? -12.931 -4.888 -27.388 1.00 90.00 320 LYS A O 1
ATOM 2634 N N . GLY A 1 321 ? -12.297 -3.394 -28.944 1.00 94.62 321 GLY A N 1
ATOM 2635 C CA . GLY A 1 321 ? -10.921 -3.274 -28.448 1.00 94.62 321 GLY A CA 1
ATOM 2636 C C . GLY A 1 321 ? -10.878 -2.757 -27.007 1.00 94.62 321 GLY A C 1
ATOM 2637 O O . GLY A 1 321 ? -11.708 -1.928 -26.627 1.00 94.62 321 GLY A O 1
ATOM 2638 N N . THR A 1 322 ? -9.929 -3.237 -26.206 1.00 96.81 322 THR A N 1
ATOM 2639 C CA . THR A 1 322 ? -9.740 -2.839 -24.801 1.00 96.81 322 THR A CA 1
ATOM 2640 C C . THR A 1 322 ? -8.371 -2.196 -24.576 1.00 96.81 322 THR A C 1
ATOM 2642 O O . THR A 1 322 ? -7.484 -2.283 -25.424 1.00 96.81 322 THR A O 1
ATOM 2645 N N . GLU A 1 323 ? -8.150 -1.577 -23.411 1.00 97.88 323 GLU A N 1
ATOM 2646 C CA . GLU A 1 323 ? -6.838 -1.009 -23.064 1.00 97.88 323 GLU A CA 1
ATOM 2647 C C . GLU A 1 323 ? -5.722 -2.066 -23.067 1.00 97.88 323 GLU A C 1
ATOM 2649 O O . GLU A 1 323 ? -4.572 -1.726 -23.328 1.00 97.88 323 GLU A O 1
ATOM 2654 N N . LEU A 1 324 ? -6.054 -3.349 -22.863 1.00 97.69 324 LEU A N 1
ATOM 2655 C CA . LEU A 1 324 ? -5.117 -4.457 -23.059 1.00 97.69 324 LEU A CA 1
ATOM 2656 C C . LEU A 1 324 ? -4.649 -4.538 -24.519 1.00 97.69 324 LEU A C 1
ATOM 2658 O O . LEU A 1 324 ? -3.444 -4.571 -24.745 1.00 97.69 324 LEU A O 1
ATOM 2662 N N . ASP A 1 325 ? -5.547 -4.467 -25.510 1.00 97.75 325 ASP A N 1
ATOM 2663 C CA . ASP A 1 325 ? -5.151 -4.461 -26.930 1.00 97.75 325 ASP A CA 1
ATOM 2664 C C . ASP A 1 325 ? -4.281 -3.245 -27.284 1.00 97.75 325 ASP A C 1
ATOM 2666 O O . ASP A 1 325 ? -3.410 -3.341 -28.151 1.00 97.75 325 ASP A O 1
ATOM 2670 N N . TRP A 1 326 ? -4.471 -2.109 -26.599 1.00 97.94 326 TRP A N 1
ATOM 2671 C CA . TRP A 1 326 ? -3.615 -0.930 -26.774 1.00 97.94 326 TRP A CA 1
ATOM 2672 C C . TRP A 1 326 ? -2.177 -1.238 -26.338 1.00 97.94 326 TRP A C 1
ATOM 2674 O O . TRP A 1 326 ? -1.245 -0.942 -27.088 1.00 97.94 326 TRP A O 1
ATOM 2684 N N . ILE A 1 327 ? -1.993 -1.896 -25.184 1.00 98.19 327 ILE A N 1
ATOM 2685 C CA . ILE A 1 327 ? -0.676 -2.366 -24.719 1.00 98.19 327 ILE A CA 1
ATOM 2686 C C . ILE A 1 327 ? -0.091 -3.387 -25.702 1.00 98.19 327 ILE A C 1
ATOM 2688 O O . ILE A 1 327 ? 1.030 -3.183 -26.181 1.00 98.19 327 ILE A O 1
ATOM 2692 N N . LEU A 1 328 ? -0.862 -4.428 -26.058 1.00 96.69 328 LEU A N 1
ATOM 2693 C CA . LEU A 1 328 ? -0.428 -5.493 -26.973 1.00 96.69 328 LEU A CA 1
ATOM 2694 C C . LEU A 1 328 ? 0.063 -4.919 -28.316 1.00 96.69 328 LEU A C 1
ATOM 2696 O O . LEU A 1 328 ? 1.073 -5.368 -28.856 1.00 96.69 328 LEU A O 1
ATOM 2700 N N . LYS A 1 329 ? -0.627 -3.907 -28.864 1.00 96.56 329 LYS A N 1
ATOM 2701 C CA . LYS A 1 329 ? -0.318 -3.338 -30.187 1.00 96.56 329 LYS A CA 1
ATOM 2702 C C . LYS A 1 329 ? 0.841 -2.332 -30.170 1.00 96.56 329 LYS A C 1
ATOM 2704 O O . LYS A 1 329 ? 1.553 -2.229 -31.178 1.00 96.56 329 LYS A O 1
ATOM 2709 N N . LYS A 1 330 ? 1.057 -1.613 -29.060 1.00 97.38 330 LYS A N 1
ATOM 2710 C CA . LYS A 1 330 ? 2.063 -0.537 -28.911 1.00 97.38 330 LYS A CA 1
ATOM 2711 C C . LYS A 1 330 ? 3.337 -0.940 -28.143 1.00 97.38 330 LYS A C 1
ATOM 2713 O O . LYS A 1 330 ? 4.140 -0.056 -27.852 1.00 97.38 330 LYS A O 1
ATOM 2718 N N . SER A 1 331 ? 3.581 -2.225 -27.860 1.00 97.19 331 SER A N 1
ATOM 2719 C CA . SER A 1 331 ? 4.823 -2.672 -27.193 1.00 97.19 331 SER A CA 1
ATOM 2720 C C . SER A 1 331 ? 5.345 -4.049 -27.633 1.00 97.19 331 SER A C 1
ATOM 2722 O O . SER A 1 331 ? 4.582 -4.829 -28.199 1.00 97.19 331 SER A O 1
ATOM 2724 N N . LYS A 1 332 ? 6.637 -4.345 -27.400 1.00 95.75 332 LYS A N 1
ATOM 2725 C CA . LYS A 1 332 ? 7.288 -5.625 -27.778 1.00 95.75 332 LYS A CA 1
ATOM 2726 C C . LYS A 1 332 ? 7.386 -6.624 -26.615 1.00 95.75 332 LYS A C 1
ATOM 2728 O O . LYS A 1 332 ? 6.942 -7.759 -26.749 1.00 95.75 332 LYS A O 1
ATOM 2733 N N . TYR A 1 333 ? 7.949 -6.190 -25.490 1.00 96.81 333 TYR A N 1
ATOM 2734 C CA . TYR A 1 333 ? 8.187 -6.982 -24.282 1.00 96.81 333 TYR A CA 1
ATOM 2735 C C . TYR A 1 333 ? 7.289 -6.458 -23.163 1.00 96.81 333 TYR A C 1
ATOM 2737 O O . TYR A 1 333 ? 7.284 -5.260 -22.866 1.00 96.81 333 TYR A O 1
ATOM 2745 N N . GLN A 1 334 ? 6.470 -7.335 -22.590 1.00 97.69 334 GLN A N 1
ATOM 2746 C CA . GLN A 1 334 ? 5.315 -6.922 -21.790 1.00 97.69 334 GLN A CA 1
ATOM 2747 C C . GLN A 1 334 ? 5.288 -7.676 -20.464 1.00 97.69 334 GLN A C 1
ATOM 2749 O O . GLN A 1 334 ? 5.223 -8.901 -20.460 1.00 97.69 334 GLN A O 1
ATOM 2754 N N . PHE A 1 335 ? 5.314 -6.955 -19.344 1.00 98.38 335 PHE A N 1
ATOM 2755 C CA . PHE A 1 335 ? 5.316 -7.527 -17.995 1.00 98.38 335 PHE A CA 1
ATOM 2756 C C . PHE A 1 335 ? 4.023 -7.153 -17.267 1.00 98.38 335 PHE A C 1
ATOM 2758 O O . PHE A 1 335 ? 3.935 -6.101 -16.634 1.00 98.38 335 PHE A O 1
ATOM 2765 N N . PHE A 1 336 ? 3.004 -8.004 -17.383 1.00 98.25 336 PHE A N 1
ATOM 2766 C CA . PHE A 1 336 ? 1.710 -7.804 -16.732 1.00 98.25 336 PHE A CA 1
ATOM 2767 C C . PHE A 1 336 ? 1.747 -8.317 -15.292 1.00 98.25 336 PHE A C 1
ATOM 2769 O O . PHE A 1 336 ? 1.772 -9.524 -15.054 1.00 98.25 336 PHE A O 1
ATOM 2776 N N . PHE A 1 337 ? 1.704 -7.403 -14.327 1.00 97.00 337 PHE A N 1
ATOM 2777 C CA . PHE A 1 337 ? 1.484 -7.725 -12.922 1.00 97.00 337 PHE A CA 1
ATOM 2778 C C . PHE A 1 337 ? -0.021 -7.884 -12.700 1.00 97.00 337 PHE A C 1
ATOM 2780 O O . PHE A 1 337 ? -0.789 -6.916 -12.748 1.00 97.00 337 PHE A O 1
ATOM 2787 N N . TYR A 1 338 ? -0.456 -9.132 -12.555 1.00 94.81 338 TYR A N 1
ATOM 2788 C CA . TYR A 1 338 ? -1.859 -9.536 -12.607 1.00 94.81 338 TYR A CA 1
ATOM 2789 C C . TYR A 1 338 ? -2.366 -9.991 -11.237 1.00 94.81 338 TYR A C 1
ATOM 2791 O O . TYR A 1 338 ? -1.603 -10.440 -10.382 1.00 94.81 338 TYR A O 1
ATOM 2799 N N . ASP A 1 339 ? -3.671 -9.839 -11.028 1.00 90.31 339 ASP A N 1
ATOM 2800 C CA . ASP A 1 339 ? -4.370 -10.278 -9.826 1.00 90.31 339 ASP A CA 1
ATOM 2801 C C . ASP A 1 339 ? -5.786 -10.701 -10.218 1.00 90.31 339 ASP A C 1
ATOM 2803 O O . ASP A 1 339 ? -6.630 -9.864 -10.536 1.00 90.31 339 ASP A O 1
ATOM 2807 N N . SER A 1 340 ? -6.037 -12.008 -10.239 1.00 81.62 340 SER A N 1
ATOM 2808 C CA . SER A 1 340 ? -7.350 -12.555 -10.602 1.00 81.62 340 SER A CA 1
ATOM 2809 C C . SER A 1 340 ? -8.431 -12.295 -9.544 1.00 81.62 340 SER A C 1
ATOM 2811 O O . SER A 1 340 ? -9.617 -12.379 -9.865 1.00 81.62 340 SER A O 1
ATOM 2813 N N . GLY A 1 341 ? -8.049 -11.956 -8.306 1.00 81.44 341 GLY A N 1
ATOM 2814 C CA . GLY A 1 341 ? -8.973 -11.692 -7.200 1.00 81.44 341 GLY A CA 1
ATOM 2815 C C . GLY A 1 341 ? -9.428 -10.235 -7.078 1.00 81.44 341 GLY A C 1
ATOM 2816 O O . GLY A 1 341 ? -10.402 -9.974 -6.376 1.00 81.44 341 GLY A O 1
ATOM 2817 N N . GLN A 1 342 ? -8.764 -9.284 -7.748 1.00 83.38 342 GLN A N 1
ATOM 2818 C CA . GLN A 1 342 ? -9.031 -7.842 -7.592 1.00 83.38 342 GLN A CA 1
ATOM 2819 C C . GLN A 1 342 ? -9.795 -7.181 -8.761 1.00 83.38 342 GLN A C 1
ATOM 2821 O O . GLN A 1 342 ? -10.032 -5.970 -8.734 1.00 83.38 342 GLN A O 1
ATOM 2826 N N . SER A 1 343 ? -10.275 -7.943 -9.753 1.00 84.69 343 SER A N 1
ATOM 2827 C CA . SER A 1 343 ? -11.290 -7.440 -10.698 1.00 84.69 343 SER A CA 1
ATOM 2828 C C . SER A 1 343 ? -12.613 -7.191 -9.961 1.00 84.69 343 SER A C 1
ATOM 2830 O O . SER A 1 343 ? -13.181 -8.115 -9.372 1.00 84.69 343 SER A O 1
ATOM 2832 N N . ILE A 1 344 ? -13.100 -5.944 -9.974 1.00 83.75 344 ILE A N 1
ATOM 2833 C CA . ILE A 1 344 ? -14.223 -5.475 -9.134 1.00 83.75 344 ILE A CA 1
ATOM 2834 C C . ILE A 1 344 ? -15.244 -4.582 -9.865 1.00 83.75 344 ILE A C 1
ATOM 2836 O O . ILE A 1 344 ? -16.170 -4.075 -9.228 1.00 83.75 344 ILE A O 1
ATOM 2840 N N . LYS A 1 345 ? -15.089 -4.327 -11.172 1.00 87.31 345 LYS A N 1
ATOM 2841 C CA . LYS A 1 345 ? -16.026 -3.518 -11.977 1.00 87.31 345 LYS A CA 1
ATOM 2842 C C . LYS A 1 345 ? -16.207 -4.075 -13.399 1.00 87.31 345 LYS A C 1
ATOM 2844 O O . LYS A 1 345 ? -15.228 -4.535 -13.972 1.00 87.31 345 LYS A O 1
ATOM 2849 N N . PRO A 1 346 ? -17.373 -3.870 -14.049 1.00 86.06 346 PRO A N 1
ATOM 2850 C CA . PRO A 1 346 ? -17.573 -4.127 -15.487 1.00 86.06 346 PRO A CA 1
ATOM 2851 C C . PRO A 1 346 ? -16.619 -3.361 -16.413 1.00 86.06 346 PRO A C 1
ATOM 2853 O O . PRO A 1 346 ? -16.465 -3.697 -17.582 1.00 86.06 346 PRO A O 1
ATOM 2856 N N . THR A 1 347 ? -16.017 -2.280 -15.911 1.00 91.38 347 THR A N 1
ATOM 2857 C CA . THR A 1 347 ? -14.989 -1.521 -16.627 1.00 91.38 347 THR A CA 1
ATOM 2858 C C . THR A 1 347 ? -13.650 -2.248 -16.669 1.00 91.38 347 THR A C 1
ATOM 2860 O O . THR A 1 347 ? -12.888 -1.988 -17.592 1.00 91.38 347 THR A O 1
ATOM 2863 N N . ASP A 1 348 ? -13.356 -3.136 -15.716 1.00 92.25 348 ASP A N 1
ATOM 2864 C CA . ASP A 1 348 ? -12.136 -3.949 -15.720 1.00 92.25 348 ASP A CA 1
ATOM 2865 C C . ASP A 1 348 ? -12.162 -4.919 -16.911 1.00 92.25 348 ASP A C 1
ATOM 2867 O O . ASP A 1 348 ? -13.225 -5.413 -17.299 1.00 92.25 348 ASP A O 1
ATOM 2871 N N . VAL A 1 349 ? -11.007 -5.173 -17.527 1.00 92.62 349 VAL A N 1
ATOM 2872 C CA . VAL A 1 349 ? -10.886 -6.109 -18.651 1.00 92.62 349 VAL A CA 1
ATOM 2873 C C . VAL A 1 349 ? -11.274 -7.519 -18.210 1.00 92.62 349 VAL A C 1
ATOM 2875 O O . VAL A 1 349 ? -10.963 -7.949 -17.100 1.00 92.62 349 VAL A O 1
ATOM 2878 N N . ASP A 1 350 ? -11.967 -8.230 -19.096 1.00 89.94 350 ASP A N 1
ATOM 2879 C CA . ASP A 1 350 ? -12.487 -9.562 -18.811 1.00 89.94 350 ASP A CA 1
ATOM 2880 C C . ASP A 1 350 ? -11.375 -10.531 -18.344 1.00 89.94 350 ASP A C 1
ATOM 2882 O O . ASP A 1 350 ? -10.373 -10.683 -19.056 1.00 89.94 350 ASP A O 1
ATOM 2886 N N . PRO A 1 351 ? -11.522 -11.204 -17.183 1.00 89.25 351 PRO A N 1
ATOM 2887 C CA . PRO A 1 351 ? -10.579 -12.220 -16.717 1.00 89.25 351 PRO A CA 1
ATOM 2888 C C . PRO A 1 351 ? -10.309 -13.345 -17.729 1.00 89.25 351 PRO A C 1
ATOM 2890 O O . PRO A 1 351 ? -9.199 -13.885 -17.735 1.00 89.25 351 PRO A O 1
ATOM 2893 N N . GLU A 1 352 ? -11.254 -13.670 -18.622 1.00 91.06 352 GLU A N 1
ATOM 2894 C CA . GLU A 1 352 ? -11.042 -14.642 -19.704 1.00 91.06 352 GLU A CA 1
ATOM 2895 C C . GLU A 1 352 ? -9.888 -14.219 -20.627 1.00 91.06 352 GLU A C 1
ATOM 2897 O O . GLU A 1 352 ? -9.088 -15.050 -21.058 1.00 91.06 352 GLU A O 1
ATOM 2902 N N . ARG A 1 353 ? -9.711 -12.914 -20.868 1.00 93.44 353 ARG A N 1
ATOM 2903 C CA . ARG A 1 353 ? -8.621 -12.398 -21.714 1.00 93.44 353 ARG A CA 1
ATOM 2904 C C . ARG A 1 353 ? -7.251 -12.699 -21.107 1.00 93.44 353 ARG A C 1
ATOM 2906 O O . ARG A 1 353 ? -6.340 -13.098 -21.830 1.00 93.44 353 ARG A O 1
ATOM 2913 N N . PHE A 1 354 ? -7.111 -12.568 -19.787 1.00 93.38 354 PHE A N 1
ATOM 2914 C CA . PHE A 1 354 ? -5.888 -12.969 -19.089 1.00 93.38 354 PHE A CA 1
ATOM 2915 C C . PHE A 1 354 ? -5.753 -14.491 -18.976 1.00 93.38 354 PHE A C 1
ATOM 2917 O O . PHE A 1 354 ? -4.641 -14.995 -19.108 1.00 93.38 354 PHE A O 1
ATOM 2924 N N . PHE A 1 355 ? -6.850 -15.239 -18.818 1.00 91.38 355 PHE A N 1
ATOM 2925 C CA . PHE A 1 355 ? -6.827 -16.705 -18.878 1.00 91.38 355 PHE A CA 1
ATOM 2926 C C . PHE A 1 355 ? -6.282 -17.209 -20.225 1.00 91.38 355 PHE A C 1
ATOM 2928 O O . PHE A 1 355 ? -5.358 -18.019 -20.237 1.00 91.38 355 PHE A O 1
ATOM 2935 N N . LEU A 1 356 ? -6.759 -16.676 -21.353 1.00 93.50 356 LEU A N 1
ATOM 2936 C CA . LEU A 1 356 ? -6.261 -17.026 -22.690 1.00 93.50 356 LEU A CA 1
ATOM 2937 C C . LEU A 1 356 ? -4.765 -16.703 -22.857 1.00 93.50 356 LEU A C 1
ATOM 2939 O O . LEU A 1 356 ? -4.012 -17.523 -23.386 1.00 93.50 356 LEU A O 1
ATOM 2943 N N . LEU A 1 357 ? -4.301 -15.554 -22.349 1.00 93.38 357 LEU A N 1
ATOM 2944 C CA . LEU A 1 357 ? -2.871 -15.223 -22.344 1.00 93.38 357 LEU A CA 1
ATOM 2945 C C . LEU A 1 357 ? -2.045 -16.141 -21.422 1.00 93.38 357 LEU A C 1
ATOM 2947 O O . LEU A 1 357 ? -0.883 -16.394 -21.729 1.00 93.38 357 LEU A O 1
ATOM 2951 N N . LEU A 1 358 ? -2.623 -16.659 -20.333 1.00 89.94 358 LEU A N 1
ATOM 2952 C CA . LEU A 1 358 ? -1.984 -17.611 -19.413 1.00 89.94 358 LEU A CA 1
ATOM 2953 C C . LEU A 1 358 ? -1.929 -19.053 -19.956 1.00 89.94 358 LEU A C 1
ATOM 2955 O O . LEU A 1 358 ? -1.091 -19.823 -19.495 1.00 89.94 358 LEU A O 1
ATOM 2959 N N . GLN A 1 359 ? -2.791 -19.419 -20.912 1.00 90.88 359 GLN A N 1
ATOM 2960 C CA . GLN A 1 359 ? -2.785 -20.736 -21.575 1.00 90.88 359 GLN A CA 1
ATOM 2961 C C . GLN A 1 359 ? -1.817 -20.814 -22.771 1.00 90.88 359 GLN A C 1
ATOM 2963 O O . GLN A 1 359 ? -1.440 -21.905 -23.203 1.00 90.88 359 GLN A O 1
ATOM 2968 N N . ASN A 1 360 ? -1.404 -19.674 -23.331 1.00 91.75 360 ASN A N 1
ATOM 2969 C CA . ASN A 1 360 ? -0.492 -19.644 -24.472 1.00 91.75 360 ASN A CA 1
ATOM 2970 C C . ASN A 1 360 ? 0.939 -20.033 -24.052 1.00 91.75 360 ASN A C 1
ATOM 2972 O O . ASN A 1 360 ? 1.606 -19.295 -23.331 1.00 91.75 360 ASN A O 1
ATOM 2976 N N . LYS A 1 361 ? 1.440 -21.162 -24.572 1.00 89.62 361 LYS A N 1
ATOM 2977 C CA . LYS A 1 361 ? 2.771 -21.723 -24.263 1.00 89.62 361 LYS A CA 1
ATOM 2978 C C . LYS A 1 361 ? 3.957 -20.819 -24.639 1.00 89.62 361 LYS A C 1
ATOM 2980 O O . LYS A 1 361 ? 5.054 -21.029 -24.127 1.00 89.62 361 LYS A O 1
ATOM 2985 N N . HIS A 1 362 ? 3.758 -19.825 -25.507 1.00 89.19 362 HIS A N 1
ATOM 2986 C CA . HIS A 1 362 ? 4.784 -18.833 -25.850 1.00 89.19 362 HIS A CA 1
ATOM 2987 C C . HIS A 1 362 ? 4.892 -17.696 -24.815 1.00 89.19 362 HIS A C 1
ATOM 2989 O O . HIS A 1 362 ? 5.893 -16.981 -24.797 1.00 89.19 362 HIS A O 1
ATOM 2995 N N . ASN A 1 363 ? 3.906 -17.552 -23.921 1.00 94.25 363 ASN A N 1
ATOM 2996 C CA . ASN A 1 363 ? 3.890 -16.535 -22.871 1.00 94.25 363 ASN A CA 1
ATOM 2997 C C . ASN A 1 363 ? 4.531 -17.069 -21.581 1.00 94.25 363 ASN A C 1
ATOM 2999 O O . ASN A 1 363 ? 4.377 -18.236 -21.218 1.00 94.25 363 ASN A O 1
ATOM 3003 N N . TYR A 1 364 ? 5.302 -16.232 -20.886 1.00 96.12 364 TYR A N 1
ATOM 3004 C CA . TYR A 1 364 ? 6.130 -16.662 -19.759 1.00 96.12 364 TYR A CA 1
ATOM 3005 C C . TYR A 1 364 ? 5.419 -16.361 -18.426 1.00 96.12 364 TYR A C 1
ATOM 3007 O O . TYR A 1 364 ? 5.374 -15.218 -17.967 1.00 96.12 364 TYR A O 1
ATOM 3015 N N . LYS A 1 365 ? 4.829 -17.396 -17.810 1.00 95.25 365 LYS A N 1
ATOM 3016 C CA . LYS A 1 365 ? 4.123 -17.289 -16.521 1.00 95.25 365 LYS A CA 1
ATOM 3017 C C . LYS A 1 365 ? 5.092 -17.323 -15.332 1.00 95.25 365 LYS A C 1
ATOM 3019 O O . LYS A 1 365 ? 5.923 -18.222 -15.229 1.00 95.25 365 LYS A O 1
ATOM 3024 N N . TYR A 1 366 ? 4.889 -16.402 -14.396 1.00 95.06 366 TYR A N 1
ATOM 3025 C CA . TYR A 1 366 ? 5.473 -16.372 -13.054 1.00 95.06 366 TYR A CA 1
ATOM 3026 C C . TYR A 1 366 ? 4.339 -16.321 -12.024 1.00 95.06 366 TYR A C 1
ATOM 3028 O O . TYR A 1 366 ? 3.254 -15.818 -12.329 1.00 95.06 366 TYR A O 1
ATOM 3036 N N . LYS A 1 367 ? 4.572 -16.830 -10.810 1.00 92.12 367 LYS A N 1
ATOM 3037 C CA . LYS A 1 367 ? 3.597 -16.766 -9.715 1.00 92.12 367 LYS A CA 1
ATOM 3038 C C . LYS A 1 367 ? 4.243 -16.194 -8.456 1.00 92.12 367 LYS A C 1
ATOM 3040 O O . LYS A 1 367 ? 5.282 -16.696 -8.052 1.00 92.12 367 LYS A O 1
ATOM 3045 N N . LEU A 1 368 ? 3.612 -15.193 -7.848 1.00 89.38 368 LEU A N 1
ATOM 3046 C CA . LEU A 1 368 ? 3.951 -14.682 -6.520 1.00 89.38 368 LEU A CA 1
ATOM 3047 C C . LEU A 1 368 ? 2.958 -15.237 -5.495 1.00 89.38 368 LEU A C 1
ATOM 3049 O O . LEU A 1 368 ? 1.743 -15.058 -5.629 1.00 89.38 368 LEU A O 1
ATOM 3053 N N . THR A 1 369 ? 3.476 -15.909 -4.474 1.00 83.81 369 THR A N 1
ATOM 3054 C CA . THR A 1 369 ? 2.704 -16.566 -3.413 1.00 83.81 369 THR A CA 1
ATOM 3055 C C . THR A 1 369 ? 3.009 -16.018 -2.021 1.00 83.81 369 THR A C 1
ATOM 3057 O O . THR A 1 369 ? 2.212 -16.232 -1.114 1.00 83.81 369 THR A O 1
ATOM 3060 N N . SER A 1 370 ? 4.100 -15.273 -1.835 1.00 79.25 370 SER A N 1
ATOM 3061 C CA . SER A 1 370 ? 4.490 -14.695 -0.542 1.00 79.25 370 SER A CA 1
ATOM 3062 C C . SER A 1 370 ? 3.683 -13.430 -0.218 1.00 79.25 370 SER A C 1
ATOM 3064 O O . SER A 1 370 ? 3.941 -12.372 -0.797 1.00 79.25 370 SER A O 1
ATOM 3066 N N . GLN A 1 371 ? 2.728 -13.489 0.719 1.00 77.38 371 GLN A N 1
ATOM 3067 C CA . GLN A 1 371 ? 2.130 -12.273 1.291 1.00 77.38 371 GLN A CA 1
ATOM 3068 C C . GLN A 1 371 ? 3.165 -11.494 2.121 1.00 77.38 371 GLN A C 1
ATOM 3070 O O . GLN A 1 371 ? 3.864 -12.066 2.952 1.00 77.38 371 GLN A O 1
ATOM 3075 N N . LEU A 1 372 ? 3.209 -10.172 1.930 1.00 72.69 372 LEU A N 1
ATOM 3076 C CA . LEU A 1 372 ? 4.071 -9.231 2.661 1.00 72.69 372 LEU A CA 1
ATOM 3077 C C . LEU A 1 372 ? 3.303 -8.132 3.411 1.00 72.69 372 LEU A C 1
ATOM 3079 O O . LEU A 1 372 ? 3.903 -7.378 4.173 1.00 72.69 372 LEU A O 1
ATOM 3083 N N . ARG A 1 373 ? 1.992 -8.009 3.177 1.00 71.12 373 ARG A N 1
ATOM 3084 C CA . ARG A 1 373 ? 1.125 -6.969 3.752 1.00 71.12 373 ARG A CA 1
ATOM 3085 C C . ARG A 1 373 ? 0.609 -7.331 5.146 1.00 71.12 373 ARG A C 1
ATOM 3087 O O . ARG A 1 373 ? 0.842 -6.608 6.104 1.00 71.12 373 ARG A O 1
ATOM 3094 N N . CYS A 1 374 ? -0.135 -8.426 5.251 1.00 76.75 374 CYS A N 1
ATOM 3095 C CA . CYS A 1 374 ? -0.863 -8.793 6.464 1.00 76.75 374 CYS A CA 1
ATOM 3096 C C . CYS A 1 374 ? -0.013 -9.700 7.370 1.00 76.75 374 CYS A C 1
ATOM 3098 O O . CYS A 1 374 ? 0.476 -10.727 6.896 1.00 76.75 374 CYS A O 1
ATOM 3100 N N . LYS A 1 375 ? 0.099 -9.390 8.673 1.00 82.56 375 LYS A N 1
ATOM 3101 C CA . LYS A 1 375 ? 0.752 -10.281 9.663 1.00 82.56 375 LYS A CA 1
ATOM 3102 C C . LYS A 1 375 ? 0.033 -11.627 9.847 1.00 82.56 375 LYS A C 1
ATOM 3104 O O . LYS A 1 375 ? 0.639 -12.590 10.296 1.00 82.56 375 LYS A O 1
ATOM 3109 N N . GLY A 1 376 ? -1.239 -11.724 9.452 1.00 78.06 376 GLY A N 1
ATOM 3110 C CA . GLY A 1 376 ? -1.975 -12.991 9.344 1.00 78.06 376 GLY A CA 1
ATOM 3111 C C . GLY A 1 376 ? -1.536 -13.879 8.166 1.00 78.06 376 GLY A C 1
ATOM 3112 O O . GLY A 1 376 ? -2.027 -14.999 8.030 1.00 78.06 376 GLY A O 1
ATOM 3113 N N . GLY A 1 377 ? -0.622 -13.395 7.316 1.00 84.56 377 GLY A N 1
ATOM 3114 C CA . GLY A 1 377 ? 0.010 -14.156 6.242 1.00 84.56 377 GLY A CA 1
ATOM 3115 C C . GLY A 1 377 ? -0.951 -14.644 5.155 1.00 84.56 377 GLY A C 1
ATOM 3116 O O . GLY A 1 377 ? -2.030 -14.089 4.935 1.00 84.56 377 GLY A O 1
ATOM 3117 N N . ASN A 1 378 ? -0.537 -15.707 4.463 1.00 82.75 378 ASN A N 1
ATOM 3118 C CA . ASN A 1 378 ? -1.358 -16.385 3.455 1.00 82.75 378 ASN A CA 1
ATOM 3119 C C . ASN A 1 378 ? -2.575 -17.088 4.069 1.00 82.75 378 ASN A C 1
ATOM 3121 O O . ASN A 1 378 ? -3.628 -17.152 3.436 1.00 82.75 378 ASN A O 1
ATOM 3125 N N . ASP A 1 379 ? -2.448 -17.580 5.302 1.00 88.06 379 ASP A N 1
ATOM 3126 C CA . ASP A 1 379 ? -3.515 -18.314 5.978 1.00 88.06 379 ASP A CA 1
ATOM 3127 C C . ASP A 1 379 ? -4.728 -17.414 6.227 1.00 88.06 379 ASP A C 1
ATOM 3129 O O . ASP A 1 379 ? -5.854 -17.830 5.965 1.00 88.06 379 ASP A O 1
ATOM 3133 N N . TYR A 1 380 ? -4.520 -16.155 6.636 1.00 90.25 380 TYR A N 1
ATOM 3134 C CA . TYR A 1 380 ? -5.606 -15.181 6.795 1.00 90.25 380 TYR A CA 1
ATOM 3135 C C . TYR A 1 380 ? -6.336 -14.881 5.477 1.00 90.25 380 TYR A C 1
ATOM 3137 O O . TYR A 1 380 ? -7.566 -14.885 5.440 1.00 90.25 380 TYR A O 1
ATOM 3145 N N . ILE A 1 381 ? -5.594 -14.685 4.383 1.00 86.19 381 ILE A N 1
ATOM 3146 C CA . ILE A 1 381 ? -6.154 -14.471 3.035 1.00 86.19 381 ILE A CA 1
ATOM 3147 C C . ILE A 1 381 ? -7.030 -15.660 2.640 1.00 86.19 381 ILE A C 1
ATOM 3149 O O . ILE A 1 381 ? -8.210 -15.505 2.318 1.00 86.19 381 ILE A O 1
ATOM 3153 N N . GLN A 1 382 ? -6.469 -16.871 2.713 1.00 88.94 382 GLN A N 1
ATOM 3154 C CA . GLN A 1 382 ? -7.174 -18.088 2.329 1.00 88.94 382 GLN A CA 1
ATOM 3155 C C . GLN A 1 382 ? -8.394 -18.336 3.229 1.00 88.94 382 GLN A C 1
ATOM 3157 O O . GLN A 1 382 ? -9.425 -18.801 2.746 1.00 88.94 382 GLN A O 1
ATOM 3162 N N . TYR A 1 383 ? -8.312 -17.968 4.508 1.00 93.88 383 TYR A N 1
ATOM 3163 C CA . TYR A 1 383 ? -9.402 -18.039 5.476 1.00 93.88 383 TYR A CA 1
ATOM 3164 C C . TYR A 1 383 ? -10.559 -17.089 5.133 1.00 93.88 383 TYR A C 1
ATOM 3166 O O . TYR A 1 383 ? -11.698 -17.544 5.009 1.00 93.88 383 TYR A O 1
ATOM 3174 N N . ILE A 1 384 ? -10.283 -15.802 4.883 1.00 93.75 384 ILE A N 1
ATOM 3175 C CA . ILE A 1 384 ? -11.295 -14.828 4.434 1.00 93.75 384 ILE A CA 1
ATOM 3176 C C . ILE A 1 384 ? -11.933 -15.276 3.113 1.00 93.75 384 ILE A C 1
ATOM 3178 O O . ILE A 1 384 ? -13.161 -15.291 2.990 1.00 93.75 384 ILE A O 1
ATOM 3182 N N . GLN A 1 385 ? -11.125 -15.726 2.150 1.00 91.62 385 GLN A N 1
ATOM 3183 C CA . GLN A 1 385 ? -11.616 -16.233 0.867 1.00 91.62 385 GLN A CA 1
ATOM 3184 C C . GLN A 1 385 ? -12.451 -17.514 1.016 1.00 91.62 385 GLN A C 1
ATOM 3186 O O . GLN A 1 385 ? -13.424 -17.691 0.280 1.00 91.62 385 GLN A O 1
ATOM 3191 N N . ASN A 1 386 ? -12.130 -18.392 1.970 1.00 95.06 386 ASN A N 1
ATOM 3192 C CA . ASN A 1 386 ? -12.927 -19.583 2.267 1.00 95.06 386 ASN A CA 1
ATOM 3193 C C . ASN A 1 386 ? -14.271 -19.225 2.915 1.00 95.06 386 ASN A C 1
ATOM 3195 O O . ASN A 1 386 ? -15.285 -19.822 2.550 1.00 95.06 386 ASN A O 1
ATOM 3199 N N . ILE A 1 387 ? -14.305 -18.255 3.836 1.00 96.31 387 ILE A N 1
ATOM 3200 C CA . ILE A 1 387 ? -15.538 -17.777 4.488 1.00 96.31 387 ILE A CA 1
ATOM 3201 C C . ILE A 1 387 ? -16.450 -17.105 3.456 1.00 96.31 387 ILE A C 1
ATOM 3203 O O . ILE A 1 387 ? -17.603 -17.499 3.293 1.00 96.31 387 ILE A O 1
ATOM 3207 N N . LEU A 1 388 ? -15.921 -16.167 2.662 1.00 95.19 388 LEU A N 1
ATOM 3208 C CA . LEU A 1 388 ? -16.695 -15.483 1.617 1.00 95.19 388 LEU A CA 1
ATOM 3209 C C . LEU A 1 388 ? -17.149 -16.418 0.479 1.00 95.19 388 LEU A C 1
ATOM 3211 O O . LEU A 1 388 ? -18.017 -16.051 -0.315 1.00 95.19 388 LEU A O 1
ATOM 3215 N N . ASN A 1 389 ? -16.617 -17.642 0.400 1.00 94.56 389 ASN A N 1
ATOM 3216 C CA . ASN A 1 389 ? -17.053 -18.682 -0.535 1.00 94.56 389 ASN A CA 1
ATOM 3217 C C . ASN A 1 389 ? -17.767 -19.875 0.117 1.00 94.56 389 ASN A C 1
ATOM 3219 O O . ASN A 1 389 ? -17.990 -20.867 -0.574 1.00 94.56 389 ASN A O 1
ATOM 3223 N N . CYS A 1 390 ? -18.152 -19.782 1.394 1.00 95.25 390 CYS A N 1
ATOM 3224 C CA . CYS A 1 390 ? -18.888 -20.826 2.122 1.00 95.25 390 CYS A CA 1
ATOM 3225 C C . CYS A 1 390 ? -18.166 -22.194 2.154 1.00 95.25 390 CYS A C 1
ATOM 3227 O O . CYS A 1 390 ? -18.787 -23.253 2.178 1.00 95.25 390 CYS A O 1
ATOM 3229 N N . LYS A 1 391 ? -16.825 -22.161 2.152 1.00 95.75 391 LYS A N 1
ATOM 3230 C CA . LYS A 1 391 ? -15.923 -23.330 2.176 1.00 95.75 391 LYS A CA 1
ATOM 3231 C C . LYS A 1 391 ? -15.215 -23.537 3.516 1.00 95.75 391 LYS A C 1
ATOM 3233 O O . LYS A 1 391 ? -14.676 -24.619 3.746 1.00 95.75 391 LYS A O 1
ATOM 3238 N N . GLN A 1 392 ? -15.176 -22.524 4.384 1.00 96.25 392 GLN A N 1
ATOM 3239 C CA . GLN A 1 392 ? -14.508 -22.638 5.681 1.00 96.25 392 GLN A CA 1
ATOM 3240 C C . GLN A 1 392 ? -15.315 -23.535 6.631 1.00 96.25 392 GLN A C 1
ATOM 3242 O O . GLN A 1 392 ? -16.526 -23.375 6.752 1.00 96.25 392 GLN A O 1
ATOM 3247 N N . LYS A 1 393 ? -14.638 -24.482 7.296 1.00 92.62 393 LYS A N 1
ATOM 3248 C CA . LYS A 1 393 ? -15.273 -25.495 8.167 1.00 92.62 393 LYS A CA 1
ATOM 3249 C C . LYS A 1 393 ? -15.074 -25.262 9.663 1.00 92.62 393 LYS A C 1
ATOM 3251 O O . LYS A 1 393 ? -15.873 -25.728 10.464 1.00 92.62 393 LYS A O 1
ATOM 3256 N N . SER A 1 394 ? -13.989 -24.595 10.040 1.00 93.38 394 SER A N 1
ATOM 3257 C CA . SER A 1 394 ? -13.569 -24.414 11.430 1.00 93.38 394 SER A CA 1
ATOM 3258 C C . SER A 1 394 ? -12.986 -23.023 11.643 1.00 93.38 394 SER A C 1
ATOM 3260 O O . SER A 1 394 ? -12.530 -22.375 10.695 1.00 93.38 394 SER A O 1
ATOM 3262 N N . LYS A 1 395 ? -12.996 -22.572 12.897 1.00 93.88 395 LYS A N 1
ATOM 3263 C CA . LYS A 1 395 ? -12.399 -21.306 13.314 1.00 93.88 395 LYS A CA 1
ATOM 3264 C C . LYS A 1 395 ? -10.872 -21.404 13.370 1.00 93.88 395 LYS A C 1
ATOM 3266 O O . LYS A 1 395 ? -10.341 -22.375 13.901 1.00 93.88 395 LYS A O 1
ATOM 3271 N N . ILE A 1 396 ? -10.185 -20.384 12.861 1.00 92.38 396 ILE A N 1
ATOM 3272 C CA . ILE A 1 396 ? -8.727 -20.209 12.938 1.00 92.38 396 ILE A CA 1
ATOM 3273 C C . ILE A 1 396 ? -8.427 -18.924 13.724 1.00 92.38 396 ILE A C 1
ATOM 3275 O O . ILE A 1 396 ? -9.181 -17.952 13.666 1.00 92.38 396 ILE A O 1
ATOM 3279 N N . THR A 1 397 ? -7.330 -18.932 14.480 1.00 86.88 397 THR A N 1
ATOM 3280 C CA . THR A 1 397 ? -6.817 -17.788 15.247 1.00 86.88 397 THR A CA 1
ATOM 3281 C C . THR A 1 397 ? -5.392 -17.470 14.818 1.00 86.88 397 THR A C 1
ATOM 3283 O O . THR A 1 397 ? -4.558 -18.370 14.745 1.00 86.88 397 THR A O 1
ATOM 3286 N N . PHE A 1 398 ? -5.097 -16.193 14.585 1.00 89.06 398 PHE A N 1
ATOM 3287 C CA . PHE A 1 398 ? -3.808 -15.731 14.075 1.00 89.06 398 PHE A CA 1
ATOM 3288 C C . PHE A 1 398 ? -3.010 -15.087 15.212 1.00 89.06 398 PHE A C 1
ATOM 3290 O O . PHE A 1 398 ? -3.466 -14.123 15.817 1.00 89.06 398 PHE A O 1
ATOM 3297 N N . LYS A 1 399 ? -1.826 -15.625 15.527 1.00 81.75 399 LYS A N 1
ATOM 3298 C CA . LYS A 1 399 ? -1.037 -15.203 16.703 1.00 81.75 399 LYS A CA 1
ATOM 3299 C C . LYS A 1 399 ? -0.577 -13.739 16.634 1.00 81.75 399 LYS A C 1
ATOM 3301 O O . LYS A 1 399 ? -0.458 -13.089 17.665 1.00 81.75 399 LYS A O 1
ATOM 3306 N N . GLU A 1 400 ? -0.311 -13.241 15.429 1.00 86.50 400 GLU A N 1
ATOM 3307 C CA . GLU A 1 400 ? 0.288 -11.920 15.188 1.00 86.50 400 GLU A CA 1
ATOM 3308 C C . GLU A 1 400 ? -0.674 -10.950 14.481 1.00 86.50 400 GLU A C 1
ATOM 3310 O O . GLU A 1 400 ? -0.246 -9.907 13.988 1.00 86.50 400 GLU A O 1
ATOM 3315 N N . TYR A 1 401 ? -1.971 -11.284 14.426 1.00 92.69 401 TYR A N 1
ATOM 3316 C CA . TYR A 1 401 ? -2.980 -10.501 13.714 1.00 92.69 401 TYR A CA 1
ATOM 3317 C C . TYR A 1 401 ? -4.284 -10.374 14.506 1.00 92.69 401 TYR A C 1
ATOM 3319 O O . TYR A 1 401 ? -4.967 -11.365 14.771 1.00 92.69 401 TYR A O 1
ATOM 3327 N N . ASP A 1 402 ? -4.638 -9.143 14.874 1.00 95.00 402 ASP A N 1
ATOM 3328 C CA . ASP A 1 402 ? -5.789 -8.851 15.729 1.00 95.00 402 ASP A CA 1
ATOM 3329 C C . ASP A 1 402 ? -7.091 -8.816 14.911 1.00 95.00 402 ASP A C 1
ATOM 3331 O O . ASP A 1 402 ? -7.412 -7.842 14.226 1.00 95.00 402 ASP A O 1
ATOM 3335 N N . LEU A 1 403 ? -7.828 -9.924 14.961 1.00 96.12 403 LEU A N 1
ATOM 3336 C CA . LEU A 1 403 ? -9.000 -10.185 14.132 1.00 96.12 403 LEU A CA 1
ATOM 3337 C C . LEU A 1 403 ? -10.253 -10.334 15.002 1.00 96.12 403 LEU A C 1
ATOM 3339 O O . LEU A 1 403 ? -10.348 -11.274 15.791 1.00 96.12 403 LEU A O 1
ATOM 3343 N N . LYS A 1 404 ? -11.227 -9.430 14.849 1.00 96.50 404 LYS A N 1
ATOM 3344 C CA . LYS A 1 404 ? -12.417 -9.339 15.721 1.00 96.50 404 LYS A CA 1
ATOM 3345 C C . LYS A 1 404 ? -13.695 -9.063 14.928 1.00 96.50 404 LYS A C 1
ATOM 3347 O O . LYS A 1 404 ? -13.683 -8.269 13.994 1.00 96.50 404 LYS A O 1
ATOM 3352 N N . LEU A 1 405 ? -14.807 -9.663 15.344 1.00 98.06 405 LEU A N 1
ATOM 3353 C CA . LEU A 1 405 ? -16.165 -9.368 14.880 1.00 98.06 405 LEU A CA 1
ATOM 3354 C C . LEU A 1 405 ? -16.939 -8.702 16.021 1.00 98.06 405 LEU A C 1
ATOM 3356 O O . LEU A 1 405 ? -17.101 -9.302 17.079 1.00 98.06 405 LEU A O 1
ATOM 3360 N N . TYR A 1 406 ? -17.420 -7.484 15.811 1.00 98.00 406 TYR A N 1
ATOM 3361 C CA . TYR A 1 406 ? -18.167 -6.714 16.800 1.00 98.00 406 TYR A CA 1
ATOM 3362 C C . TYR A 1 406 ? -19.677 -6.894 16.610 1.00 98.00 406 TYR A C 1
ATOM 3364 O O . TYR A 1 406 ? -20.176 -6.948 15.483 1.00 98.00 406 TYR A O 1
ATOM 3372 N N . GLU A 1 407 ? -20.415 -6.971 17.718 1.00 95.94 407 GLU A N 1
ATOM 3373 C CA . GLU A 1 407 ? -21.885 -6.989 17.700 1.00 95.94 407 GLU A CA 1
ATOM 3374 C C . GLU A 1 407 ? -22.507 -5.585 17.580 1.00 95.94 407 GLU A C 1
ATOM 3376 O O . GLU A 1 407 ? -23.668 -5.474 17.184 1.00 95.94 407 GLU A O 1
ATOM 3381 N N . ASP A 1 408 ? -21.730 -4.525 17.824 1.00 95.75 408 ASP A N 1
ATOM 3382 C CA . ASP A 1 408 ? -22.109 -3.131 17.573 1.00 95.75 408 ASP A CA 1
ATOM 3383 C C . ASP A 1 408 ? -21.082 -2.386 16.692 1.00 95.75 408 ASP A C 1
ATOM 3385 O O . ASP A 1 408 ? -19.892 -2.710 16.668 1.00 95.75 408 ASP A O 1
ATOM 3389 N N . VAL A 1 409 ? -21.563 -1.399 15.932 1.00 96.19 409 VAL A N 1
ATOM 3390 C CA . VAL A 1 409 ? -20.774 -0.625 14.968 1.00 96.19 409 VAL A CA 1
ATOM 3391 C C . VAL A 1 409 ? -19.986 0.510 15.621 1.00 96.19 409 VAL A C 1
ATOM 3393 O O . VAL A 1 409 ? -18.858 0.779 15.198 1.00 96.19 409 VAL A O 1
ATOM 3396 N N . ASP A 1 410 ? -20.522 1.151 16.661 1.00 94.56 410 ASP A N 1
ATOM 3397 C CA . ASP A 1 410 ? -19.858 2.282 17.303 1.00 94.56 410 ASP A CA 1
ATOM 3398 C C . ASP A 1 410 ? -18.772 1.821 18.276 1.00 94.56 410 ASP A C 1
ATOM 3400 O O . ASP A 1 410 ? -17.720 2.454 18.362 1.00 94.56 410 ASP A O 1
ATOM 3404 N N . ASP A 1 411 ? -18.938 0.663 18.923 1.00 95.75 411 ASP A N 1
ATOM 3405 C CA . ASP A 1 411 ? -17.838 -0.000 19.638 1.00 95.75 411 ASP A CA 1
ATOM 3406 C C . ASP A 1 411 ? -16.668 -0.359 18.702 1.00 95.75 411 ASP A C 1
ATOM 3408 O O . ASP A 1 411 ? -15.506 -0.126 19.053 1.00 95.75 411 ASP A O 1
ATOM 3412 N N . MET A 1 412 ? -16.948 -0.834 17.481 1.00 97.69 412 MET A N 1
ATOM 3413 C CA . MET A 1 412 ? -15.906 -1.091 16.478 1.00 97.69 412 MET A CA 1
ATOM 3414 C C . MET A 1 412 ? -15.201 0.207 16.049 1.00 97.69 412 MET A C 1
ATOM 3416 O O . MET A 1 412 ? -13.969 0.283 16.041 1.00 97.69 412 MET A O 1
ATOM 3420 N N . ILE A 1 413 ? -15.974 1.244 15.707 1.00 96.94 413 ILE A N 1
ATOM 3421 C CA . ILE A 1 413 ? -15.452 2.546 15.269 1.00 96.94 413 ILE A CA 1
ATOM 3422 C C . ILE A 1 413 ? -14.669 3.227 16.402 1.00 96.94 413 ILE A C 1
ATOM 3424 O O . ILE A 1 413 ? -13.597 3.783 16.149 1.00 96.94 413 ILE A O 1
ATOM 3428 N N . SER A 1 414 ? -15.147 3.130 17.645 1.00 94.94 414 SER A N 1
ATOM 3429 C CA . SER A 1 414 ? -14.459 3.584 18.860 1.00 94.94 414 SER A CA 1
ATOM 3430 C C . SER A 1 414 ? -13.074 2.946 18.987 1.00 94.94 414 SER A C 1
ATOM 3432 O O . SER A 1 414 ? -12.089 3.655 19.204 1.00 94.94 414 SER A O 1
ATOM 3434 N N . GLU A 1 415 ? -12.961 1.626 18.808 1.00 96.94 415 GLU A N 1
ATOM 3435 C CA . GLU A 1 415 ? -11.677 0.927 18.929 1.00 96.94 415 GLU A CA 1
ATOM 3436 C C . GLU A 1 415 ? -10.710 1.285 17.787 1.00 96.94 415 GLU A C 1
ATOM 3438 O O . GLU A 1 415 ? -9.527 1.520 18.036 1.00 96.94 415 GLU A O 1
ATOM 3443 N N . ILE A 1 416 ? -11.200 1.455 16.552 1.00 97.31 416 ILE A N 1
ATOM 3444 C CA . ILE A 1 416 ? -10.385 1.975 15.436 1.00 97.31 416 ILE A CA 1
ATOM 3445 C C . ILE A 1 416 ? -9.877 3.399 15.721 1.00 97.31 416 ILE A C 1
ATOM 3447 O O . ILE A 1 416 ? -8.734 3.723 15.378 1.00 97.31 416 ILE A O 1
ATOM 3451 N N . LYS A 1 417 ? -10.665 4.244 16.403 1.00 94.31 417 LYS A N 1
ATOM 3452 C CA . LYS A 1 417 ? -10.208 5.568 16.863 1.00 94.31 417 LYS A CA 1
ATOM 3453 C C . LYS A 1 417 ? -9.119 5.471 17.939 1.00 94.31 417 LYS A C 1
ATOM 3455 O O . LYS A 1 417 ? -8.177 6.261 17.874 1.00 94.31 417 LYS A O 1
ATOM 3460 N N . LYS A 1 418 ? -9.178 4.501 18.865 1.00 94.56 418 LYS A N 1
ATOM 3461 C CA . LYS A 1 418 ? -8.082 4.229 19.825 1.00 94.56 418 LYS A CA 1
ATOM 3462 C C . LYS A 1 418 ? -6.815 3.758 19.110 1.00 94.56 418 LYS A C 1
ATOM 3464 O O . LYS A 1 418 ? -5.772 4.392 19.252 1.00 94.56 418 LYS A O 1
ATOM 3469 N N . LYS A 1 419 ? -6.919 2.751 18.237 1.00 92.81 419 LYS A N 1
ATOM 3470 C CA . LYS A 1 419 ? -5.778 2.223 17.467 1.00 92.81 419 LYS A CA 1
ATOM 3471 C C . LYS A 1 419 ? -5.132 3.291 16.577 1.00 92.81 419 LYS A C 1
ATOM 3473 O O . LYS A 1 419 ? -3.909 3.354 16.486 1.00 92.81 419 LYS A O 1
ATOM 3478 N N . ASN A 1 420 ? -5.909 4.230 16.025 1.00 89.88 420 ASN A N 1
ATOM 3479 C CA . ASN A 1 420 ? -5.343 5.387 15.325 1.00 89.88 420 ASN A CA 1
ATOM 3480 C C . ASN A 1 420 ? -4.554 6.351 16.241 1.00 89.88 420 ASN A C 1
ATOM 3482 O O . ASN A 1 420 ? -3.656 7.022 15.739 1.00 89.88 420 ASN A O 1
ATOM 3486 N N . LYS A 1 421 ? -4.844 6.440 17.547 1.00 88.12 421 LYS A N 1
ATOM 3487 C CA . LYS A 1 421 ? -3.998 7.182 18.507 1.00 88.12 421 LYS A CA 1
ATOM 3488 C C . LYS A 1 421 ? -2.709 6.418 18.841 1.00 88.12 421 LYS A C 1
ATOM 3490 O O . LYS A 1 421 ? -1.668 7.044 18.991 1.00 88.12 421 LYS A O 1
ATOM 3495 N N . GLU A 1 422 ? -2.779 5.089 18.940 1.00 86.81 422 GLU A N 1
ATOM 3496 C CA . GLU A 1 422 ? -1.643 4.220 19.295 1.00 86.81 422 GLU A CA 1
ATOM 3497 C C . GLU A 1 422 ? -0.601 4.098 18.168 1.00 86.81 422 GLU A C 1
ATOM 3499 O O . GLU A 1 422 ? 0.585 4.355 18.380 1.00 86.81 422 GLU A O 1
ATOM 3504 N N . VAL A 1 423 ? -1.042 3.703 16.966 1.00 83.00 423 VAL A N 1
ATOM 3505 C CA . VAL A 1 423 ? -0.162 3.356 15.830 1.00 83.00 423 VAL A CA 1
ATOM 3506 C C . VAL A 1 423 ? -0.374 4.235 14.592 1.00 83.00 423 VAL A C 1
ATOM 3508 O O . VAL A 1 423 ? 0.397 4.156 13.637 1.00 83.00 423 VAL A O 1
ATOM 3511 N N . GLY A 1 424 ? -1.393 5.100 14.588 1.00 85.69 424 GLY A N 1
ATOM 3512 C CA . GLY A 1 424 ? -1.753 5.908 13.420 1.00 85.69 424 GLY A CA 1
ATOM 3513 C C . GLY A 1 424 ? -2.352 5.089 12.274 1.00 85.69 424 GLY A C 1
ATOM 3514 O O . GLY A 1 424 ? -2.432 3.864 12.329 1.00 85.69 424 GLY A O 1
ATOM 3515 N N . LEU A 1 425 ? -2.779 5.781 11.214 1.00 86.06 425 LEU A N 1
ATOM 3516 C CA . LEU A 1 425 ? -3.157 5.190 9.920 1.00 86.06 425 LEU A CA 1
ATOM 3517 C C . LEU A 1 425 ? -4.181 4.029 9.992 1.00 86.06 425 LEU A C 1
ATOM 3519 O O . LEU A 1 425 ? -4.144 3.101 9.186 1.00 86.06 425 LEU A O 1
ATOM 3523 N N . CYS A 1 426 ? -5.123 4.099 10.940 1.00 93.00 426 CYS A N 1
ATOM 3524 C CA . CYS A 1 426 ? -6.252 3.165 11.052 1.00 93.00 426 CYS A CA 1
ATOM 3525 C C . CYS A 1 426 ? -7.537 3.831 10.537 1.00 93.00 426 CYS A C 1
ATOM 3527 O O . CYS A 1 426 ? -7.776 4.999 10.847 1.00 93.00 426 CYS A O 1
ATOM 3529 N N . ARG A 1 427 ? -8.365 3.150 9.737 1.00 95.62 427 ARG A N 1
ATOM 3530 C CA . ARG A 1 427 ? -9.565 3.760 9.117 1.00 95.62 427 ARG A CA 1
ATOM 3531 C C . ARG A 1 427 ? -10.747 2.797 9.070 1.00 95.62 427 ARG A C 1
ATOM 3533 O O . ARG A 1 427 ? -10.565 1.583 9.023 1.00 95.62 427 ARG A O 1
ATOM 3540 N N . ASN A 1 428 ? -11.949 3.367 9.033 1.00 97.62 428 ASN A N 1
ATOM 3541 C CA . ASN A 1 428 ? -13.193 2.636 8.816 1.00 97.62 428 ASN A CA 1
ATOM 3542 C C . ASN A 1 428 ? -13.540 2.617 7.319 1.00 97.62 428 ASN A C 1
ATOM 3544 O O . ASN A 1 428 ? -13.343 3.612 6.621 1.00 97.62 428 ASN A O 1
ATOM 3548 N N . ILE A 1 429 ? -14.039 1.489 6.821 1.00 97.25 429 ILE A N 1
ATOM 3549 C CA . ILE A 1 429 ? -14.376 1.235 5.417 1.00 97.25 429 ILE A CA 1
ATOM 3550 C C . ILE A 1 429 ? -15.701 0.468 5.376 1.00 97.25 429 ILE A C 1
ATOM 3552 O O . ILE A 1 429 ? -15.906 -0.449 6.169 1.00 97.25 429 ILE A O 1
ATOM 3556 N N . ALA A 1 430 ? -16.581 0.795 4.435 1.00 97.12 430 ALA A N 1
ATOM 3557 C CA . ALA A 1 430 ? -17.833 0.075 4.227 1.00 97.12 430 ALA A CA 1
ATOM 3558 C C . ALA A 1 430 ? -18.021 -0.390 2.776 1.00 97.12 430 ALA A C 1
ATOM 3560 O O . ALA A 1 430 ? -17.464 0.186 1.832 1.00 97.12 430 ALA A O 1
ATOM 3561 N N . GLY A 1 431 ? -18.852 -1.420 2.598 1.00 94.62 431 GLY A N 1
ATOM 3562 C CA . GLY A 1 431 ? -19.439 -1.737 1.298 1.00 94.62 431 GLY A CA 1
ATOM 3563 C C . GLY A 1 431 ? -20.349 -0.621 0.795 1.00 94.62 431 GLY A C 1
ATOM 3564 O O . GLY A 1 431 ? -20.938 0.132 1.571 1.00 94.62 431 GLY A O 1
ATOM 3565 N N . TYR A 1 432 ? -20.443 -0.476 -0.525 1.00 93.06 432 TYR A N 1
ATOM 3566 C CA . TYR A 1 432 ? -21.041 0.699 -1.164 1.00 93.06 432 TYR A CA 1
ATOM 3567 C C . TYR A 1 432 ? -22.582 0.605 -1.176 1.00 93.06 432 TYR A C 1
ATOM 3569 O O . TYR A 1 432 ? -23.191 0.376 -2.221 1.00 93.06 432 TYR A O 1
ATOM 3577 N N . ALA A 1 433 ? -23.214 0.728 -0.005 1.00 95.12 433 ALA A N 1
ATOM 3578 C CA . ALA A 1 433 ? -24.631 0.401 0.220 1.00 95.12 433 ALA A CA 1
ATOM 3579 C C . ALA A 1 433 ? -25.544 1.590 0.589 1.00 95.12 433 ALA A C 1
ATOM 3581 O O . ALA A 1 433 ? -26.769 1.455 0.588 1.00 95.12 433 ALA A O 1
ATOM 3582 N N . TRP A 1 434 ? -24.966 2.762 0.864 1.00 96.12 434 TRP A N 1
ATOM 3583 C CA . TRP A 1 434 ? -25.683 3.976 1.273 1.00 96.12 434 TRP A CA 1
ATOM 3584 C C . TRP A 1 434 ? -25.531 5.099 0.243 1.00 96.12 434 TRP A C 1
ATOM 3586 O O . TRP A 1 434 ? -24.521 5.184 -0.457 1.00 96.12 434 TRP A O 1
ATOM 3596 N N . ASP A 1 435 ? -26.534 5.973 0.155 1.00 93.81 435 ASP A N 1
ATOM 3597 C CA . ASP A 1 435 ? -26.509 7.136 -0.736 1.00 93.81 435 ASP A CA 1
ATOM 3598 C C . ASP A 1 435 ? -25.626 8.255 -0.171 1.00 93.81 435 ASP A C 1
ATOM 3600 O O . ASP A 1 435 ? -25.584 8.486 1.035 1.00 93.81 435 ASP A O 1
ATOM 3604 N N . TRP A 1 436 ? -24.927 8.966 -1.054 1.00 92.81 436 TRP A N 1
ATOM 3605 C CA . TRP A 1 436 ? -23.872 9.914 -0.686 1.00 92.81 436 TRP A CA 1
ATOM 3606 C C . TRP A 1 436 ? -24.375 11.365 -0.750 1.00 92.81 436 TRP A C 1
ATOM 3608 O O . TRP A 1 436 ? -24.054 12.129 -1.661 1.00 92.81 436 TRP A O 1
ATOM 3618 N N . LYS A 1 437 ? -25.208 11.721 0.232 1.00 92.69 437 LYS A N 1
ATOM 3619 C CA . LYS A 1 437 ? -25.848 13.034 0.429 1.00 92.69 437 LYS A CA 1
ATOM 3620 C C . LYS A 1 437 ? -24.836 14.146 0.735 1.00 92.69 437 LYS A C 1
ATOM 3622 O O . LYS A 1 437 ? -25.080 15.305 0.406 1.00 92.69 437 LYS A O 1
ATOM 3627 N N . THR A 1 438 ? -23.703 13.806 1.352 1.00 92.75 438 THR A N 1
ATOM 3628 C CA . THR A 1 438 ? -22.621 14.753 1.676 1.00 92.75 438 THR A CA 1
ATOM 3629 C C . THR A 1 438 ? -21.683 15.052 0.501 1.00 92.75 438 THR A C 1
ATOM 3631 O O . THR A 1 438 ? -20.796 15.901 0.633 1.00 92.75 438 THR A O 1
ATOM 3634 N N . LYS A 1 439 ? -21.834 14.378 -0.653 1.00 90.94 439 LYS A N 1
ATOM 3635 C CA . LYS A 1 439 ? -20.845 14.452 -1.737 1.00 90.94 439 LYS A CA 1
ATOM 3636 C C . LYS A 1 439 ? -20.642 15.887 -2.231 1.00 90.94 439 LYS A C 1
ATOM 3638 O O . LYS A 1 439 ? -21.568 16.532 -2.711 1.00 90.94 439 LYS A O 1
ATOM 3643 N N . GLY A 1 440 ? -19.396 16.358 -2.159 1.00 88.19 440 GLY A N 1
ATOM 3644 C CA . GLY A 1 440 ? -19.000 17.698 -2.602 1.00 88.19 440 GLY A CA 1
ATOM 3645 C C . GLY A 1 440 ? -19.275 18.829 -1.602 1.00 88.19 440 GLY A C 1
ATOM 3646 O O . GLY A 1 440 ? -18.934 19.970 -1.901 1.00 88.19 440 GLY A O 1
ATOM 3647 N N . LYS A 1 441 ? -19.842 18.545 -0.420 1.00 88.88 441 LYS A N 1
ATOM 3648 C CA . LYS A 1 441 ? -20.064 19.547 0.635 1.00 88.88 441 LYS A CA 1
ATOM 3649 C C . LYS A 1 441 ? -18.826 19.741 1.521 1.00 88.88 441 LYS A C 1
ATOM 3651 O O . LYS A 1 441 ? -18.031 18.822 1.735 1.00 88.88 441 LYS A O 1
ATOM 3656 N N . SER A 1 442 ? -18.660 20.951 2.061 1.00 88.19 442 SER A N 1
ATOM 3657 C CA . SER A 1 442 ? -17.632 21.233 3.072 1.00 88.19 442 SER A CA 1
ATOM 3658 C C . SER A 1 442 ? -18.002 20.595 4.416 1.00 88.19 442 SER A C 1
ATOM 3660 O O . SER A 1 442 ? -19.173 20.335 4.685 1.00 88.19 442 SER A O 1
ATOM 3662 N N . LEU A 1 443 ? -17.017 20.383 5.298 1.00 86.56 443 LEU A N 1
ATOM 3663 C CA . LEU A 1 443 ? -17.294 19.876 6.650 1.00 86.56 443 LEU A CA 1
ATOM 3664 C C . LEU A 1 443 ? -18.204 20.836 7.439 1.00 86.56 443 LEU A C 1
ATOM 3666 O O . LEU A 1 443 ? -19.119 20.390 8.118 1.00 86.56 443 LEU A O 1
ATOM 3670 N N . SER A 1 444 ? -18.011 22.149 7.276 1.00 85.38 444 SER A N 1
ATOM 3671 C CA . SER A 1 444 ? -18.847 23.184 7.892 1.00 85.38 444 SER A CA 1
ATOM 3672 C C . SER A 1 444 ? -20.299 23.172 7.397 1.00 85.38 444 SER A C 1
ATOM 3674 O O . SER A 1 444 ? -21.207 23.338 8.204 1.00 85.38 444 SER A O 1
ATOM 3676 N N . SER A 1 445 ? -20.535 22.922 6.104 1.00 87.56 445 SER A N 1
ATOM 3677 C CA . SER A 1 445 ? -21.879 22.722 5.536 1.00 87.56 445 SER A CA 1
ATOM 3678 C C . SER A 1 445 ? -22.526 21.453 6.095 1.00 87.56 445 SER A C 1
ATOM 3680 O O . SER A 1 445 ? -23.648 21.506 6.583 1.00 87.56 445 SER A O 1
ATOM 3682 N N . ILE A 1 446 ? -21.794 20.335 6.121 1.00 87.81 446 ILE A N 1
ATOM 3683 C CA . ILE A 1 446 ? -22.285 19.044 6.631 1.00 87.81 446 ILE A CA 1
ATOM 3684 C C . ILE A 1 446 ? -22.690 19.130 8.109 1.00 87.81 446 ILE A C 1
ATOM 3686 O O . ILE A 1 446 ? -23.751 18.623 8.465 1.00 87.81 446 ILE A O 1
ATOM 3690 N N . ILE A 1 447 ? -21.888 19.801 8.944 1.00 85.69 447 ILE A N 1
ATOM 3691 C CA . ILE A 1 447 ? -22.197 20.029 10.365 1.00 85.69 447 ILE A CA 1
ATOM 3692 C C . ILE A 1 447 ? -23.402 20.970 10.510 1.00 85.69 447 ILE A C 1
ATOM 3694 O O . ILE A 1 447 ? -24.365 20.621 11.186 1.00 85.69 447 ILE A O 1
ATOM 3698 N N . LYS A 1 448 ? -23.398 22.130 9.834 1.00 86.81 448 LYS A N 1
ATOM 3699 C CA . LYS A 1 448 ? -24.481 23.128 9.924 1.00 86.81 448 LYS A CA 1
ATOM 3700 C C . LYS A 1 448 ? -25.835 22.601 9.430 1.00 86.81 448 LYS A C 1
ATOM 3702 O O . LYS A 1 448 ? -26.872 22.994 9.952 1.00 86.81 448 LYS A O 1
ATOM 3707 N N . GLU A 1 449 ? -25.827 21.739 8.419 1.00 91.56 449 GLU A N 1
ATOM 3708 C CA . GLU A 1 449 ? -27.024 21.120 7.834 1.00 91.56 449 GLU A CA 1
ATOM 3709 C C . GLU A 1 449 ? -27.355 19.749 8.467 1.00 91.56 449 GLU A C 1
ATOM 3711 O O . GLU A 1 449 ? -28.312 19.102 8.046 1.00 91.56 449 GLU A O 1
ATOM 3716 N N . ASN A 1 450 ? -26.579 19.306 9.468 1.00 90.06 450 ASN A N 1
ATOM 3717 C CA . ASN A 1 450 ? -26.739 18.049 10.213 1.00 90.06 450 ASN A CA 1
ATOM 3718 C C . ASN A 1 450 ? -26.871 16.796 9.310 1.00 90.06 450 ASN A C 1
ATOM 3720 O O . ASN A 1 450 ? -27.786 15.980 9.458 1.00 90.06 450 ASN A O 1
ATOM 3724 N N . LEU A 1 451 ? -25.986 16.678 8.312 1.00 92.12 451 LEU A N 1
ATOM 3725 C CA . LEU A 1 451 ? -26.110 15.709 7.216 1.00 92.12 451 LEU A CA 1
ATOM 3726 C C . LEU A 1 451 ? -25.321 14.419 7.440 1.00 92.12 451 LEU A C 1
ATOM 3728 O O . LEU A 1 451 ? -24.115 14.442 7.670 1.00 92.12 451 LEU A O 1
ATOM 3732 N N . PHE A 1 452 ? -25.990 13.285 7.214 1.00 94.50 452 PHE A N 1
ATOM 3733 C CA . PHE A 1 452 ? -25.402 11.949 7.319 1.00 94.50 452 PHE A CA 1
ATOM 3734 C C . PHE A 1 452 ? -25.759 11.065 6.124 1.00 94.50 452 PHE A C 1
ATOM 3736 O O . PHE A 1 452 ? -26.884 11.105 5.611 1.00 94.50 452 PHE A O 1
ATOM 3743 N N . ASP A 1 453 ? -24.806 10.240 5.699 1.00 96.19 453 ASP A N 1
ATOM 3744 C CA . ASP A 1 453 ? -24.952 9.309 4.576 1.00 96.19 453 ASP A CA 1
ATOM 3745 C C . ASP A 1 453 ? -25.375 7.917 5.054 1.00 96.19 453 ASP A C 1
ATOM 3747 O O . ASP A 1 453 ? -26.310 7.316 4.521 1.00 96.19 453 ASP A O 1
ATOM 3751 N N . ILE A 1 454 ? -24.678 7.434 6.084 1.00 96.56 454 ILE A N 1
ATOM 3752 C CA . ILE A 1 454 ? -24.757 6.085 6.636 1.00 96.56 454 ILE A CA 1
ATOM 3753 C C . ILE A 1 454 ? -25.493 6.164 7.971 1.00 96.56 454 ILE A C 1
ATOM 3755 O O . ILE A 1 454 ? -25.127 6.957 8.836 1.00 96.56 454 ILE A O 1
ATOM 3759 N N . GLU A 1 455 ? -26.504 5.318 8.147 1.00 95.25 455 GLU A N 1
ATOM 3760 C CA . GLU A 1 455 ? -27.231 5.158 9.407 1.00 95.25 455 GLU A CA 1
ATOM 3761 C C . GLU A 1 455 ? -27.341 3.662 9.731 1.00 95.25 455 GLU A C 1
ATOM 3763 O O . GLU A 1 455 ? -27.707 2.861 8.862 1.00 95.25 455 GLU A O 1
ATOM 3768 N N . ILE A 1 456 ? -26.938 3.287 10.948 1.00 94.50 456 ILE A N 1
ATOM 3769 C CA . ILE A 1 456 ? -26.856 1.906 11.449 1.00 94.50 456 ILE A CA 1
ATOM 3770 C C . ILE A 1 456 ? -27.204 1.946 12.942 1.00 94.50 456 ILE A C 1
ATOM 3772 O O . ILE A 1 456 ? -26.525 2.625 13.702 1.00 94.50 456 ILE A O 1
ATOM 3776 N N . ASN A 1 457 ? -28.246 1.228 13.372 1.00 88.12 457 ASN A N 1
ATOM 3777 C CA . ASN A 1 457 ? -28.697 1.161 14.775 1.00 88.12 457 ASN A CA 1
ATOM 3778 C C . ASN A 1 457 ? -28.926 2.541 15.445 1.00 88.12 457 ASN A C 1
ATOM 3780 O O . ASN A 1 457 ? -28.764 2.682 16.650 1.00 88.12 457 ASN A O 1
ATOM 3784 N N . GLY A 1 458 ? -29.277 3.572 14.667 1.00 88.06 458 GLY A N 1
ATOM 3785 C CA . GLY A 1 458 ? -29.418 4.956 15.141 1.00 88.06 458 GLY A CA 1
ATOM 3786 C C . GLY A 1 458 ? -28.115 5.770 15.157 1.00 88.06 458 GLY A C 1
ATOM 3787 O O . GLY A 1 458 ? -28.183 7.000 15.134 1.00 88.06 458 GLY A O 1
ATOM 3788 N N . TYR A 1 459 ? -26.943 5.127 15.102 1.00 93.38 459 TYR A N 1
ATOM 3789 C CA . TYR A 1 459 ? -25.664 5.803 14.876 1.00 93.38 459 TYR A CA 1
ATOM 3790 C C . TYR A 1 459 ? -25.568 6.325 13.441 1.00 93.38 459 TYR A C 1
ATOM 3792 O O . TYR A 1 459 ? -26.009 5.667 12.490 1.00 93.38 459 TYR A O 1
ATOM 3800 N N . LYS A 1 460 ? -24.978 7.514 13.281 1.00 94.62 460 LYS A N 1
ATOM 3801 C CA . LYS A 1 460 ? -24.956 8.256 12.015 1.00 94.62 460 LYS A CA 1
ATOM 3802 C C . LYS A 1 460 ? -23.542 8.665 11.636 1.00 94.62 460 LYS A C 1
ATOM 3804 O O . LYS A 1 460 ? -22.814 9.248 12.435 1.00 94.62 460 LYS A O 1
ATOM 3809 N N . TYR A 1 461 ? -23.175 8.384 10.391 1.00 96.00 461 TYR A N 1
ATOM 3810 C CA . TYR A 1 461 ? -21.829 8.588 9.869 1.00 96.00 461 TYR A CA 1
ATOM 3811 C C . TYR A 1 461 ? -21.861 9.189 8.458 1.00 96.00 461 TYR A C 1
ATOM 3813 O O . TYR A 1 461 ? -22.869 9.135 7.743 1.00 96.00 461 TYR A O 1
ATOM 3821 N N . ILE A 1 462 ? -20.730 9.757 8.045 1.00 95.81 462 ILE A N 1
ATOM 3822 C CA . ILE A 1 462 ? -20.536 10.332 6.711 1.00 95.81 462 ILE A CA 1
ATOM 3823 C C . ILE A 1 462 ? -19.534 9.506 5.903 1.00 95.81 462 ILE A C 1
ATOM 3825 O O . ILE A 1 462 ? -18.575 8.951 6.450 1.00 95.81 462 ILE A O 1
ATOM 3829 N N . TRP A 1 463 ? -19.743 9.445 4.591 1.00 95.44 463 TRP A N 1
ATOM 3830 C CA . TRP A 1 463 ? -18.748 8.932 3.654 1.00 95.44 463 TRP A CA 1
ATOM 3831 C C . TRP A 1 463 ? -17.501 9.828 3.629 1.00 95.44 463 TRP A C 1
ATOM 3833 O O . TRP A 1 463 ? -17.534 11.005 3.998 1.00 95.44 463 TRP A O 1
ATOM 3843 N N . ASN A 1 464 ? -16.403 9.279 3.106 1.00 91.62 464 ASN A N 1
ATOM 3844 C CA . ASN A 1 464 ? -15.220 10.031 2.705 1.00 91.62 464 ASN A CA 1
ATOM 3845 C C . ASN A 1 464 ? -15.594 11.313 1.938 1.00 91.62 464 ASN A C 1
ATOM 3847 O O . ASN A 1 464 ? -16.367 11.264 0.980 1.00 91.62 464 ASN A O 1
ATOM 3851 N N . ARG A 1 465 ? -15.025 12.468 2.290 1.00 88.94 465 ARG A N 1
ATOM 3852 C CA . ARG A 1 465 ? -15.359 13.727 1.587 1.00 88.94 465 ARG A CA 1
ATOM 3853 C C . ARG A 1 465 ? -14.484 14.021 0.368 1.00 88.94 465 ARG A C 1
ATOM 3855 O O . ARG A 1 465 ? -14.860 14.861 -0.446 1.00 88.94 465 ARG A O 1
ATOM 3862 N N . THR A 1 466 ? -13.355 13.329 0.199 1.00 81.50 466 THR A N 1
ATOM 3863 C CA . THR A 1 466 ? -12.474 13.469 -0.974 1.00 81.50 466 THR A CA 1
ATOM 3864 C C . THR A 1 466 ? -12.352 12.165 -1.766 1.00 81.50 466 THR A C 1
ATOM 3866 O O . THR A 1 466 ? -12.173 11.090 -1.203 1.00 81.50 466 THR A O 1
ATOM 3869 N N . A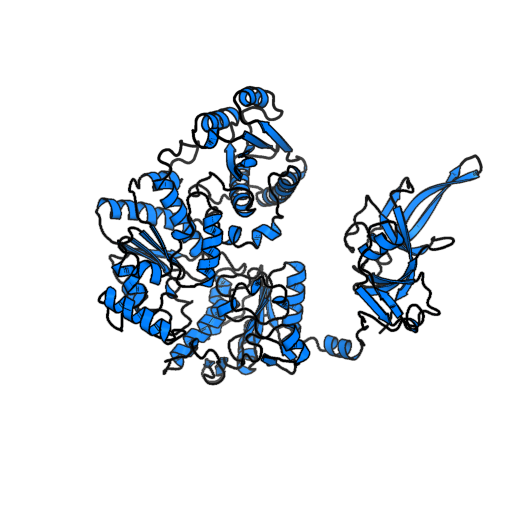SP A 1 467 ? -12.385 12.264 -3.100 1.00 73.62 467 ASP A N 1
ATOM 3870 C CA . ASP A 1 467 ? -12.117 11.146 -4.028 1.00 73.62 467 ASP A CA 1
ATOM 3871 C C . ASP A 1 467 ? -10.593 10.879 -4.209 1.00 73.62 467 ASP A C 1
ATOM 3873 O O . ASP A 1 467 ? -10.175 9.948 -4.904 1.00 73.62 467 ASP A O 1
ATOM 3877 N N . THR A 1 468 ? -9.732 11.709 -3.605 1.00 71.06 468 THR A N 1
ATOM 3878 C CA . THR A 1 468 ? -8.265 11.663 -3.735 1.00 71.06 468 THR A CA 1
ATOM 3879 C C . THR A 1 468 ? -7.579 11.805 -2.381 1.00 71.06 468 THR A C 1
ATOM 3881 O O . THR A 1 468 ? -7.936 12.703 -1.618 1.00 71.06 468 THR A O 1
ATOM 3884 N N . ASP A 1 469 ? -6.564 10.970 -2.127 1.00 72.12 469 ASP A N 1
ATOM 3885 C CA . ASP A 1 469 ? -5.682 11.026 -0.942 1.00 72.12 469 ASP A CA 1
ATOM 3886 C C . ASP A 1 469 ? -6.437 11.012 0.410 1.00 72.12 469 ASP A C 1
ATOM 3888 O O . ASP A 1 469 ? -5.969 11.528 1.424 1.00 72.12 469 ASP A O 1
ATOM 3892 N N . TRP A 1 470 ? -7.646 10.431 0.422 1.00 85.50 470 TRP A N 1
ATOM 3893 C CA . TRP A 1 470 ? -8.582 10.505 1.547 1.00 85.50 470 TRP A CA 1
ATOM 3894 C C . TRP A 1 470 ? -7.981 10.003 2.861 1.00 85.50 470 TRP A C 1
ATOM 3896 O O . TRP A 1 470 ? -8.127 10.669 3.881 1.00 85.50 470 TRP A O 1
ATOM 3906 N N . ILE A 1 471 ? -7.258 8.882 2.834 1.00 82.62 471 ILE A N 1
ATOM 3907 C CA . ILE A 1 471 ? -6.656 8.261 4.025 1.00 82.62 471 ILE A CA 1
ATOM 3908 C C . ILE A 1 471 ? -5.691 9.212 4.753 1.00 82.62 471 ILE A C 1
ATOM 3910 O O . ILE A 1 471 ? -5.606 9.166 5.982 1.00 82.62 471 ILE A O 1
ATOM 3914 N N . ASN A 1 472 ? -5.029 10.114 4.025 1.00 76.81 472 ASN A N 1
ATOM 3915 C CA . ASN A 1 472 ? -4.123 11.119 4.584 1.00 76.81 472 ASN A CA 1
ATOM 3916 C C . ASN A 1 472 ? -4.822 12.454 4.915 1.00 76.81 472 ASN A C 1
ATOM 3918 O O . ASN A 1 472 ? -4.191 13.357 5.461 1.00 76.81 472 ASN A O 1
ATOM 3922 N N . SER A 1 473 ? -6.116 12.608 4.608 1.00 81.69 473 SER A N 1
ATOM 3923 C CA . SER A 1 473 ? -6.860 13.837 4.913 1.00 81.69 473 SER A CA 1
ATOM 3924 C C . SER A 1 473 ? -7.169 13.959 6.420 1.00 81.69 473 SER A C 1
ATOM 3926 O O . SER A 1 473 ? -7.495 12.944 7.048 1.00 81.69 473 SER A O 1
ATOM 3928 N N . PRO A 1 474 ? -7.119 15.168 7.026 1.00 79.31 474 PRO A N 1
ATOM 3929 C CA . PRO A 1 474 ? -7.130 15.321 8.489 1.00 79.31 474 PRO A CA 1
ATOM 3930 C C . PRO A 1 474 ? -8.340 14.720 9.219 1.00 79.31 474 PRO A C 1
ATOM 3932 O O . PRO A 1 474 ? -8.194 14.182 10.311 1.00 79.31 474 PRO A O 1
ATOM 3935 N N . ASN A 1 475 ? -9.532 14.770 8.614 1.00 86.31 475 ASN A N 1
ATOM 3936 C CA . ASN A 1 475 ? -10.769 14.275 9.231 1.00 86.31 475 ASN A CA 1
ATOM 3937 C C . ASN A 1 475 ? -11.100 12.808 8.882 1.00 86.31 475 ASN A C 1
ATOM 3939 O O . ASN A 1 475 ? -12.110 12.283 9.339 1.00 86.31 475 ASN A O 1
ATOM 3943 N N . SER A 1 476 ? -10.268 12.112 8.100 1.00 89.38 476 SER A N 1
ATOM 3944 C CA . SER A 1 476 ? -10.584 10.759 7.600 1.00 89.38 476 SER A CA 1
ATOM 3945 C C . SER A 1 476 ? -10.784 9.686 8.678 1.00 89.38 476 SER A C 1
ATOM 3947 O O . SER A 1 476 ? -11.364 8.644 8.399 1.00 89.38 476 SER A O 1
ATOM 3949 N N . ILE A 1 477 ? -10.365 9.935 9.921 1.00 93.50 477 ILE A N 1
ATOM 3950 C CA . ILE A 1 477 ? -10.652 9.072 11.079 1.00 93.50 477 ILE A CA 1
ATOM 3951 C C . ILE A 1 477 ? -12.117 9.158 11.570 1.00 93.50 477 ILE A C 1
ATOM 3953 O O . ILE A 1 477 ? -12.598 8.254 12.252 1.00 93.50 477 ILE A O 1
ATOM 3957 N N . ASN A 1 478 ? -12.839 10.222 11.205 1.00 92.06 478 ASN A N 1
ATOM 3958 C CA . ASN A 1 478 ? -14.265 10.434 11.491 1.00 92.06 478 ASN A CA 1
ATOM 3959 C C . ASN A 1 478 ? -15.164 10.186 10.263 1.00 92.06 478 ASN A C 1
ATOM 3961 O O . ASN A 1 478 ? -16.371 10.397 10.333 1.00 92.06 478 ASN A O 1
ATOM 3965 N N . GLU A 1 479 ? -14.581 9.765 9.142 1.00 95.12 479 GLU A N 1
ATOM 3966 C CA . GLU A 1 479 ? -15.273 9.478 7.884 1.00 95.12 479 GLU A CA 1
ATOM 3967 C C . GLU A 1 479 ? -15.183 7.973 7.592 1.00 95.12 479 GLU A C 1
ATOM 3969 O O . GLU A 1 479 ? -14.245 7.299 8.026 1.00 95.12 479 GLU A O 1
ATOM 3974 N N . ILE A 1 480 ? -16.143 7.433 6.842 1.00 96.62 480 ILE A N 1
ATOM 3975 C CA . ILE A 1 480 ? -16.123 6.037 6.392 1.00 96.62 480 ILE A CA 1
ATOM 3976 C C . ILE A 1 480 ? -15.675 5.992 4.930 1.00 96.62 480 ILE A C 1
ATOM 3978 O O . ILE A 1 480 ? -16.242 6.658 4.066 1.00 96.62 480 ILE A O 1
ATOM 3982 N N . GLY A 1 481 ? -14.633 5.214 4.647 1.00 94.56 481 GLY A N 1
ATOM 3983 C CA . GLY A 1 481 ? -14.102 5.016 3.302 1.00 94.56 481 GLY A CA 1
ATOM 3984 C C . GLY A 1 481 ? -14.858 3.958 2.504 1.00 94.56 481 GLY A C 1
ATOM 3985 O O . GLY A 1 481 ? -15.625 3.162 3.044 1.00 94.56 481 GLY A O 1
ATOM 3986 N N . CYS A 1 482 ? -14.567 3.878 1.209 1.00 91.69 482 CYS A N 1
ATOM 3987 C CA . CYS A 1 482 ? -15.023 2.795 0.341 1.00 91.69 482 CYS A CA 1
ATOM 3988 C C . CYS A 1 482 ? -13.839 2.177 -0.421 1.00 91.69 482 CYS A C 1
ATOM 3990 O O . CYS A 1 482 ? -12.700 2.648 -0.350 1.00 91.69 482 CYS A O 1
ATOM 3992 N N . ILE A 1 483 ? -14.085 1.124 -1.202 1.00 86.94 483 ILE A N 1
ATOM 3993 C CA . ILE A 1 483 ? -13.038 0.474 -2.009 1.00 86.94 483 ILE A CA 1
ATOM 3994 C C . ILE A 1 483 ? -12.332 1.441 -2.985 1.00 86.94 483 ILE A C 1
ATOM 3996 O O . ILE A 1 483 ? -11.144 1.284 -3.250 1.00 86.94 483 ILE A O 1
ATOM 4000 N N . HIS A 1 484 ? -13.008 2.483 -3.484 1.00 84.38 484 HIS A N 1
ATOM 4001 C CA . HIS A 1 484 ? -12.415 3.430 -4.446 1.00 84.38 484 HIS A CA 1
ATOM 4002 C C . HIS A 1 484 ? -11.429 4.419 -3.812 1.00 84.38 484 HIS A C 1
ATOM 4004 O O . HIS A 1 484 ? -10.472 4.823 -4.468 1.00 84.38 484 HIS A O 1
ATOM 4010 N N . THR A 1 485 ? -11.650 4.797 -2.552 1.00 82.69 485 THR A N 1
ATOM 4011 C CA . THR A 1 485 ? -10.806 5.737 -1.794 1.00 82.69 485 THR A CA 1
ATOM 4012 C C . THR A 1 485 ? -9.738 5.041 -0.951 1.00 82.69 485 THR A C 1
ATOM 4014 O O . THR A 1 485 ? -8.864 5.710 -0.403 1.00 82.69 485 THR A O 1
ATOM 4017 N N . THR A 1 486 ? -9.772 3.705 -0.885 1.00 78.69 486 THR A N 1
ATOM 4018 C CA . THR A 1 486 ? -8.811 2.875 -0.140 1.00 78.69 486 THR A CA 1
ATOM 4019 C C . THR A 1 486 ? -7.879 2.051 -1.038 1.00 78.69 486 THR A C 1
ATOM 4021 O O . THR A 1 486 ? -6.851 1.573 -0.564 1.00 78.69 486 THR A O 1
ATOM 4024 N N . GLN A 1 487 ? -8.174 1.890 -2.336 1.00 68.94 487 GLN A N 1
ATOM 4025 C CA . GLN A 1 487 ? -7.283 1.176 -3.263 1.00 68.94 487 GLN A CA 1
ATOM 4026 C C . GLN A 1 487 ? -5.934 1.897 -3.424 1.00 68.94 487 GLN A C 1
ATOM 4028 O O . GLN A 1 487 ? -5.880 3.110 -3.619 1.00 68.94 487 GLN A O 1
ATOM 4033 N N . GLY A 1 488 ? -4.845 1.125 -3.345 1.00 63.66 488 GLY A N 1
ATOM 4034 C CA . GLY A 1 488 ? -3.474 1.639 -3.285 1.00 63.66 488 GLY A CA 1
ATOM 4035 C C . GLY A 1 488 ? -2.969 1.968 -1.874 1.00 63.66 488 GLY A C 1
ATOM 4036 O O . GLY A 1 488 ? -1.839 2.419 -1.749 1.00 63.66 488 GLY A O 1
ATOM 4037 N N . PHE A 1 489 ? -3.755 1.733 -0.818 1.00 70.19 489 PHE A N 1
ATOM 4038 C CA . PHE A 1 489 ? -3.328 1.981 0.561 1.00 70.19 489 PHE A CA 1
ATOM 4039 C C . PHE A 1 489 ? -3.567 0.787 1.486 1.00 70.19 489 PHE A C 1
ATOM 4041 O O . PHE A 1 489 ? -4.577 0.080 1.388 1.00 70.19 489 PHE A O 1
ATOM 4048 N N . ASP A 1 490 ? -2.642 0.651 2.432 1.00 76.56 490 ASP A N 1
ATOM 4049 C CA . ASP A 1 490 ? -2.635 -0.347 3.494 1.00 76.56 490 ASP A CA 1
ATOM 4050 C C . ASP A 1 490 ? -2.713 0.401 4.837 1.00 76.56 490 ASP A C 1
ATOM 4052 O O . ASP A 1 490 ? -2.159 1.500 4.969 1.00 76.56 490 ASP A O 1
ATOM 4056 N N . LEU A 1 491 ? -3.445 -0.158 5.800 1.00 86.81 491 LEU A N 1
ATOM 4057 C CA . LEU A 1 491 ? -3.815 0.484 7.067 1.00 86.81 491 LEU A CA 1
ATOM 4058 C C . LEU A 1 491 ? -3.259 -0.326 8.234 1.00 86.81 491 LEU A C 1
ATOM 4060 O O . LEU A 1 491 ? -3.262 -1.549 8.164 1.00 86.81 491 LEU A O 1
ATOM 4064 N N . ASN A 1 492 ? -2.863 0.307 9.338 1.00 89.06 492 ASN A N 1
ATOM 4065 C CA . ASN A 1 492 ? -2.389 -0.459 10.499 1.00 89.06 492 ASN A CA 1
ATOM 4066 C C . ASN A 1 492 ? -3.522 -1.335 11.068 1.00 89.06 492 ASN A C 1
ATOM 4068 O O . ASN A 1 492 ? -3.362 -2.552 11.170 1.00 89.06 492 ASN A O 1
ATOM 4072 N N . TYR A 1 493 ? -4.698 -0.735 11.291 1.00 94.75 493 TYR A N 1
ATOM 4073 C CA . TYR A 1 493 ? -5.960 -1.437 11.549 1.00 94.75 493 TYR A CA 1
ATOM 4074 C C . TYR A 1 493 ? -7.057 -0.965 10.587 1.00 94.75 493 TYR A C 1
ATOM 4076 O O . TYR A 1 493 ? -7.185 0.233 10.309 1.00 94.75 493 TYR A O 1
ATOM 4084 N N . ALA A 1 494 ? -7.879 -1.899 10.110 1.00 96.44 494 ALA A N 1
ATOM 4085 C CA . ALA A 1 494 ? -9.041 -1.607 9.273 1.00 96.44 494 ALA A CA 1
ATOM 4086 C C . ALA A 1 494 ? -10.344 -1.994 9.993 1.00 96.44 494 ALA A C 1
ATOM 4088 O O . ALA A 1 494 ? -10.496 -3.136 10.416 1.00 96.44 494 ALA A O 1
ATOM 4089 N N . GLY A 1 495 ? -11.286 -1.055 10.123 1.00 98.12 495 GLY A N 1
ATOM 4090 C CA . GLY A 1 495 ? -12.657 -1.338 10.563 1.00 98.12 495 GLY A CA 1
ATOM 4091 C C . GLY A 1 495 ? -13.553 -1.550 9.350 1.00 98.12 495 GLY A C 1
ATOM 4092 O O . GLY A 1 495 ? -13.682 -0.638 8.538 1.00 98.12 495 GLY A O 1
ATOM 4093 N N . ILE A 1 496 ? -14.142 -2.731 9.189 1.00 98.25 496 ILE A N 1
ATOM 4094 C CA . ILE A 1 496 ? -14.825 -3.157 7.964 1.00 98.25 496 ILE A CA 1
ATOM 4095 C C . ILE A 1 496 ? -16.308 -3.408 8.230 1.00 98.25 496 ILE A C 1
ATOM 4097 O O . ILE A 1 496 ? -16.681 -4.339 8.939 1.00 98.25 496 ILE A O 1
ATOM 4101 N N . ILE A 1 497 ? -17.159 -2.597 7.605 1.00 98.56 497 ILE A N 1
ATOM 4102 C CA . ILE A 1 497 ? -18.617 -2.713 7.666 1.00 98.56 497 ILE A CA 1
ATOM 4103 C C . ILE A 1 497 ? -19.109 -3.484 6.435 1.00 98.56 497 ILE A C 1
ATOM 4105 O O . ILE A 1 497 ? -19.084 -2.965 5.313 1.00 98.56 497 ILE A O 1
ATOM 4109 N N . LEU A 1 498 ? -19.589 -4.711 6.650 1.00 98.38 498 LEU A N 1
ATOM 4110 C CA . LEU A 1 498 ? -20.382 -5.449 5.668 1.00 98.38 498 LEU A CA 1
ATOM 4111 C C . LEU A 1 498 ? -21.798 -4.873 5.679 1.00 98.38 498 LEU A C 1
ATOM 4113 O O . LEU A 1 498 ? -22.543 -5.037 6.647 1.00 98.38 498 LEU A O 1
ATOM 4117 N N . GLY A 1 499 ? -22.123 -4.142 4.617 1.00 97.38 499 GLY A N 1
ATOM 4118 C CA . GLY A 1 499 ? -23.351 -3.375 4.491 1.00 97.38 499 GLY A CA 1
ATOM 4119 C C . GLY A 1 499 ? -24.598 -4.227 4.244 1.00 97.38 499 GLY A C 1
ATOM 4120 O O . GLY A 1 499 ? -24.533 -5.448 4.079 1.00 97.38 499 GLY A O 1
ATOM 4121 N N . PRO A 1 500 ? -25.781 -3.588 4.212 1.00 97.00 500 PRO A N 1
ATOM 4122 C CA . PRO A 1 500 ? -27.048 -4.280 4.023 1.00 97.00 500 PRO A CA 1
ATOM 4123 C C . PRO A 1 500 ? -27.224 -4.874 2.613 1.00 97.00 500 PRO A C 1
ATOM 4125 O O . PRO A 1 500 ? -28.247 -5.511 2.362 1.00 97.00 500 PRO A O 1
ATOM 4128 N N . GLU A 1 501 ? -26.291 -4.677 1.676 1.00 96.81 501 GLU A N 1
ATOM 4129 C CA . GLU A 1 501 ? -26.336 -5.196 0.304 1.00 96.81 501 GLU A CA 1
ATOM 4130 C C . GLU A 1 501 ? -25.827 -6.634 0.133 1.00 96.81 501 GLU A C 1
ATOM 4132 O O . GLU A 1 501 ? -26.057 -7.206 -0.932 1.00 96.81 501 GLU A O 1
ATOM 4137 N N . ILE A 1 502 ? -25.185 -7.218 1.148 1.00 97.81 502 ILE A N 1
ATOM 4138 C CA . ILE A 1 502 ? -24.657 -8.594 1.155 1.00 97.81 502 ILE A CA 1
ATOM 4139 C C . ILE A 1 502 ? -25.256 -9.391 2.323 1.00 97.81 502 ILE A C 1
ATOM 4141 O O . ILE A 1 502 ? -25.393 -8.863 3.425 1.00 97.81 502 ILE A O 1
ATOM 4145 N N . ASP A 1 503 ? -25.647 -10.647 2.102 1.00 98.00 503 ASP A N 1
ATOM 4146 C CA . ASP A 1 503 ? -26.311 -11.466 3.129 1.00 98.00 503 ASP A CA 1
ATOM 4147 C C . ASP A 1 503 ? -26.088 -12.979 2.929 1.00 98.00 503 ASP A C 1
ATOM 4149 O O . ASP A 1 503 ? -25.475 -13.395 1.943 1.00 98.00 503 ASP A O 1
ATOM 4153 N N . TYR A 1 504 ? -26.561 -13.810 3.862 1.00 98.19 504 TYR A N 1
ATOM 4154 C CA . TYR A 1 504 ? -26.368 -15.265 3.872 1.00 98.19 504 TYR A CA 1
ATOM 4155 C C . TYR A 1 504 ? -27.696 -16.043 3.865 1.00 98.19 504 TYR A C 1
ATOM 4157 O O . TYR A 1 504 ? -28.583 -15.823 4.687 1.00 98.19 504 TYR A O 1
ATOM 4165 N N . ASP A 1 505 ? -27.818 -16.973 2.917 1.00 97.06 505 ASP A N 1
ATOM 4166 C CA . ASP A 1 505 ? -28.951 -17.879 2.707 1.00 97.06 505 ASP A CA 1
ATOM 4167 C C . ASP A 1 505 ? -28.663 -19.186 3.464 1.00 97.06 505 ASP A C 1
ATOM 4169 O O . ASP A 1 505 ? -27.914 -20.039 2.979 1.00 97.06 505 ASP A O 1
ATOM 4173 N N . ASN A 1 506 ? -29.217 -19.304 4.679 1.00 94.31 506 ASN A N 1
ATOM 4174 C CA . ASN A 1 506 ? -28.981 -20.438 5.585 1.00 94.31 506 ASN A CA 1
ATOM 4175 C C . ASN A 1 506 ? -29.382 -21.787 4.964 1.00 94.31 506 ASN A C 1
ATOM 4177 O O . ASN A 1 506 ? -28.683 -22.778 5.156 1.00 94.31 506 ASN A O 1
ATOM 4181 N N . GLU A 1 507 ? -30.479 -21.823 4.203 1.00 93.94 507 GLU A N 1
ATOM 4182 C CA . GLU A 1 507 ? -30.999 -23.043 3.570 1.00 93.94 507 GLU A CA 1
ATOM 4183 C C . GLU A 1 507 ? -30.079 -23.546 2.454 1.00 93.94 507 GLU A C 1
ATOM 4185 O O . GLU A 1 507 ? -29.881 -24.748 2.293 1.00 93.94 507 GLU A O 1
ATOM 4190 N N . LYS A 1 508 ? -29.524 -22.621 1.661 1.00 94.56 508 LYS A N 1
ATOM 4191 C CA . LYS A 1 508 ? -28.730 -22.940 0.460 1.00 94.56 508 LYS A CA 1
ATOM 4192 C C . LYS A 1 508 ? -27.224 -22.795 0.690 1.00 94.56 508 LYS A C 1
ATOM 4194 O O . LYS A 1 508 ? -26.476 -22.817 -0.284 1.00 94.56 508 LYS A O 1
ATOM 4199 N N . ASN A 1 509 ? -26.796 -22.632 1.950 1.00 93.25 509 ASN A N 1
ATOM 4200 C CA . ASN A 1 509 ? -25.403 -22.493 2.398 1.00 93.25 509 ASN A CA 1
ATOM 4201 C C . ASN A 1 509 ? -24.570 -21.577 1.479 1.00 93.25 509 ASN A C 1
ATOM 4203 O O . ASN A 1 509 ? -23.559 -21.982 0.897 1.00 93.25 509 ASN A O 1
ATOM 4207 N N . ARG A 1 510 ? -25.051 -20.347 1.262 1.00 96.00 510 ARG A N 1
ATOM 4208 C CA . ARG A 1 510 ? -24.438 -19.420 0.299 1.00 96.00 510 ARG A CA 1
ATOM 4209 C C . ARG A 1 510 ? -24.607 -17.959 0.693 1.00 96.00 510 ARG A C 1
ATOM 4211 O O . ARG A 1 510 ? -25.668 -17.531 1.137 1.00 96.00 510 ARG A O 1
ATOM 4218 N N . ILE A 1 511 ? -23.578 -17.164 0.425 1.00 97.31 511 ILE A N 1
ATOM 4219 C CA . ILE A 1 511 ? -23.682 -15.701 0.415 1.00 97.31 511 ILE A CA 1
ATOM 4220 C C . ILE A 1 511 ? -24.366 -15.242 -0.880 1.00 97.31 511 ILE A C 1
ATOM 4222 O O . ILE A 1 511 ? -24.027 -15.718 -1.967 1.00 97.31 511 ILE A O 1
ATOM 4226 N N . PHE A 1 512 ? -25.295 -14.295 -0.760 1.00 96.56 512 PHE A N 1
ATOM 4227 C CA . PHE A 1 512 ? -25.999 -13.631 -1.859 1.00 96.56 512 PHE A CA 1
ATOM 4228 C C . PHE A 1 512 ? -26.001 -12.102 -1.666 1.00 96.56 512 PHE A C 1
ATOM 4230 O O . PHE A 1 512 ? -25.424 -11.584 -0.710 1.00 96.56 512 PHE A O 1
ATOM 4237 N N . ILE A 1 513 ? -26.604 -11.367 -2.605 1.00 96.50 513 ILE A N 1
ATOM 4238 C CA . ILE A 1 513 ? -26.618 -9.897 -2.617 1.00 96.50 513 ILE A CA 1
ATOM 4239 C C . ILE A 1 513 ? -27.997 -9.317 -2.940 1.00 96.50 513 ILE A C 1
ATOM 4241 O O . ILE A 1 513 ? -28.778 -9.889 -3.698 1.00 96.50 513 ILE A O 1
ATOM 4245 N N . TYR A 1 514 ? -28.251 -8.112 -2.436 1.00 95.25 514 TYR A N 1
ATOM 4246 C CA . TYR A 1 514 ? -29.411 -7.291 -2.766 1.00 95.25 514 TYR A CA 1
ATOM 4247 C C . TYR A 1 514 ? -29.005 -6.187 -3.765 1.00 95.25 514 TYR A C 1
ATOM 4249 O O . TYR A 1 514 ? -28.683 -5.062 -3.377 1.00 95.25 514 TYR A O 1
ATOM 4257 N N . LYS A 1 515 ? -29.070 -6.465 -5.075 1.00 92.81 515 LYS A N 1
ATOM 4258 C CA . LYS A 1 515 ? -28.663 -5.556 -6.183 1.00 92.81 515 LYS A CA 1
ATOM 4259 C C . LYS A 1 515 ? -29.273 -4.139 -6.153 1.00 92.81 515 LYS A C 1
ATOM 4261 O O . LYS A 1 515 ? -28.683 -3.193 -6.684 1.00 92.81 515 LYS A O 1
ATOM 4266 N N . LYS A 1 516 ? -30.435 -3.965 -5.508 1.00 92.38 516 LYS A N 1
ATOM 4267 C CA . LYS A 1 516 ? -31.068 -2.650 -5.263 1.00 92.38 516 LYS A CA 1
ATOM 4268 C C . LYS A 1 516 ? -30.389 -1.841 -4.143 1.00 92.38 516 LYS A C 1
ATOM 4270 O O . LYS A 1 516 ? -30.408 -0.615 -4.205 1.00 92.38 516 LYS A O 1
ATOM 4275 N N . ARG A 1 517 ? -29.790 -2.505 -3.146 1.00 94.81 517 ARG A N 1
ATOM 4276 C CA . ARG A 1 517 ? -29.091 -1.876 -2.009 1.00 94.81 517 ARG A CA 1
ATOM 4277 C C . ARG A 1 517 ? -27.655 -1.464 -2.358 1.00 94.81 517 ARG A C 1
ATOM 4279 O O . ARG A 1 517 ? -27.214 -0.433 -1.878 1.00 94.81 517 ARG A O 1
ATOM 4286 N N . TYR A 1 518 ? -26.958 -2.177 -3.247 1.00 95.25 518 TYR A N 1
ATOM 4287 C CA . TYR A 1 518 ? -25.641 -1.746 -3.749 1.00 95.25 518 TYR A CA 1
ATOM 4288 C C . TYR A 1 518 ? -25.765 -0.457 -4.587 1.00 95.25 518 TYR A C 1
ATOM 4290 O O . TYR A 1 518 ? -26.451 -0.447 -5.614 1.00 95.25 518 TYR A O 1
ATOM 4298 N N . LYS A 1 519 ? -25.127 0.640 -4.162 1.00 94.06 519 LYS A N 1
ATOM 4299 C CA . LYS A 1 519 ? -25.292 1.996 -4.724 1.00 94.06 519 LYS A CA 1
ATOM 4300 C C . LYS A 1 519 ? -24.206 2.436 -5.716 1.00 94.06 519 LYS A C 1
ATOM 4302 O O . LYS A 1 519 ? -24.367 3.500 -6.312 1.00 94.06 519 LYS A O 1
ATOM 4307 N N . ASP A 1 520 ? -23.147 1.653 -5.968 1.00 91.12 520 ASP A N 1
ATOM 4308 C CA . ASP A 1 520 ? -22.198 1.987 -7.049 1.00 91.12 520 ASP A CA 1
ATOM 4309 C C . ASP A 1 520 ? -22.854 1.714 -8.414 1.00 91.12 520 ASP A C 1
ATOM 4311 O O . ASP A 1 520 ? -22.775 0.626 -8.992 1.00 91.12 520 ASP A O 1
ATOM 4315 N N . ASN A 1 521 ? -23.516 2.745 -8.939 1.00 87.94 521 ASN A N 1
ATOM 4316 C CA . ASN A 1 521 ? -24.194 2.722 -10.231 1.00 87.94 521 ASN A CA 1
ATOM 4317 C C . ASN A 1 521 ? -23.238 2.508 -11.420 1.00 87.94 521 ASN A C 1
ATOM 4319 O O . ASN A 1 521 ? -23.708 2.112 -12.484 1.00 87.94 521 ASN A O 1
ATOM 4323 N N . LYS A 1 522 ? -21.921 2.722 -11.262 1.00 85.81 522 LYS A N 1
ATOM 4324 C CA . LYS A 1 522 ? -20.912 2.354 -12.273 1.00 85.81 522 LYS A CA 1
ATOM 4325 C C . LYS A 1 522 ? -20.438 0.912 -12.075 1.00 85.81 522 LYS A C 1
ATOM 4327 O O . LYS A 1 522 ? -20.346 0.166 -13.045 1.00 85.81 522 LYS A O 1
ATOM 4332 N N . GLY A 1 523 ? -20.223 0.497 -10.828 1.00 84.81 523 GLY A N 1
ATOM 4333 C CA . GLY A 1 523 ? -19.836 -0.864 -10.440 1.00 84.81 523 GLY A CA 1
ATOM 4334 C C . GLY A 1 523 ? -20.864 -1.950 -10.779 1.00 84.81 523 GLY A C 1
ATOM 4335 O O . GLY A 1 523 ? -20.481 -3.106 -10.908 1.00 84.81 523 GLY A O 1
ATOM 4336 N N . LYS A 1 524 ? -22.144 -1.601 -10.976 1.00 86.94 524 LYS A N 1
ATOM 4337 C CA . LYS A 1 524 ? -23.194 -2.522 -11.468 1.00 86.94 524 LYS A CA 1
ATOM 4338 C C . LYS A 1 524 ? -23.675 -2.252 -12.902 1.00 86.94 524 LYS A C 1
ATOM 4340 O O . LYS A 1 524 ? -24.644 -2.866 -13.348 1.00 86.94 524 LYS A O 1
ATOM 4345 N N . MET A 1 525 ? -23.051 -1.317 -13.622 1.00 85.12 525 MET A N 1
ATOM 4346 C CA . MET A 1 525 ? -23.553 -0.847 -14.918 1.00 85.12 525 MET A CA 1
ATOM 4347 C C . MET A 1 525 ? -23.392 -1.917 -16.005 1.00 85.12 525 MET A C 1
ATOM 4349 O O . MET A 1 525 ? -22.276 -2.345 -16.284 1.00 85.12 525 MET A O 1
ATOM 4353 N N . GLY A 1 526 ? -24.496 -2.324 -16.637 1.00 81.94 526 GLY A N 1
ATOM 4354 C CA . GLY A 1 526 ? -24.493 -3.377 -17.660 1.00 81.94 526 GLY A CA 1
ATOM 4355 C C . GLY A 1 526 ? -24.405 -4.809 -17.117 1.00 81.94 526 GLY A C 1
ATOM 4356 O O . GLY A 1 526 ? -24.290 -5.735 -17.911 1.00 81.94 526 GLY A O 1
ATOM 4357 N N . ILE A 1 527 ? -24.473 -5.022 -15.794 1.00 83.94 527 ILE A N 1
ATOM 4358 C CA . ILE A 1 527 ? -24.528 -6.381 -15.235 1.00 83.94 527 ILE A CA 1
ATOM 4359 C C . ILE A 1 527 ? -25.972 -6.881 -15.224 1.00 83.94 527 ILE A C 1
ATOM 4361 O O . ILE A 1 527 ? -26.769 -6.510 -14.357 1.00 83.94 527 ILE A O 1
ATOM 4365 N N . GLU A 1 528 ? -26.289 -7.781 -16.147 1.00 81.50 528 GLU A N 1
ATOM 4366 C CA . GLU A 1 528 ? -27.569 -8.494 -16.172 1.00 81.50 528 GLU A CA 1
ATOM 4367 C C . GLU A 1 528 ? -27.576 -9.640 -15.148 1.00 81.50 528 GLU A C 1
ATOM 4369 O O . GLU A 1 528 ? -28.425 -9.651 -14.259 1.00 81.50 528 GLU A O 1
ATOM 4374 N N . ASN A 1 529 ? -26.575 -10.530 -15.190 1.00 86.38 529 ASN A N 1
ATOM 4375 C CA . ASN A 1 529 ? -26.446 -11.680 -14.287 1.00 86.38 529 ASN A CA 1
ATOM 4376 C C . ASN A 1 529 ? -25.895 -11.288 -12.901 1.00 86.38 529 ASN A C 1
ATOM 4378 O O . ASN A 1 529 ? -24.710 -10.980 -12.747 1.00 86.38 529 ASN A O 1
ATOM 4382 N N . ASP A 1 530 ? -26.735 -11.385 -11.869 1.00 87.94 530 ASP A N 1
ATOM 4383 C CA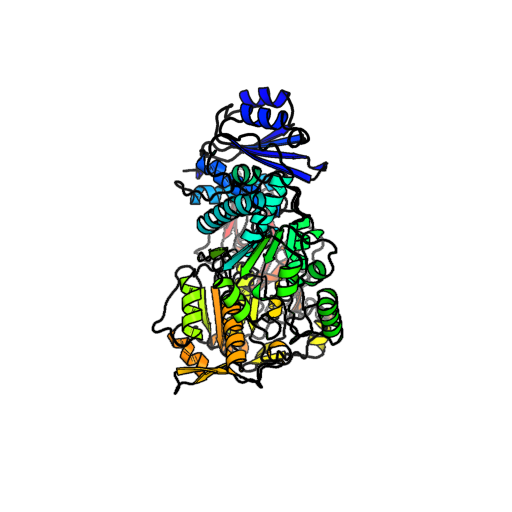 . ASP A 1 530 ? -26.401 -11.066 -10.472 1.00 87.94 530 ASP A CA 1
ATOM 4384 C C . ASP A 1 530 ? -25.236 -11.895 -9.904 1.00 87.94 530 ASP A C 1
ATOM 4386 O O . ASP A 1 530 ? -24.570 -11.442 -8.976 1.00 87.94 530 ASP A O 1
ATOM 4390 N N . SER A 1 531 ? -24.910 -13.050 -10.493 1.00 89.75 531 SER A N 1
ATOM 4391 C CA . SER A 1 531 ? -23.738 -13.858 -10.115 1.00 89.75 531 SER A CA 1
ATOM 4392 C C . SER A 1 531 ? -22.413 -13.129 -10.379 1.00 89.75 531 SER A C 1
ATOM 4394 O O . SER A 1 531 ? -21.458 -13.287 -9.619 1.00 89.75 531 SER A O 1
ATOM 4396 N N . ILE A 1 532 ? -22.356 -12.293 -11.424 1.00 89.38 532 ILE A N 1
ATOM 4397 C CA . ILE A 1 532 ? -21.178 -11.473 -11.756 1.00 89.38 532 ILE A CA 1
ATOM 4398 C C . ILE A 1 532 ? -21.045 -10.328 -10.744 1.00 89.38 532 ILE A C 1
ATOM 4400 O O . ILE A 1 532 ? -19.958 -10.070 -10.230 1.00 89.38 532 ILE A O 1
ATOM 4404 N N . LEU A 1 533 ? -22.163 -9.682 -10.387 1.00 92.00 533 LEU A N 1
ATOM 4405 C CA . LEU A 1 533 ? -22.166 -8.648 -9.349 1.00 92.00 533 LEU A CA 1
ATOM 4406 C C . LEU A 1 533 ? -21.821 -9.233 -7.968 1.00 92.00 533 LEU A C 1
ATOM 4408 O O . LEU A 1 533 ? -21.100 -8.594 -7.208 1.00 92.00 533 LEU A O 1
ATOM 4412 N N . LEU A 1 534 ? -22.270 -10.455 -7.662 1.00 94.25 534 LEU A N 1
ATOM 4413 C CA . LEU A 1 534 ? -21.888 -11.190 -6.454 1.00 94.25 534 LEU A CA 1
ATOM 4414 C C . LEU A 1 534 ? -20.378 -11.455 -6.419 1.00 94.25 534 LEU A C 1
ATOM 4416 O O . LEU A 1 534 ? -19.762 -11.255 -5.375 1.00 94.25 534 LEU A O 1
ATOM 4420 N N . ALA A 1 535 ? -19.771 -11.856 -7.541 1.00 91.62 535 ALA A N 1
ATOM 4421 C CA . ALA A 1 535 ? -18.324 -12.040 -7.636 1.00 91.62 535 ALA A CA 1
ATOM 4422 C C . ALA A 1 535 ? -17.565 -10.722 -7.393 1.00 91.62 535 ALA A C 1
ATOM 4424 O O . ALA A 1 535 ? -16.669 -10.690 -6.552 1.00 91.62 535 ALA A O 1
ATOM 4425 N N . TYR A 1 536 ? -17.969 -9.615 -8.029 1.00 91.69 536 TYR A N 1
ATOM 4426 C CA . TYR A 1 536 ? -17.360 -8.304 -7.771 1.00 91.69 536 TYR A CA 1
ATOM 4427 C C . TYR A 1 536 ? -17.538 -7.841 -6.319 1.00 91.69 536 TYR A C 1
ATOM 4429 O O . TYR A 1 536 ? -16.580 -7.356 -5.724 1.00 91.69 536 TYR A O 1
ATOM 4437 N N . ILE A 1 537 ? -18.721 -8.010 -5.718 1.00 94.06 537 ILE A N 1
ATOM 4438 C CA . ILE A 1 537 ? -18.965 -7.620 -4.320 1.00 94.06 537 ILE A CA 1
ATOM 4439 C C . ILE A 1 537 ? -18.142 -8.490 -3.356 1.00 94.06 537 ILE A C 1
ATOM 4441 O O . ILE A 1 537 ? -17.533 -7.949 -2.434 1.00 94.06 537 ILE A O 1
ATOM 4445 N N . LYS A 1 538 ? -18.016 -9.803 -3.597 1.00 93.94 538 LYS A N 1
ATOM 4446 C CA . LYS A 1 538 ? -17.088 -10.663 -2.840 1.00 93.94 538 LYS A CA 1
ATOM 4447 C C . LYS A 1 538 ? -15.643 -10.188 -2.975 1.00 93.94 538 LYS A C 1
ATOM 4449 O O . LYS A 1 538 ? -14.990 -9.998 -1.956 1.00 93.94 538 LYS A O 1
ATOM 4454 N N . ASN A 1 539 ? -15.170 -9.928 -4.194 1.00 90.88 539 ASN A N 1
ATOM 4455 C CA . ASN A 1 539 ? -13.817 -9.426 -4.448 1.00 90.88 539 ASN A CA 1
ATOM 4456 C C . ASN A 1 539 ? -13.565 -8.076 -3.750 1.00 90.88 539 ASN A C 1
ATOM 4458 O O . ASN A 1 539 ? -12.498 -7.880 -3.170 1.00 90.88 539 ASN A O 1
ATOM 4462 N N . ILE A 1 540 ? -14.554 -7.172 -3.722 1.00 92.44 540 ILE A N 1
ATOM 4463 C CA . ILE A 1 540 ? -14.508 -5.923 -2.944 1.00 92.44 540 ILE A CA 1
ATOM 4464 C C . ILE A 1 540 ? -14.318 -6.218 -1.451 1.00 92.44 540 ILE A C 1
ATOM 4466 O O . ILE A 1 540 ? -13.415 -5.641 -0.842 1.00 92.44 540 ILE A O 1
ATOM 4470 N N . TYR A 1 541 ? -15.117 -7.119 -0.870 1.00 94.94 541 TYR A N 1
ATOM 4471 C CA . TYR A 1 541 ? -15.027 -7.454 0.554 1.00 94.94 541 TYR A CA 1
ATOM 4472 C C . TYR A 1 541 ? -13.712 -8.145 0.925 1.00 94.94 541 TYR A C 1
ATOM 4474 O O . TYR A 1 541 ? -13.061 -7.702 1.869 1.00 94.94 541 TYR A O 1
ATOM 4482 N N . THR A 1 542 ? -13.265 -9.131 0.142 1.00 91.75 542 THR A N 1
ATOM 4483 C CA . THR A 1 542 ? -11.919 -9.726 0.235 1.00 91.75 542 THR A CA 1
ATOM 4484 C C . THR A 1 542 ? -10.847 -8.629 0.250 1.00 91.75 542 THR A C 1
ATOM 4486 O O . THR A 1 542 ? -10.060 -8.527 1.188 1.00 91.75 542 THR A O 1
ATOM 4489 N N . THR A 1 543 ? -10.887 -7.722 -0.732 1.00 88.38 543 THR A N 1
ATOM 4490 C CA . THR A 1 543 ? -9.877 -6.666 -0.903 1.00 88.38 543 THR A CA 1
ATOM 4491 C C . THR A 1 543 ? -9.842 -5.658 0.253 1.00 88.38 543 THR A C 1
ATOM 4493 O O . THR A 1 543 ? -8.770 -5.123 0.536 1.00 88.38 543 THR A O 1
ATOM 4496 N N . ILE A 1 544 ? -10.968 -5.357 0.920 1.00 92.25 544 ILE A N 1
ATOM 4497 C CA . ILE A 1 544 ? -10.973 -4.438 2.079 1.00 92.25 544 ILE A CA 1
ATOM 4498 C C . ILE A 1 544 ? -10.643 -5.141 3.405 1.00 92.25 544 ILE A C 1
ATOM 4500 O O . ILE A 1 544 ? -9.944 -4.548 4.222 1.00 92.25 544 ILE A O 1
ATOM 4504 N N . LEU A 1 545 ? -11.049 -6.403 3.592 1.00 93.31 545 LEU A N 1
ATOM 4505 C CA . LEU A 1 545 ? -10.674 -7.224 4.758 1.00 93.31 545 LEU A CA 1
ATOM 4506 C C . LEU A 1 545 ? -9.163 -7.516 4.805 1.00 93.31 545 LEU A C 1
ATOM 4508 O O . LEU A 1 545 ? -8.596 -7.695 5.879 1.00 93.31 545 LEU A O 1
ATOM 4512 N N . GLU A 1 546 ? -8.493 -7.524 3.652 1.00 88.62 546 GLU A N 1
ATOM 4513 C CA . GLU A 1 546 ? -7.040 -7.709 3.522 1.00 88.62 546 GLU A CA 1
ATOM 4514 C C . GLU A 1 546 ? -6.220 -6.399 3.657 1.00 88.62 546 GLU A C 1
ATOM 4516 O O . GLU A 1 546 ? -5.012 -6.407 3.408 1.00 88.62 546 GLU A O 1
ATOM 4521 N N . ARG A 1 547 ? -6.833 -5.261 4.045 1.00 87.38 547 ARG A N 1
ATOM 4522 C CA . ARG A 1 547 ? -6.119 -3.966 4.203 1.00 87.38 547 ARG A CA 1
ATOM 4523 C C . ARG A 1 547 ? -5.435 -3.748 5.545 1.00 87.38 547 ARG A C 1
ATOM 4525 O O . ARG A 1 547 ? -4.519 -2.928 5.594 1.00 87.38 547 ARG A O 1
ATOM 4532 N N . GLY A 1 548 ? -5.886 -4.413 6.606 1.00 90.62 548 GLY A N 1
ATOM 4533 C CA . GLY A 1 548 ? -5.242 -4.328 7.914 1.00 90.62 548 GLY A CA 1
ATOM 4534 C C . GLY A 1 548 ? -3.874 -5.009 7.887 1.00 90.62 548 GLY A C 1
ATOM 4535 O O . GLY A 1 548 ? -3.796 -6.189 7.543 1.00 90.62 548 GLY A O 1
ATOM 4536 N N . LEU A 1 549 ? -2.817 -4.286 8.255 1.00 88.44 549 LEU A N 1
ATOM 4537 C CA . LEU A 1 549 ? -1.454 -4.797 8.420 1.00 88.44 549 LEU A CA 1
ATOM 4538 C C . LEU A 1 549 ? -1.331 -5.583 9.733 1.00 88.44 549 LEU A C 1
ATOM 4540 O O . LEU A 1 549 ? -0.829 -6.707 9.740 1.00 88.44 549 LEU A O 1
ATOM 4544 N N . GLU A 1 550 ? -1.832 -5.006 10.831 1.00 91.62 550 GLU A N 1
ATOM 4545 C CA . GLU A 1 550 ? -1.765 -5.569 12.187 1.00 91.62 550 GLU A CA 1
ATOM 4546 C C . GLU A 1 550 ? -3.089 -6.173 12.664 1.00 91.62 550 GLU A C 1
ATOM 4548 O O . GLU A 1 550 ? -3.075 -7.112 13.458 1.00 91.62 550 GLU A O 1
ATOM 4553 N N . GLY A 1 551 ? -4.223 -5.666 12.177 1.00 95.19 551 GLY A N 1
ATOM 4554 C CA . GLY A 1 551 ? -5.533 -6.196 12.537 1.00 95.19 551 GLY A CA 1
ATOM 4555 C C . GLY A 1 551 ? -6.675 -5.715 11.646 1.00 95.19 551 GLY A C 1
ATOM 4556 O O . GLY A 1 551 ? -6.588 -4.679 10.982 1.00 95.19 551 GLY A O 1
ATOM 4557 N N . THR A 1 552 ? -7.766 -6.476 11.657 1.00 96.94 552 THR A N 1
ATOM 4558 C CA . THR A 1 552 ? -9.022 -6.141 10.975 1.00 96.94 552 THR A CA 1
ATOM 4559 C C . THR A 1 552 ? -10.188 -6.387 11.923 1.00 96.94 552 THR A C 1
ATOM 4561 O O . THR A 1 552 ? -10.380 -7.492 12.435 1.00 96.94 552 THR A O 1
ATOM 4564 N N . TYR A 1 553 ? -10.977 -5.344 12.155 1.00 98.31 553 TYR A N 1
ATOM 4565 C CA . TYR A 1 553 ? -12.207 -5.402 12.936 1.00 98.31 553 TYR A CA 1
ATOM 4566 C C . TYR A 1 553 ? -13.395 -5.394 11.978 1.00 98.31 553 TYR A C 1
ATOM 4568 O O . TYR A 1 553 ? -13.368 -4.702 10.964 1.00 98.31 553 TYR A O 1
ATOM 4576 N N . ILE A 1 554 ? -14.419 -6.187 12.270 1.00 98.62 554 ILE A N 1
ATOM 4577 C CA . ILE A 1 554 ? -15.530 -6.458 11.357 1.00 98.62 554 ILE A CA 1
ATOM 4578 C C . ILE A 1 554 ? -16.851 -6.136 12.054 1.00 98.62 554 ILE A C 1
ATOM 4580 O O . ILE A 1 554 ? -17.057 -6.533 13.199 1.00 98.62 554 ILE A O 1
ATOM 4584 N N . TYR A 1 555 ? -17.769 -5.493 11.339 1.00 98.50 555 TYR A N 1
ATOM 4585 C CA . TYR A 1 555 ? -19.182 -5.368 11.695 1.00 98.50 555 TYR A CA 1
ATOM 4586 C C . TYR A 1 555 ? -20.046 -5.806 10.504 1.00 98.50 555 TYR A C 1
ATOM 4588 O O . TYR A 1 555 ? -19.648 -5.650 9.349 1.00 98.50 555 TYR A O 1
ATOM 4596 N N . VAL A 1 556 ? -21.232 -6.362 10.765 1.00 98.38 556 VAL A N 1
ATOM 4597 C CA . VAL A 1 556 ? -22.135 -6.888 9.724 1.00 98.38 556 VAL A CA 1
ATOM 4598 C C . VAL A 1 556 ? -23.558 -6.386 9.953 1.00 98.38 556 VAL A C 1
ATOM 4600 O O . VAL A 1 556 ? -24.143 -6.651 11.004 1.00 98.38 556 VAL A O 1
ATOM 4603 N N . CYS A 1 557 ? -24.135 -5.698 8.966 1.00 97.62 557 CYS A N 1
ATOM 4604 C CA . CYS A 1 557 ? -25.477 -5.116 9.061 1.00 97.62 557 CYS A CA 1
ATOM 4605 C C . CYS A 1 557 ? -26.617 -6.150 9.073 1.00 97.62 557 CYS A C 1
ATOM 4607 O O . CYS A 1 557 ? -27.597 -5.926 9.771 1.00 97.62 557 CYS A O 1
ATOM 4609 N N . ASN A 1 558 ? -26.517 -7.250 8.315 1.00 97.75 558 ASN A N 1
ATOM 4610 C CA . ASN A 1 558 ? -27.572 -8.271 8.235 1.00 97.75 558 ASN A CA 1
ATOM 4611 C C . ASN A 1 558 ? -27.298 -9.439 9.209 1.00 97.75 558 ASN A C 1
ATOM 4613 O O . ASN A 1 558 ? -26.202 -10.006 9.208 1.00 97.75 558 ASN A O 1
ATOM 4617 N N . ASP A 1 559 ? -28.291 -9.834 10.012 1.00 96.69 559 ASP A N 1
ATOM 4618 C CA . ASP A 1 559 ? -28.106 -10.814 11.097 1.00 96.69 559 ASP A CA 1
ATOM 4619 C C . ASP A 1 559 ? -27.800 -12.243 10.631 1.00 96.69 559 ASP A C 1
ATOM 4621 O O . ASP A 1 559 ? -27.002 -12.929 11.271 1.00 96.69 559 ASP A O 1
ATOM 4625 N N . SER A 1 560 ? -28.368 -12.703 9.511 1.00 97.88 560 SER A N 1
ATOM 4626 C CA . SER A 1 560 ? -28.062 -14.036 8.963 1.00 97.88 560 SER A CA 1
ATOM 4627 C C . SER A 1 560 ? -26.580 -14.158 8.608 1.00 97.88 560 SER A C 1
ATOM 4629 O O . SER A 1 560 ? -25.899 -15.080 9.061 1.00 97.88 560 SER A O 1
ATOM 4631 N N . LEU A 1 561 ? -26.044 -13.174 7.879 1.00 98.12 561 LEU A N 1
ATOM 4632 C CA . LEU A 1 561 ? -24.616 -13.087 7.579 1.00 98.12 561 LEU A CA 1
ATOM 4633 C C . LEU A 1 561 ? -23.765 -12.888 8.842 1.00 98.12 561 LEU A C 1
ATOM 4635 O O . LEU A 1 561 ? -22.718 -13.521 8.973 1.00 98.12 561 LEU A O 1
ATOM 4639 N N . ARG A 1 562 ? -24.218 -12.079 9.809 1.00 97.56 562 ARG A N 1
ATOM 4640 C CA . ARG A 1 562 ? -23.527 -11.902 11.098 1.00 97.56 562 ARG A CA 1
ATOM 4641 C C . ARG A 1 562 ? -23.387 -13.233 11.839 1.00 97.56 562 ARG A C 1
ATOM 4643 O O . ARG A 1 562 ? -22.290 -13.571 12.275 1.00 97.56 562 ARG A O 1
ATOM 4650 N N . ASN A 1 563 ? -24.468 -14.002 11.954 1.00 97.44 563 ASN A N 1
ATOM 4651 C CA . ASN A 1 563 ? -24.498 -15.283 12.664 1.00 97.44 563 ASN A CA 1
ATOM 4652 C C . ASN A 1 563 ? -23.730 -16.391 11.922 1.00 97.44 563 ASN A C 1
ATOM 4654 O O . ASN A 1 563 ? -23.119 -17.240 12.573 1.00 97.44 563 ASN A O 1
ATOM 4658 N N . TYR A 1 564 ? -23.663 -16.340 10.587 1.00 97.81 564 TYR A N 1
ATOM 4659 C CA . TYR A 1 564 ? -22.703 -17.132 9.813 1.00 97.81 564 TYR A CA 1
ATOM 4660 C C . TYR A 1 564 ? -21.253 -16.769 10.189 1.00 97.81 564 TYR A C 1
ATOM 4662 O O . TYR A 1 564 ? -20.467 -17.647 10.543 1.00 97.81 564 TYR A O 1
ATOM 4670 N N . LEU A 1 565 ? -20.905 -15.475 10.224 1.00 97.25 565 LEU A N 1
ATOM 4671 C CA . LEU A 1 565 ? -19.553 -15.023 10.578 1.00 97.25 565 LEU A CA 1
ATOM 4672 C C . LEU A 1 565 ? -19.165 -15.310 12.045 1.00 97.25 565 LEU A C 1
ATOM 4674 O O . LEU A 1 565 ? -18.003 -15.634 12.296 1.00 97.25 565 LEU A O 1
ATOM 4678 N N . LYS A 1 566 ? -20.091 -15.279 13.019 1.00 96.69 566 LYS A N 1
ATOM 4679 C CA . LYS A 1 566 ? -19.789 -15.588 14.441 1.00 96.69 566 LYS A CA 1
ATOM 4680 C C . LYS A 1 566 ? -19.121 -16.959 14.646 1.00 96.69 566 LYS A C 1
ATOM 4682 O O . LYS A 1 566 ? -18.366 -17.125 15.601 1.00 96.69 566 LYS A O 1
ATOM 4687 N N . GLN A 1 567 ? -19.338 -17.912 13.737 1.00 96.12 567 GLN A N 1
ATOM 4688 C CA . GLN A 1 567 ? -18.706 -19.239 13.762 1.00 96.12 567 GLN A CA 1
ATOM 4689 C C . GLN A 1 567 ? -17.188 -19.186 13.495 1.00 96.12 567 GLN A C 1
ATOM 4691 O O . GLN A 1 567 ? -16.451 -20.063 13.941 1.00 96.12 567 GLN A O 1
ATOM 4696 N N . PHE A 1 568 ? -16.704 -18.142 12.811 1.00 96.94 568 PHE A N 1
ATOM 4697 C CA . PHE A 1 568 ? -15.331 -18.032 12.304 1.00 96.94 568 PHE A CA 1
ATOM 4698 C C . PHE A 1 568 ? -14.513 -16.892 12.935 1.00 96.94 568 PHE A C 1
ATOM 4700 O O . PHE A 1 568 ? -13.292 -16.872 12.802 1.00 96.94 568 PHE A O 1
ATOM 4707 N N . PHE A 1 569 ? -15.125 -15.958 13.662 1.00 95.88 569 PHE A N 1
ATOM 4708 C CA . PHE A 1 569 ? -14.407 -14.809 14.231 1.00 95.88 569 PHE A CA 1
ATOM 4709 C C . PHE A 1 569 ? -14.449 -14.790 15.770 1.00 95.88 569 PHE A C 1
ATOM 4711 O O . PHE A 1 569 ? -15.375 -15.329 16.383 1.00 95.88 569 PHE A O 1
ATOM 4718 N N . PRO A 1 570 ? -13.431 -14.239 16.458 1.00 94.69 570 PRO A N 1
ATOM 4719 C CA . PRO A 1 570 ? -13.553 -13.803 17.850 1.00 94.69 570 PRO A CA 1
ATOM 4720 C C . PRO A 1 570 ? -14.638 -12.728 17.958 1.00 94.69 570 PRO A C 1
ATOM 4722 O O . PRO A 1 570 ? -14.554 -11.711 17.275 1.00 94.69 570 PRO A O 1
ATOM 4725 N N . VAL A 1 571 ? -15.672 -12.971 18.768 1.00 96.12 571 VAL A N 1
ATOM 4726 C CA . VAL A 1 571 ? -16.825 -12.067 18.884 1.00 96.12 571 VAL A CA 1
ATOM 4727 C C . VAL A 1 571 ? -16.628 -11.128 20.069 1.00 96.12 571 VAL A C 1
ATOM 4729 O O . VAL A 1 571 ? -16.478 -11.589 21.200 1.00 96.12 571 VAL A O 1
ATOM 4732 N N . ILE A 1 572 ? -16.659 -9.825 19.808 1.00 96.56 572 ILE A N 1
ATOM 4733 C CA . ILE A 1 572 ? -16.733 -8.776 20.824 1.00 96.56 572 ILE A CA 1
ATOM 4734 C C . ILE A 1 572 ? -18.204 -8.400 20.984 1.00 96.56 572 ILE A C 1
ATOM 4736 O O . ILE A 1 572 ? -18.823 -7.866 20.059 1.00 96.56 572 ILE A O 1
ATOM 4740 N N . LYS A 1 573 ? -18.768 -8.712 22.154 1.00 92.88 573 LYS A N 1
ATOM 4741 C CA . LYS A 1 573 ? -20.123 -8.287 22.512 1.00 92.88 573 LYS A CA 1
ATOM 4742 C C . LYS A 1 573 ? -20.178 -6.769 22.655 1.00 92.88 573 LYS A C 1
ATOM 4744 O O . LYS A 1 573 ? -19.194 -6.154 23.062 1.00 92.88 573 LYS A O 1
ATOM 4749 N N . HIS A 1 574 ? -21.333 -6.189 22.350 1.00 88.19 574 HIS A N 1
ATOM 4750 C CA . HIS A 1 574 ? -21.591 -4.773 22.596 1.00 88.19 574 HIS A CA 1
ATOM 4751 C C . HIS A 1 574 ? -21.462 -4.451 24.093 1.00 88.19 574 HIS A C 1
ATOM 4753 O O . HIS A 1 574 ? -21.982 -5.192 24.934 1.00 88.19 574 HIS A O 1
ATOM 4759 N N . ASN A 1 575 ? -20.771 -3.361 24.430 1.00 70.50 575 ASN A N 1
ATOM 4760 C CA . ASN A 1 575 ? -20.596 -2.952 25.817 1.00 70.50 575 ASN A CA 1
ATOM 4761 C C . ASN A 1 575 ? -21.803 -2.127 26.299 1.00 70.50 575 ASN A C 1
ATOM 4763 O O . ASN A 1 575 ? -21.806 -0.900 26.234 1.00 70.50 575 ASN A O 1
ATOM 4767 N N . THR A 1 576 ? -22.821 -2.795 26.838 1.00 58.66 576 THR A N 1
ATOM 4768 C CA . THR A 1 576 ? -24.016 -2.129 27.386 1.00 58.66 576 THR A CA 1
ATOM 4769 C C . THR A 1 576 ? -23.740 -1.290 28.641 1.00 58.66 576 THR A C 1
ATOM 4771 O O . THR A 1 576 ? -24.504 -0.371 28.933 1.00 58.66 576 THR A O 1
ATOM 4774 N N . GLU A 1 577 ? -22.643 -1.538 29.367 1.00 47.59 577 GLU A N 1
ATOM 4775 C CA . GLU A 1 577 ? -22.232 -0.682 30.492 1.00 47.59 577 GLU A CA 1
ATOM 4776 C C . GLU A 1 577 ? -21.761 0.690 29.999 1.00 47.59 577 GLU A C 1
ATOM 4778 O O . GLU A 1 577 ? -22.064 1.698 30.630 1.00 47.59 577 GLU A O 1
ATOM 4783 N N . LYS A 1 578 ? -21.112 0.753 28.825 1.00 44.88 578 LYS A N 1
ATOM 4784 C CA . LYS A 1 578 ? -20.727 2.006 28.148 1.00 44.88 578 LYS A CA 1
ATOM 4785 C C . LYS A 1 578 ? -21.946 2.899 27.894 1.00 44.88 578 LYS A C 1
ATOM 4787 O O . LYS A 1 578 ? -21.850 4.103 28.099 1.00 44.88 578 LYS A O 1
ATOM 4792 N N . LEU A 1 579 ? -23.086 2.309 27.517 1.00 40.53 579 LEU A N 1
ATOM 4793 C CA . LEU A 1 579 ? -24.359 3.011 27.300 1.00 40.53 579 LEU A CA 1
ATOM 4794 C C . LEU A 1 579 ? -24.913 3.594 28.611 1.00 40.53 579 LEU A C 1
ATOM 4796 O O . LEU A 1 579 ? -25.165 4.796 28.697 1.00 40.53 579 LEU A O 1
ATOM 4800 N N . LEU A 1 580 ? -24.974 2.769 29.664 1.00 35.72 580 LEU A N 1
ATOM 4801 C CA . LEU A 1 580 ? -25.348 3.185 31.025 1.00 35.72 580 LEU A CA 1
ATOM 4802 C C . LEU A 1 580 ? -24.385 4.224 31.629 1.00 35.72 580 LEU A C 1
ATOM 4804 O O . LEU A 1 580 ? -24.779 4.977 32.520 1.00 35.72 580 LEU A O 1
ATOM 4808 N N . PHE A 1 581 ? -23.135 4.273 31.160 1.00 38.28 581 PHE A N 1
ATOM 4809 C CA . PHE A 1 581 ? -22.168 5.308 31.517 1.00 38.28 581 PHE A CA 1
ATOM 4810 C C . PHE A 1 581 ? -22.395 6.592 30.707 1.00 38.28 581 PHE A C 1
ATOM 4812 O O . PHE A 1 581 ? -22.388 7.669 31.292 1.00 38.28 581 PHE A O 1
ATOM 4819 N N . THR A 1 582 ? -22.676 6.515 29.400 1.00 35.81 582 THR A N 1
ATOM 4820 C CA . THR A 1 582 ? -22.986 7.702 28.577 1.00 35.81 582 THR A CA 1
ATOM 4821 C C . THR A 1 582 ? -24.319 8.369 28.919 1.00 35.81 582 THR A C 1
ATOM 4823 O O . THR A 1 582 ? -24.436 9.575 28.746 1.00 35.81 582 THR A O 1
ATOM 4826 N N . GLU A 1 583 ? -25.299 7.639 29.460 1.00 35.75 583 GLU A N 1
ATOM 4827 C CA . GLU A 1 583 ? -26.531 8.244 30.000 1.00 35.75 583 GLU A CA 1
ATOM 4828 C C . GLU A 1 583 ? -26.342 8.863 31.401 1.00 35.75 583 GLU A C 1
ATOM 4830 O O . GLU A 1 583 ? -27.180 9.645 31.848 1.00 35.75 583 GLU A O 1
ATOM 4835 N N . LYS A 1 584 ? -25.245 8.538 32.105 1.00 35.34 584 LYS A N 1
ATOM 4836 C CA . LYS A 1 584 ? -24.932 9.068 33.448 1.00 35.34 584 LYS A CA 1
ATOM 4837 C C . LYS A 1 584 ? -23.849 10.142 33.458 1.00 35.34 584 LYS A C 1
ATOM 4839 O O . LYS A 1 584 ? -23.869 11.006 34.331 1.00 35.34 584 LYS A O 1
ATOM 4844 N N . VAL A 1 585 ? -22.928 10.121 32.500 1.00 40.56 585 VAL A N 1
ATOM 4845 C CA . VAL A 1 585 ? -21.972 11.204 32.274 1.00 40.56 585 VAL A CA 1
ATOM 4846 C C . VAL A 1 585 ? -22.659 12.269 31.433 1.00 40.56 585 VAL A C 1
ATOM 4848 O O . VAL A 1 585 ? -22.660 12.210 30.204 1.00 40.56 585 VAL A O 1
ATOM 4851 N N . LYS A 1 586 ? -23.181 13.300 32.104 1.00 42.66 586 LYS A N 1
ATOM 4852 C CA . LYS A 1 586 ? -23.299 14.615 31.468 1.00 42.66 586 LYS A CA 1
ATOM 4853 C C . LYS A 1 586 ? -21.914 14.977 30.937 1.00 42.66 586 LYS A C 1
ATOM 4855 O O . LYS A 1 586 ? -20.958 15.057 31.704 1.00 42.66 586 LYS A O 1
ATOM 4860 N N . THR A 1 587 ? -21.772 15.156 29.633 1.00 53.31 587 THR A N 1
ATOM 4861 C CA . THR A 1 587 ? -20.498 15.601 29.070 1.00 53.31 587 THR A CA 1
ATOM 4862 C C . THR A 1 587 ? -20.195 17.003 29.580 1.00 53.31 587 THR A C 1
ATOM 4864 O O . THR A 1 587 ? -20.980 17.916 29.336 1.00 53.31 587 THR A O 1
ATOM 4867 N N . ILE A 1 588 ? -19.064 17.168 30.272 1.00 68.38 588 ILE A N 1
ATOM 4868 C CA . ILE A 1 588 ? -18.554 18.483 30.671 1.00 68.38 588 ILE A CA 1
ATOM 4869 C C . ILE A 1 588 ? -18.322 19.292 29.390 1.00 68.38 588 ILE A C 1
ATOM 4871 O O . ILE A 1 588 ? -17.460 18.956 28.578 1.00 68.38 588 ILE A O 1
ATOM 4875 N N . GLU A 1 589 ? -19.152 20.312 29.188 1.00 78.81 589 GLU A N 1
ATOM 4876 C CA . GLU A 1 589 ? -19.150 21.137 27.985 1.00 78.81 589 GLU A CA 1
ATOM 4877 C C . GLU A 1 589 ? -17.995 22.147 28.029 1.00 78.81 589 GLU A C 1
ATOM 4879 O O . GLU A 1 589 ? -17.728 22.766 29.064 1.00 78.81 589 GLU A O 1
ATOM 4884 N N . ILE A 1 590 ? -17.299 22.292 26.898 1.00 83.94 590 ILE A N 1
ATOM 4885 C CA . ILE A 1 590 ? -16.215 23.260 26.713 1.00 83.94 590 ILE A CA 1
ATOM 4886 C C . ILE A 1 590 ? -16.742 24.347 25.780 1.00 83.94 590 ILE A C 1
ATOM 4888 O O . ILE A 1 590 ? -16.912 24.115 24.584 1.00 83.94 590 ILE A O 1
ATOM 4892 N N . CYS A 1 591 ? -17.003 25.531 26.323 1.00 82.69 591 CYS A N 1
ATOM 4893 C CA . CYS A 1 591 ? -17.433 26.689 25.546 1.00 82.69 591 CYS A CA 1
ATOM 4894 C C . CYS A 1 591 ? -16.199 27.400 24.973 1.00 82.69 591 CYS A C 1
ATOM 4896 O O . CYS A 1 591 ? -15.267 27.693 25.722 1.00 82.69 591 CYS A O 1
ATOM 4898 N N . GLU A 1 592 ? -16.168 27.714 23.674 1.00 78.06 592 GLU A N 1
ATOM 4899 C CA . GLU A 1 592 ? -15.046 28.472 23.088 1.00 78.06 592 GLU A CA 1
ATOM 4900 C C . GLU A 1 592 ? -14.940 2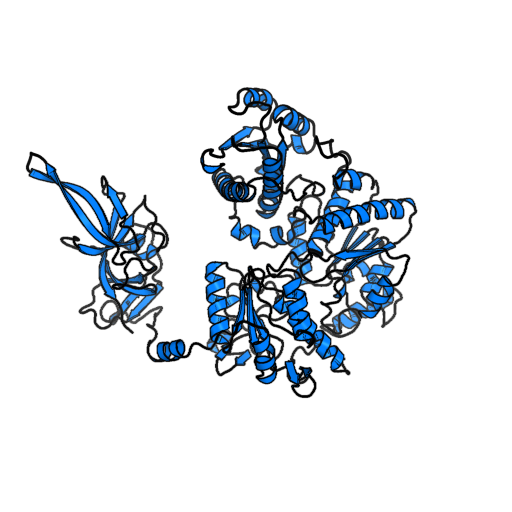9.867 23.740 1.00 78.06 592 GLU A C 1
ATOM 4902 O O . GLU A 1 592 ? -13.869 30.250 24.222 1.00 78.06 592 GLU A O 1
ATOM 4907 N N . ASP A 1 593 ? -16.082 30.550 23.890 1.00 75.31 593 ASP A N 1
ATOM 4908 C CA . ASP A 1 593 ? -16.251 31.802 24.634 1.00 75.31 593 ASP A CA 1
ATOM 4909 C C . ASP A 1 593 ? -17.544 31.814 25.469 1.00 75.31 593 ASP A C 1
ATOM 4911 O O . ASP A 1 593 ? -18.464 31.030 25.236 1.00 75.31 593 ASP A O 1
ATOM 4915 N N . ILE A 1 594 ? -17.582 32.707 26.464 1.00 83.62 594 ILE A N 1
ATOM 4916 C CA . ILE A 1 594 ? -18.685 32.940 27.413 1.00 83.62 594 ILE A CA 1
ATOM 4917 C C . ILE A 1 594 ? -18.802 34.442 27.713 1.00 83.62 594 ILE A C 1
ATOM 4919 O O . ILE A 1 594 ? -17.866 35.201 27.436 1.00 83.62 594 ILE A O 1
ATOM 4923 N N . ILE A 1 595 ? -19.917 34.873 28.310 1.00 81.56 595 ILE A N 1
ATOM 4924 C CA . ILE A 1 595 ? -20.099 36.274 28.720 1.00 81.56 595 ILE A CA 1
ATOM 4925 C C . ILE A 1 595 ? -19.056 36.687 29.784 1.00 81.56 595 ILE A C 1
ATOM 4927 O O . ILE A 1 595 ? -18.680 35.854 30.613 1.00 81.56 595 ILE A O 1
ATOM 4931 N N . PRO A 1 596 ? -18.540 37.935 29.776 1.00 82.88 596 PRO A N 1
ATOM 4932 C CA . PRO A 1 596 ? -17.486 38.371 30.701 1.00 82.88 596 PRO A CA 1
ATOM 4933 C C . PRO A 1 596 ? -17.821 38.212 32.190 1.00 82.88 596 PRO A C 1
ATOM 4935 O O . PRO A 1 596 ? -16.922 38.009 33.002 1.00 82.88 596 PRO A O 1
ATOM 4938 N N . GLU A 1 597 ? -19.102 38.289 32.542 1.00 83.62 597 GLU A N 1
ATOM 4939 C CA . GLU A 1 597 ? -19.624 38.213 33.909 1.00 83.62 597 GLU A CA 1
ATOM 4940 C C . GLU A 1 597 ? -19.530 36.796 34.507 1.00 83.62 597 GLU A C 1
ATOM 4942 O O . GLU A 1 597 ? -19.383 36.650 35.724 1.00 83.62 597 GLU A O 1
ATOM 4947 N N . ASP A 1 598 ? -19.549 35.767 33.653 1.00 85.94 598 ASP A N 1
ATOM 4948 C CA . ASP A 1 598 ? -19.466 34.341 34.012 1.00 85.94 598 ASP A CA 1
ATOM 4949 C C . ASP A 1 598 ? -18.009 33.867 34.233 1.00 85.94 598 ASP A C 1
ATOM 4951 O O . ASP A 1 598 ? -17.751 32.798 34.807 1.00 85.94 598 ASP A O 1
ATOM 4955 N N . GLN A 1 599 ? -17.032 34.668 33.789 1.00 88.56 599 GLN A N 1
ATOM 4956 C CA . GLN A 1 599 ? -15.604 34.363 33.885 1.00 88.56 599 GLN A CA 1
ATOM 4957 C C . GLN A 1 599 ? -15.122 34.465 35.337 1.00 88.56 599 GLN A C 1
ATOM 4959 O O . GLN A 1 599 ? -15.176 35.526 35.960 1.00 88.56 599 GLN A O 1
ATOM 4964 N N . PHE A 1 600 ? -14.583 33.365 35.869 1.00 89.94 600 PHE A N 1
ATOM 4965 C CA . PHE A 1 600 ? -14.120 33.243 37.258 1.00 89.94 600 PHE A CA 1
ATOM 4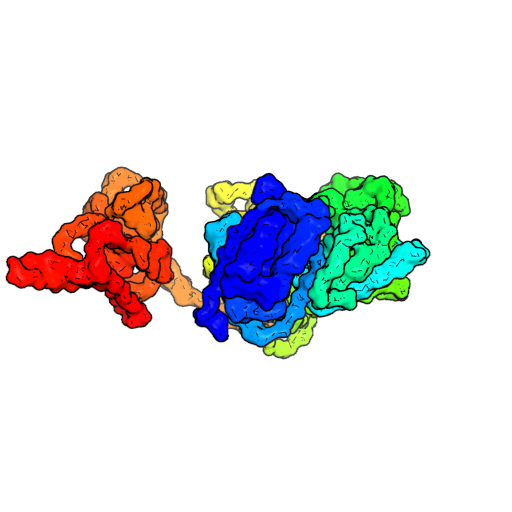966 C C . PHE A 1 600 ? -15.221 33.457 38.318 1.00 89.94 600 PHE A C 1
ATOM 4968 O O . PHE A 1 600 ? -14.910 33.692 39.487 1.00 89.94 600 PHE A O 1
ATOM 4975 N N . SER A 1 601 ? -16.493 33.349 37.924 1.00 86.31 601 SER A N 1
ATOM 4976 C CA . SER A 1 601 ? -17.668 33.337 38.805 1.00 86.31 601 SER A CA 1
ATOM 4977 C C . SER A 1 601 ? -18.411 31.998 38.707 1.00 86.31 601 SER A C 1
ATOM 4979 O O . SER A 1 601 ? -18.626 31.362 39.738 1.00 86.31 601 SER A O 1
ATOM 4981 N N . GLU A 1 602 ? -18.677 31.511 37.487 1.00 87.25 602 GLU A N 1
ATOM 4982 C CA . GLU A 1 602 ? -19.202 30.160 37.214 1.00 87.25 602 GLU A CA 1
ATOM 4983 C C . GLU A 1 602 ? -18.284 29.294 36.328 1.00 87.25 602 GLU A C 1
ATOM 4985 O O . GLU A 1 602 ? -18.407 28.068 36.337 1.00 87.25 602 GLU A O 1
ATOM 4990 N N . TYR A 1 603 ? -17.352 29.890 35.575 1.00 91.75 603 TYR A N 1
ATOM 4991 C CA . TYR A 1 603 ? -16.474 29.175 34.640 1.00 91.75 603 TYR A CA 1
ATOM 4992 C C . TYR A 1 603 ? -14.990 29.452 34.896 1.00 91.75 603 TYR A C 1
ATOM 4994 O O . TYR A 1 603 ? -14.609 30.550 35.303 1.00 91.75 603 TYR A O 1
ATOM 5002 N N . LEU A 1 604 ? -14.140 28.474 34.570 1.00 93.31 604 LEU A N 1
ATOM 5003 C CA . LEU A 1 604 ? -12.680 28.607 34.567 1.00 93.31 604 LEU A CA 1
ATOM 5004 C C . LEU A 1 604 ? -12.085 28.312 33.178 1.00 93.31 604 LEU A C 1
ATOM 5006 O O . LEU A 1 604 ? -12.653 27.511 32.427 1.00 93.31 604 LEU A O 1
ATOM 5010 N N . PRO A 1 605 ? -10.941 28.929 32.826 1.00 92.00 605 PRO A N 1
ATOM 5011 C CA . PRO A 1 605 ? -10.272 28.688 31.553 1.00 92.00 605 PRO A CA 1
ATOM 5012 C C . PRO A 1 605 ? -9.609 27.304 31.530 1.00 92.00 605 PRO A C 1
ATOM 5014 O O . PRO A 1 605 ? -8.938 26.904 32.486 1.00 92.00 605 PRO A O 1
ATOM 5017 N N . LEU A 1 606 ? -9.774 26.586 30.417 1.00 91.06 606 LEU A N 1
ATOM 5018 C CA . LEU A 1 606 ? -9.110 25.312 30.148 1.00 91.06 606 LEU A CA 1
ATOM 5019 C C . LEU A 1 606 ? -7.807 25.535 29.373 1.00 91.06 606 LEU A C 1
ATOM 5021 O O . LEU A 1 606 ? -7.796 26.182 28.323 1.00 91.06 606 LEU A O 1
ATOM 5025 N N . TYR A 1 607 ? -6.734 24.904 29.840 1.00 86.31 607 TYR A N 1
ATOM 5026 C CA . TYR A 1 607 ? -5.430 24.869 29.184 1.00 86.31 607 TYR A CA 1
ATOM 5027 C C . TYR A 1 607 ? -4.958 23.424 28.964 1.00 86.31 607 TYR A C 1
ATOM 5029 O O . TYR A 1 607 ? -5.407 22.488 29.630 1.00 86.31 607 TYR A O 1
ATOM 5037 N N . THR A 1 608 ? -3.995 23.229 28.058 1.00 83.06 608 THR A N 1
ATOM 5038 C CA . THR A 1 608 ? -3.140 22.033 28.132 1.00 83.06 608 THR A CA 1
ATOM 5039 C C . THR A 1 608 ? -2.193 22.166 29.328 1.00 83.06 608 THR A C 1
ATOM 5041 O O . THR A 1 608 ? -1.868 23.277 29.745 1.00 83.06 608 THR A O 1
ATOM 5044 N N . ILE A 1 609 ? -1.684 21.046 29.851 1.00 80.56 609 ILE A N 1
ATOM 5045 C CA . ILE A 1 609 ? -0.649 21.063 30.901 1.00 80.56 609 ILE A CA 1
ATOM 5046 C C . ILE A 1 609 ? 0.560 21.920 30.475 1.00 80.56 609 ILE A C 1
ATOM 5048 O O . ILE A 1 609 ? 1.021 22.755 31.244 1.00 80.56 609 ILE A O 1
ATOM 5052 N N . GLN A 1 610 ? 1.017 21.785 29.226 1.00 76.88 610 GLN A N 1
ATOM 5053 C CA . GLN A 1 610 ? 2.110 22.593 28.676 1.00 76.88 610 GLN A CA 1
ATOM 5054 C C . GLN A 1 610 ? 1.779 24.097 28.649 1.00 76.88 610 GLN A C 1
ATOM 5056 O O . GLN A 1 610 ? 2.626 24.910 29.011 1.00 76.88 610 GLN A O 1
ATOM 5061 N N . ALA A 1 611 ? 0.556 24.467 28.253 1.00 70.62 611 ALA A N 1
ATOM 5062 C CA . ALA A 1 611 ? 0.107 25.858 28.207 1.00 70.62 611 ALA A CA 1
ATOM 5063 C C . ALA A 1 611 ? 0.029 26.487 29.606 1.00 70.62 611 ALA A C 1
ATOM 5065 O O . ALA A 1 611 ? 0.541 27.586 29.802 1.00 70.62 611 ALA A O 1
ATOM 5066 N N . ALA A 1 612 ? -0.540 25.776 30.586 1.00 72.00 612 ALA A N 1
ATOM 5067 C CA . ALA A 1 612 ? -0.619 26.248 31.968 1.00 72.00 612 ALA A CA 1
ATOM 5068 C C . ALA A 1 612 ? 0.775 26.464 32.583 1.00 72.00 612 ALA A C 1
ATOM 5070 O O . ALA A 1 612 ? 1.024 27.494 33.206 1.00 72.00 612 ALA A O 1
ATOM 5071 N N . CYS A 1 613 ? 1.698 25.522 32.371 1.00 72.31 613 CYS A N 1
ATOM 5072 C CA . CYS A 1 613 ? 3.067 25.631 32.873 1.00 72.31 613 CYS A CA 1
ATOM 5073 C C . CYS A 1 613 ? 3.872 26.754 32.198 1.00 72.31 613 CYS A C 1
ATOM 5075 O O . CYS A 1 613 ? 4.690 27.373 32.865 1.00 72.31 613 CYS A O 1
ATOM 5077 N N . GLY A 1 614 ? 3.625 27.063 30.919 1.00 61.28 614 GLY A N 1
ATOM 5078 C CA . GLY A 1 614 ? 4.210 28.244 30.269 1.00 61.28 614 GLY A CA 1
ATOM 5079 C C . GLY A 1 614 ? 3.625 29.553 30.809 1.00 61.28 614 GLY A C 1
ATOM 5080 O O . GLY A 1 614 ? 4.347 30.383 31.356 1.00 61.28 614 GLY A O 1
ATOM 5081 N N . TYR A 1 615 ? 2.300 29.704 30.724 1.00 63.97 615 TYR A N 1
ATOM 5082 C CA . TYR A 1 615 ? 1.588 30.942 31.060 1.00 63.97 615 TYR A CA 1
ATOM 5083 C C . TYR A 1 615 ? 1.769 31.376 32.526 1.00 63.97 615 TYR A C 1
ATOM 5085 O O . TYR A 1 615 ? 1.944 32.559 32.803 1.00 63.97 615 TYR A O 1
ATOM 5093 N N . PHE A 1 616 ? 1.787 30.424 33.466 1.00 66.69 616 PHE A N 1
ATOM 5094 C CA . PHE A 1 616 ? 2.007 30.690 34.895 1.00 66.69 616 PHE A CA 1
ATOM 5095 C C . PHE A 1 616 ? 3.451 30.404 35.367 1.00 66.69 616 PHE A C 1
ATOM 5097 O O . PHE A 1 616 ? 3.706 30.417 36.570 1.00 66.69 616 PHE A O 1
ATOM 5104 N N . GLY A 1 617 ? 4.394 30.128 34.455 1.00 56.84 617 GLY A N 1
ATOM 5105 C CA . GLY A 1 617 ? 5.772 29.721 34.786 1.00 56.84 617 GLY A CA 1
ATOM 5106 C C . GLY A 1 617 ? 6.886 30.448 34.024 1.00 56.84 617 GLY A C 1
ATOM 5107 O O . GLY A 1 617 ? 8.045 30.062 34.176 1.00 56.84 617 GLY A O 1
ATOM 5108 N N . GLU A 1 618 ? 6.548 31.500 33.272 1.00 55.41 618 GLU A N 1
ATOM 5109 C CA . GLU A 1 618 ? 7.386 32.223 32.296 1.00 55.41 618 GLU A CA 1
ATOM 5110 C C . GLU A 1 618 ? 7.701 31.407 31.028 1.00 55.41 618 GLU A C 1
ATOM 5112 O O . GLU A 1 618 ? 8.644 30.617 30.963 1.00 55.41 618 GLU A O 1
ATOM 5117 N N . GLY A 1 619 ? 6.902 31.655 29.989 1.00 48.75 619 GLY A N 1
ATOM 5118 C CA . GLY A 1 619 ? 7.049 31.161 28.621 1.00 48.75 619 GLY A CA 1
ATOM 5119 C C . GLY A 1 619 ? 6.068 31.886 27.691 1.00 48.75 619 GLY A C 1
ATOM 5120 O O . GLY A 1 619 ? 5.229 32.651 28.168 1.00 48.75 619 GLY A O 1
ATOM 5121 N N . ASP A 1 620 ? 6.180 31.665 26.377 1.00 40.78 620 ASP A N 1
ATOM 5122 C CA . ASP A 1 620 ? 5.348 32.337 25.363 1.00 40.78 620 ASP A CA 1
ATOM 5123 C C . ASP A 1 620 ? 3.833 32.163 25.590 1.00 40.78 620 ASP A C 1
ATOM 5125 O O . ASP A 1 620 ? 3.373 31.190 26.190 1.00 40.78 620 ASP A O 1
ATOM 5129 N N . GLU A 1 621 ? 3.039 33.096 25.060 1.00 43.88 621 GLU A N 1
ATOM 5130 C CA . GLU A 1 621 ? 1.578 33.105 25.185 1.00 43.88 621 GLU A CA 1
ATOM 5131 C C . GLU A 1 621 ? 0.939 31.896 24.466 1.00 43.88 621 GLU A C 1
ATOM 5133 O O . GLU A 1 621 ? 0.933 31.806 23.236 1.00 43.88 621 GLU A O 1
ATOM 5138 N N . VAL A 1 622 ? 0.403 30.936 25.235 1.00 59.16 622 VAL A N 1
ATOM 5139 C CA . VAL A 1 622 ? -0.194 29.698 24.700 1.00 59.16 622 VAL A CA 1
ATOM 5140 C C . VAL A 1 622 ? -1.722 29.729 24.773 1.00 59.16 622 VAL A C 1
ATOM 5142 O O . VAL A 1 622 ? -2.311 30.038 25.807 1.00 59.16 622 VAL A O 1
ATOM 5145 N N . ASN A 1 623 ? -2.369 29.339 23.672 1.00 64.12 623 ASN A N 1
ATOM 5146 C CA . ASN A 1 623 ? -3.822 29.393 23.502 1.00 64.12 623 ASN A CA 1
ATOM 5147 C C . ASN A 1 623 ? -4.622 28.668 24.609 1.00 64.12 623 ASN A C 1
ATOM 5149 O O . ASN A 1 623 ? -4.462 27.464 24.832 1.00 64.12 623 ASN A O 1
ATOM 5153 N N . LYS A 1 624 ? -5.573 29.402 25.204 1.00 79.69 624 LYS A N 1
ATOM 5154 C CA . LYS A 1 624 ? -6.743 28.883 25.935 1.00 79.69 624 LYS A CA 1
ATOM 5155 C C . LYS A 1 624 ? -7.513 27.902 25.034 1.00 79.69 624 LYS A C 1
ATOM 5157 O O . LYS A 1 624 ? -7.813 28.241 23.892 1.00 79.69 624 LYS A O 1
ATOM 5162 N N . LEU A 1 625 ? -7.870 26.719 25.539 1.00 80.69 625 LEU A N 1
ATOM 5163 C CA . LEU A 1 625 ? -8.674 25.727 24.800 1.00 80.69 625 LEU A CA 1
ATOM 5164 C C . LEU A 1 625 ? -10.184 26.015 24.836 1.00 80.69 625 LEU A C 1
ATOM 5166 O O . LEU A 1 625 ? -10.926 25.491 24.013 1.00 80.69 625 LEU A O 1
ATOM 5170 N N . GLY A 1 626 ? -10.633 26.811 25.805 1.00 88.12 626 GLY A N 1
ATOM 5171 C CA . GLY A 1 626 ? -12.030 27.174 26.028 1.00 88.12 626 GLY A CA 1
ATOM 5172 C C . GLY A 1 626 ? -12.283 27.497 27.500 1.00 88.12 626 GLY A C 1
ATOM 5173 O O . GLY A 1 626 ? -11.346 27.716 28.272 1.00 88.12 626 GLY A O 1
ATOM 5174 N N . TRP A 1 627 ? -13.550 27.491 27.886 1.00 90.25 627 TRP A N 1
ATOM 5175 C CA . TRP A 1 627 ? -14.044 27.649 29.249 1.00 90.25 627 TRP A CA 1
ATOM 5176 C C . TRP A 1 627 ? -14.833 26.406 29.660 1.00 90.25 627 TRP A C 1
ATOM 5178 O O . TRP A 1 627 ? -15.612 25.882 28.865 1.00 90.25 627 TRP A O 1
ATOM 5188 N N . ILE A 1 628 ? -14.674 25.961 30.906 1.00 90.19 628 ILE A N 1
ATOM 5189 C CA . ILE A 1 628 ? -15.493 24.895 31.501 1.00 90.19 628 ILE A CA 1
ATOM 5190 C C . ILE A 1 628 ? -16.300 25.476 32.660 1.00 90.19 628 ILE A C 1
ATOM 5192 O O . ILE A 1 628 ? -15.754 26.212 33.484 1.00 90.19 628 ILE A O 1
ATOM 5196 N N . LYS A 1 629 ? -17.585 25.109 32.747 1.00 90.00 629 LYS A N 1
ATOM 5197 C CA . LYS A 1 629 ? -18.441 25.453 33.889 1.00 90.00 629 LYS A CA 1
ATOM 5198 C C . LYS A 1 629 ? -18.026 24.651 35.122 1.00 90.00 629 LYS A C 1
ATOM 5200 O O . LYS A 1 629 ? -18.007 23.421 35.087 1.00 90.00 629 LYS A O 1
ATOM 5205 N N . VAL A 1 630 ? -17.716 25.334 36.219 1.00 87.94 630 VAL A N 1
ATOM 5206 C CA . VAL A 1 630 ? -17.212 24.713 37.448 1.00 87.94 630 VAL A CA 1
ATOM 5207 C C . VAL A 1 630 ? -18.273 24.774 38.535 1.00 87.94 630 VAL A C 1
ATOM 5209 O O . VAL A 1 630 ? -18.555 25.824 39.103 1.00 87.94 630 VAL A O 1
ATOM 5212 N N . SER A 1 631 ? -18.840 23.614 38.861 1.00 77.50 631 SER A N 1
ATOM 5213 C CA . SER A 1 631 ? -19.750 23.456 39.995 1.00 77.50 631 SER A CA 1
ATOM 5214 C C . SER A 1 631 ? -19.038 22.819 41.195 1.00 77.50 631 SER A C 1
ATOM 5216 O O . SER A 1 631 ? -18.052 22.100 41.043 1.00 77.50 631 SER A O 1
ATOM 5218 N N . ASN A 1 632 ? -19.561 23.054 42.402 1.00 74.75 632 ASN A N 1
ATOM 5219 C CA . ASN A 1 632 ? -19.188 22.348 43.638 1.00 74.75 632 ASN A CA 1
ATOM 5220 C C . ASN A 1 632 ? -17.737 22.522 44.160 1.00 74.75 632 ASN A C 1
ATOM 5222 O O . ASN A 1 632 ? -17.349 21.798 45.074 1.00 74.75 632 ASN A O 1
ATOM 5226 N N . LEU A 1 633 ? -16.952 23.490 43.661 1.00 78.69 633 LEU A N 1
ATOM 5227 C CA . LEU A 1 633 ? -15.574 23.773 44.125 1.00 78.69 633 LEU A CA 1
ATOM 5228 C C . LEU A 1 633 ? -15.415 25.106 44.893 1.00 78.69 633 LEU A C 1
ATOM 5230 O O . LEU A 1 633 ? -14.319 25.651 45.006 1.00 78.69 633 LEU A O 1
ATOM 5234 N N . GLY A 1 634 ? -16.503 25.615 45.478 1.00 81.31 634 GLY A N 1
ATOM 5235 C CA . GLY A 1 634 ? -16.495 26.839 46.286 1.00 81.31 634 GLY A CA 1
ATOM 5236 C C . GLY A 1 634 ? -16.465 28.120 45.447 1.00 81.31 634 GLY A C 1
ATOM 5237 O O . GLY A 1 634 ? -16.960 28.144 44.323 1.00 81.31 634 GLY A O 1
ATOM 5238 N N . LYS A 1 635 ? -15.922 29.209 46.008 1.00 86.31 635 LYS A N 1
ATOM 5239 C CA . LYS A 1 635 ? -15.808 30.490 45.297 1.00 86.31 635 LYS A CA 1
ATOM 5240 C C . LYS A 1 635 ? -14.606 30.470 44.349 1.00 86.31 635 LYS A C 1
ATOM 5242 O O . LYS A 1 635 ? -13.468 30.363 44.807 1.00 86.31 635 LYS A O 1
ATOM 5247 N N . LEU A 1 636 ? -14.881 30.630 43.058 1.00 92.38 636 LEU A N 1
ATOM 5248 C CA . LEU A 1 636 ? -13.879 30.766 42.003 1.00 92.38 636 LEU A CA 1
ATOM 5249 C C . LEU A 1 636 ? -13.144 32.119 42.093 1.00 92.38 636 LEU A C 1
ATOM 5251 O O . LEU A 1 636 ? -13.657 33.091 42.656 1.00 92.38 636 LEU A O 1
ATOM 5255 N N . ASP A 1 637 ? -11.923 32.177 41.558 1.00 89.94 637 ASP A N 1
ATOM 5256 C CA . ASP A 1 637 ? -11.124 33.404 41.472 1.00 89.94 637 ASP A CA 1
ATOM 5257 C C . ASP A 1 637 ? -10.172 33.395 40.261 1.00 89.94 637 ASP A C 1
ATOM 5259 O O . ASP A 1 637 ? -9.935 32.351 39.653 1.00 89.94 637 ASP A O 1
ATOM 5263 N N . LYS A 1 638 ? -9.616 34.565 39.912 1.00 88.25 638 LYS A N 1
ATOM 5264 C CA . LYS A 1 638 ? -8.785 34.772 38.708 1.00 88.25 638 LYS A CA 1
ATOM 5265 C C . LYS A 1 638 ? -7.452 34.013 38.685 1.00 88.25 638 LYS A C 1
ATOM 5267 O O . LYS A 1 638 ? -6.823 33.957 37.635 1.00 88.25 638 LYS A O 1
ATOM 5272 N N . ASN A 1 639 ? -7.021 33.432 39.804 1.00 89.44 639 ASN A N 1
ATOM 5273 C CA . ASN A 1 639 ? -5.833 32.578 39.858 1.00 89.44 639 ASN A CA 1
ATOM 5274 C C . ASN A 1 639 ? -6.175 31.096 39.631 1.00 89.44 639 ASN A C 1
ATOM 5276 O O . ASN A 1 639 ? -5.266 30.269 39.633 1.00 89.44 639 ASN A O 1
ATOM 5280 N N . MET A 1 640 ? -7.454 30.730 39.484 1.00 93.00 640 MET A N 1
ATOM 5281 C CA . MET A 1 640 ? -7.854 29.352 39.202 1.00 93.00 640 MET A CA 1
ATOM 5282 C C . MET A 1 640 ? -7.909 29.058 37.697 1.00 93.00 640 MET A C 1
ATOM 5284 O O . MET A 1 640 ? -8.364 29.878 36.899 1.00 93.00 640 MET A O 1
ATOM 5288 N N . PHE A 1 641 ? -7.492 27.853 37.316 1.00 93.56 641 PHE A N 1
ATOM 5289 C CA . PHE A 1 641 ? -7.519 27.351 35.942 1.00 93.56 641 PHE A CA 1
ATOM 5290 C C . PHE A 1 641 ? -7.762 25.835 35.909 1.00 93.56 641 PHE A C 1
ATOM 5292 O O . PHE A 1 641 ? -7.626 25.154 36.929 1.00 93.56 641 PHE A O 1
ATOM 5299 N N . VAL A 1 642 ? -8.112 25.301 34.737 1.00 93.50 642 VAL A N 1
ATOM 5300 C CA . VAL A 1 642 ? -8.345 23.865 34.519 1.00 93.50 642 VAL A CA 1
ATOM 5301 C C . VAL A 1 642 ? -7.266 23.274 33.615 1.00 93.50 642 VAL A C 1
ATOM 5303 O O . VAL A 1 642 ? -6.925 23.856 32.583 1.00 93.50 642 VAL A O 1
ATOM 5306 N N . VAL A 1 643 ? -6.780 22.081 33.957 1.00 91.19 643 VAL A N 1
ATOM 5307 C CA . VAL A 1 643 ? -6.047 21.194 33.039 1.00 91.19 643 VAL A CA 1
ATOM 5308 C C . VAL A 1 643 ? -6.632 19.785 33.105 1.00 91.19 643 VAL A C 1
ATOM 5310 O O . VAL A 1 643 ? -7.084 19.337 34.158 1.00 91.19 643 VAL A O 1
ATOM 5313 N N . GLN A 1 644 ? -6.624 19.070 31.981 1.00 90.19 644 GLN A N 1
ATOM 5314 C CA . GLN A 1 644 ? -7.003 17.658 31.959 1.00 90.19 644 GLN A CA 1
ATOM 5315 C C . GLN A 1 644 ? -5.829 16.786 32.427 1.00 90.19 644 GLN A C 1
ATOM 5317 O O . GLN A 1 644 ? -4.714 16.922 31.917 1.00 90.19 644 GLN A O 1
ATOM 5322 N N . ALA A 1 645 ? -6.080 15.900 33.391 1.00 86.94 645 ALA A N 1
ATOM 5323 C CA . ALA A 1 645 ? -5.114 14.918 33.868 1.00 86.94 645 ALA A CA 1
ATOM 5324 C C . ALA A 1 645 ? -4.854 13.829 32.817 1.00 86.94 645 ALA A C 1
ATOM 5326 O O . ALA A 1 645 ? -5.730 13.494 32.015 1.00 86.94 645 ALA A O 1
ATOM 5327 N N . LYS A 1 646 ? -3.642 13.267 32.834 1.00 82.25 646 LYS A N 1
ATOM 5328 C CA . LYS A 1 646 ? -3.219 12.196 31.929 1.00 82.25 646 LYS A CA 1
ATOM 5329 C C . LYS A 1 646 ? -2.357 11.175 32.674 1.00 82.25 646 LYS A C 1
ATOM 5331 O O . LYS A 1 646 ? -1.416 11.563 33.367 1.00 82.25 646 LYS A O 1
ATOM 5336 N N . GLY A 1 647 ? -2.659 9.895 32.476 1.00 81.88 647 GLY A N 1
ATOM 5337 C CA . GLY A 1 647 ? -2.014 8.762 33.138 1.00 81.88 647 GLY A CA 1
ATOM 5338 C C . GLY A 1 647 ? -2.482 8.516 34.578 1.00 81.88 647 GLY A C 1
ATOM 5339 O O . GLY A 1 647 ? -3.177 9.329 35.188 1.00 81.88 647 GLY A O 1
ATOM 5340 N N . ASN A 1 648 ? -2.104 7.355 35.113 1.00 86.06 648 ASN A N 1
ATOM 5341 C CA . ASN A 1 648 ? -2.763 6.731 36.264 1.00 86.06 648 ASN A CA 1
ATOM 5342 C C . ASN A 1 648 ? -1.985 6.882 37.587 1.00 86.06 648 ASN A C 1
ATOM 5344 O O . ASN A 1 648 ? -2.419 6.379 38.627 1.00 86.06 648 ASN A O 1
ATOM 5348 N N . SER A 1 649 ? -0.845 7.584 37.595 1.00 87.69 649 SER A N 1
ATOM 5349 C CA . SER A 1 649 ? -0.004 7.756 38.794 1.00 87.69 649 SER A CA 1
ATOM 5350 C C . SER A 1 649 ? -0.684 8.455 39.984 1.00 87.69 649 SER A C 1
ATOM 5352 O O . SER A 1 649 ? -0.181 8.385 41.108 1.00 87.69 649 SER A O 1
ATOM 5354 N N . MET A 1 650 ? -1.832 9.105 39.783 1.00 92.19 650 MET A N 1
ATOM 5355 C CA . MET A 1 650 ? -2.580 9.805 40.838 1.00 92.19 650 MET A CA 1
ATOM 5356 C C . MET A 1 650 ? -3.883 9.108 41.261 1.00 92.19 650 MET A C 1
ATOM 5358 O O . MET A 1 650 ? -4.608 9.623 42.119 1.00 92.19 650 MET A O 1
ATOM 5362 N N . GLU A 1 651 ? -4.150 7.906 40.749 1.00 89.00 651 GLU A N 1
ATOM 5363 C CA . GLU A 1 651 ? -5.292 7.091 41.170 1.00 89.00 651 GLU A CA 1
ATOM 5364 C C . GLU A 1 651 ? -5.147 6.635 42.639 1.00 89.00 651 GLU A C 1
ATOM 5366 O O . GLU A 1 651 ? -4.028 6.455 43.128 1.00 89.00 651 GLU A O 1
ATOM 5371 N N . PRO A 1 652 ? -6.254 6.457 43.388 1.00 85.88 652 PRO A N 1
ATOM 5372 C CA . PRO A 1 652 ? -7.652 6.701 43.012 1.00 85.88 652 PRO A CA 1
ATOM 5373 C C . PRO A 1 652 ? -8.106 8.153 43.288 1.00 85.88 652 PRO A C 1
ATOM 5375 O O . PRO A 1 652 ? -9.294 8.412 43.458 1.00 85.88 652 PRO A O 1
ATOM 5378 N N . THR A 1 653 ? -7.171 9.102 43.437 1.00 88.06 653 THR A N 1
ATOM 5379 C CA . THR A 1 653 ? -7.501 10.506 43.765 1.00 88.06 653 THR A CA 1
ATOM 5380 C C . THR A 1 653 ? -7.797 11.336 42.516 1.00 88.06 653 THR A C 1
ATOM 5382 O O . THR A 1 653 ? -8.653 12.210 42.575 1.00 88.06 653 THR A O 1
ATOM 5385 N N . ILE A 1 654 ? -7.090 11.065 41.414 1.00 89.50 654 ILE A N 1
ATOM 5386 C CA . ILE A 1 654 ? -7.260 11.657 40.079 1.00 89.50 654 ILE A CA 1
ATOM 5387 C C . ILE A 1 654 ? -7.025 10.535 39.053 1.00 89.50 654 ILE A C 1
ATOM 5389 O O . ILE A 1 654 ? -6.033 9.814 39.179 1.00 89.50 654 ILE A O 1
ATOM 5393 N N . HIS A 1 655 ? -7.897 10.401 38.057 1.00 86.38 655 HIS A N 1
ATOM 5394 C CA . HIS A 1 655 ? -7.846 9.374 37.007 1.00 86.38 655 HIS A CA 1
ATOM 5395 C C . HIS A 1 655 ? -7.441 9.973 35.647 1.00 86.38 655 HIS A C 1
ATOM 5397 O O . HIS A 1 655 ? -7.462 11.194 35.455 1.00 86.38 655 HIS A O 1
ATOM 5403 N N . ASP A 1 656 ? -7.093 9.122 34.676 1.00 83.25 656 ASP A N 1
ATOM 5404 C CA . ASP A 1 656 ? -6.829 9.563 33.298 1.00 83.25 656 ASP A CA 1
ATOM 5405 C C . ASP A 1 656 ? -8.070 10.254 32.698 1.00 83.25 656 ASP A C 1
ATOM 5407 O O . ASP A 1 656 ? -9.169 9.697 32.684 1.00 83.25 656 ASP A O 1
ATOM 5411 N N . GLY A 1 657 ? -7.898 11.483 32.205 1.00 82.62 657 GLY A N 1
ATOM 5412 C CA . GLY A 1 657 ? -8.972 12.286 31.622 1.00 82.62 657 GLY A CA 1
ATOM 5413 C C . GLY A 1 657 ? -9.766 13.172 32.594 1.00 82.62 657 GLY A C 1
ATOM 5414 O O . GLY A 1 657 ? -10.567 13.976 32.107 1.00 82.62 657 GLY A O 1
ATOM 5415 N N . ASP A 1 658 ? -9.540 13.100 33.913 1.00 89.62 658 ASP A N 1
ATOM 5416 C CA . ASP A 1 658 ? -10.207 13.973 34.897 1.00 89.62 658 ASP A CA 1
ATOM 5417 C C . ASP A 1 658 ? -9.856 15.461 34.674 1.00 89.62 658 ASP A C 1
ATOM 5419 O O . ASP A 1 658 ? -8.689 15.831 34.512 1.00 89.62 658 ASP A O 1
ATOM 5423 N N . TYR A 1 659 ? -10.855 16.350 34.718 1.00 91.81 659 TYR A N 1
ATOM 5424 C CA . TYR A 1 659 ? -10.638 17.800 34.630 1.00 91.81 659 TYR A CA 1
ATOM 5425 C C . TYR A 1 659 ? -10.301 18.380 36.005 1.00 91.81 659 TYR A C 1
ATOM 5427 O O . TYR A 1 659 ? -11.168 18.543 36.865 1.00 91.81 659 TYR A O 1
ATOM 5435 N N . CYS A 1 660 ? -9.026 18.698 36.208 1.00 93.50 660 CYS A N 1
ATOM 5436 C CA . CYS A 1 660 ? -8.479 19.133 37.486 1.00 93.50 660 CYS A CA 1
ATOM 5437 C C . CYS A 1 660 ? -8.379 20.659 37.559 1.00 93.50 660 CYS A C 1
ATOM 5439 O O . CYS A 1 660 ? -7.763 21.293 36.698 1.00 93.50 660 CYS A O 1
ATOM 5441 N N . VAL A 1 661 ? -8.943 21.241 38.618 1.00 94.50 661 VAL A N 1
ATOM 5442 C CA . VAL A 1 661 ? -8.810 22.665 38.940 1.00 94.50 661 VAL A CA 1
ATOM 5443 C C . VAL A 1 661 ? -7.569 22.882 39.796 1.00 94.50 661 VAL A C 1
ATOM 5445 O O . VAL A 1 661 ? -7.395 22.239 40.835 1.00 94.50 661 VAL A O 1
ATOM 5448 N N . PHE A 1 662 ? -6.738 23.835 39.385 1.00 94.25 662 PHE A N 1
ATOM 5449 C CA . PHE A 1 662 ? -5.566 24.295 40.122 1.00 94.25 662 PHE A CA 1
ATOM 5450 C C . PHE A 1 662 ? -5.668 25.795 40.398 1.00 94.25 662 PHE A C 1
ATOM 5452 O O . PHE A 1 662 ? -6.226 26.539 39.593 1.00 94.25 662 PHE A O 1
ATOM 5459 N N . ARG A 1 663 ? -5.089 26.248 41.514 1.00 92.75 663 ARG A N 1
ATOM 5460 C CA . ARG A 1 663 ? -4.822 27.665 41.789 1.00 92.75 663 ARG A CA 1
ATOM 5461 C C . ARG A 1 663 ? -3.339 27.954 41.550 1.00 92.75 663 ARG A C 1
ATOM 5463 O O . ARG A 1 663 ? -2.484 27.328 42.178 1.00 92.75 663 ARG A O 1
ATOM 5470 N N . ALA A 1 664 ? -3.050 28.896 40.658 1.00 89.38 664 ALA A N 1
ATOM 5471 C CA . ALA A 1 664 ? -1.711 29.402 40.377 1.00 89.38 664 ALA A CA 1
ATOM 5472 C C . ALA A 1 664 ? -1.087 30.094 41.602 1.00 89.38 664 ALA A C 1
ATOM 5474 O O . ALA A 1 664 ? -1.798 30.545 42.502 1.00 89.38 664 ALA A O 1
ATOM 5475 N N . ASN A 1 665 ? 0.245 30.210 41.618 1.00 78.00 665 ASN A N 1
ATOM 5476 C CA . ASN A 1 665 ? 1.012 30.924 42.651 1.00 78.00 665 ASN A CA 1
ATOM 5477 C C . ASN A 1 665 ? 0.658 30.524 44.106 1.00 78.00 665 ASN A C 1
ATOM 5479 O O . ASN A 1 665 ? 0.278 31.377 44.912 1.00 78.00 665 ASN A O 1
ATOM 5483 N N . PRO A 1 666 ? 0.773 29.232 44.480 1.00 76.12 666 PRO A N 1
ATOM 5484 C CA . PRO A 1 666 ? 0.355 28.758 45.796 1.00 76.12 666 PRO A CA 1
ATOM 5485 C C . PRO A 1 666 ? 1.191 29.351 46.938 1.00 76.12 666 PRO A C 1
ATOM 5487 O O . PRO A 1 666 ? 2.419 29.189 46.988 1.00 76.12 666 PRO A O 1
ATOM 5490 N N . VAL A 1 667 ? 0.482 30.010 47.861 1.00 71.12 667 VAL A N 1
ATOM 5491 C CA . VAL A 1 667 ? 1.006 30.727 49.032 1.00 71.12 667 VAL A CA 1
ATOM 5492 C C . VAL A 1 667 ? 1.067 29.802 50.252 1.00 71.12 667 VAL A C 1
ATOM 5494 O O . VAL A 1 667 ? 0.111 29.090 50.559 1.00 71.12 667 VAL A O 1
ATOM 5497 N N . GLY A 1 668 ? 2.178 29.855 50.990 1.00 76.81 668 GLY A N 1
ATOM 5498 C CA . GLY A 1 668 ? 2.404 29.045 52.190 1.00 76.81 668 GLY A CA 1
ATOM 5499 C C . GLY A 1 668 ? 3.051 27.686 51.900 1.00 76.81 668 GLY A C 1
ATOM 5500 O O . GLY A 1 668 ? 3.683 27.483 50.863 1.00 76.81 668 GLY A O 1
ATOM 5501 N N . SER A 1 669 ? 2.941 26.752 52.850 1.00 81.62 669 SER A N 1
ATOM 5502 C CA . SER A 1 669 ? 3.573 25.433 52.722 1.00 81.62 669 SER A CA 1
ATOM 5503 C C . SER A 1 669 ? 2.891 24.571 51.658 1.00 81.62 669 SER A C 1
ATOM 5505 O O . SER A 1 669 ? 1.667 24.448 51.630 1.00 81.62 669 SER A O 1
ATOM 5507 N N . ARG A 1 670 ? 3.711 23.924 50.825 1.00 86.44 670 ARG A N 1
ATOM 5508 C CA . ARG A 1 670 ? 3.297 22.974 49.778 1.00 86.44 670 ARG A CA 1
ATOM 5509 C C . ARG A 1 670 ? 3.360 21.512 50.250 1.00 86.44 670 ARG A C 1
ATOM 5511 O O . ARG A 1 670 ? 2.961 20.620 49.511 1.00 86.44 670 ARG A O 1
ATOM 5518 N N . GLN A 1 671 ? 3.858 21.262 51.466 1.00 89.31 671 GLN A N 1
ATOM 5519 C CA . GLN A 1 671 ? 4.105 19.917 52.000 1.00 89.31 671 GLN A CA 1
ATOM 5520 C C . GLN A 1 671 ? 2.824 19.069 52.047 1.00 89.31 671 GLN A C 1
ATOM 5522 O O . GLN A 1 671 ? 1.808 19.501 52.589 1.00 89.31 671 GLN A O 1
ATOM 5527 N N . GLY A 1 672 ? 2.879 17.858 51.491 1.00 87.50 672 GLY A N 1
ATOM 5528 C CA . GLY A 1 672 ? 1.768 16.904 51.433 1.00 87.50 672 GLY A CA 1
ATOM 5529 C C . GLY A 1 672 ? 0.654 17.258 50.438 1.00 87.50 672 GLY A C 1
ATOM 5530 O O . GLY A 1 672 ? -0.280 16.469 50.277 1.00 87.50 672 GLY A O 1
ATOM 5531 N N . LYS A 1 673 ? 0.729 18.409 49.755 1.00 92.50 673 LYS A N 1
ATOM 5532 C CA . LYS A 1 673 ? -0.300 18.861 48.806 1.00 92.50 673 LYS A CA 1
ATOM 5533 C C . LYS A 1 673 ? -0.104 18.251 47.422 1.00 92.50 673 LYS A C 1
ATOM 5535 O O . LYS A 1 673 ? 1.018 17.951 47.026 1.00 92.50 673 LYS A O 1
ATOM 5540 N N . ILE A 1 674 ? -1.191 18.108 46.664 1.00 94.69 674 ILE A N 1
ATOM 5541 C CA . ILE A 1 674 ? -1.112 17.788 45.233 1.00 94.69 674 ILE A CA 1
ATOM 5542 C C . ILE A 1 674 ? -0.845 19.084 44.459 1.00 94.69 674 ILE A C 1
ATOM 5544 O O . ILE A 1 674 ? -1.481 20.110 44.708 1.00 94.69 674 ILE A O 1
ATOM 5548 N N . VAL A 1 675 ? 0.110 19.039 43.535 1.00 93.50 675 VAL A N 1
ATOM 5549 C CA . VAL A 1 675 ? 0.593 20.199 42.776 1.00 93.50 675 VAL A CA 1
ATOM 5550 C C . VAL A 1 675 ? 0.797 19.862 41.302 1.00 93.50 675 VAL A C 1
ATOM 5552 O O . VAL A 1 675 ? 1.080 18.714 40.956 1.00 93.50 675 VAL A O 1
ATOM 5555 N N . LEU A 1 676 ? 0.694 20.884 40.453 1.00 91.81 676 LEU A N 1
ATOM 5556 C CA . LEU A 1 676 ? 1.177 20.877 39.075 1.00 91.81 676 LEU A CA 1
ATOM 5557 C C . LEU A 1 676 ? 2.598 21.459 39.046 1.00 91.81 676 LEU A C 1
ATOM 5559 O O . LEU A 1 676 ? 2.832 22.552 39.568 1.00 91.81 676 LEU A O 1
ATOM 5563 N N . THR A 1 677 ? 3.542 20.742 38.439 1.00 88.56 677 THR A N 1
ATOM 5564 C CA . THR A 1 677 ? 4.973 21.097 38.434 1.00 88.56 677 THR A CA 1
ATOM 5565 C C . THR A 1 677 ? 5.597 21.006 37.048 1.00 88.56 677 THR A C 1
ATOM 5567 O O . THR A 1 677 ? 5.224 20.132 36.264 1.00 88.56 677 THR A O 1
ATOM 5570 N N . GLN A 1 678 ? 6.606 21.840 36.805 1.00 86.12 678 GLN A N 1
ATOM 5571 C CA . GLN A 1 678 ? 7.502 21.812 35.650 1.00 86.12 678 GLN A CA 1
ATOM 5572 C C . GLN A 1 678 ? 8.940 21.539 36.114 1.00 86.12 678 GLN A C 1
ATOM 5574 O O . GLN A 1 678 ? 9.374 22.086 37.130 1.00 86.12 678 GLN A O 1
ATOM 5579 N N . HIS A 1 679 ? 9.686 20.721 35.367 1.00 79.44 679 HIS A N 1
ATOM 5580 C CA . HIS A 1 679 ? 11.086 20.409 35.668 1.00 79.44 679 HIS A CA 1
ATOM 5581 C C . HIS A 1 679 ? 11.924 20.192 34.400 1.00 79.44 679 HIS A C 1
ATOM 5583 O O . HIS A 1 679 ? 11.461 19.543 33.467 1.00 79.44 679 HIS A O 1
ATOM 5589 N N . ILE A 1 680 ? 13.161 20.694 34.342 1.00 67.31 680 ILE A N 1
ATOM 5590 C CA . ILE A 1 680 ? 13.980 20.638 33.111 1.00 67.31 680 ILE A CA 1
ATOM 5591 C C . ILE A 1 680 ? 14.567 19.236 32.849 1.00 67.31 680 ILE A C 1
ATOM 5593 O O . ILE A 1 680 ? 14.509 18.747 31.720 1.00 67.31 680 ILE A O 1
ATOM 5597 N N . ASN A 1 681 ? 15.082 18.558 33.878 1.00 63.06 681 ASN A N 1
ATOM 5598 C CA . ASN A 1 681 ? 15.919 17.358 33.710 1.00 63.06 681 ASN A CA 1
ATOM 5599 C C . ASN A 1 681 ? 15.218 16.008 33.993 1.00 63.06 681 ASN A C 1
ATOM 5601 O O . ASN A 1 681 ? 15.878 14.972 34.032 1.00 63.06 681 ASN A O 1
ATOM 5605 N N . PHE A 1 682 ? 13.885 15.981 34.154 1.00 61.50 682 PHE A N 1
ATOM 5606 C CA . PHE A 1 682 ? 13.114 14.740 34.355 1.00 61.50 682 PHE A CA 1
ATOM 5607 C C . PHE A 1 682 ? 11.885 14.678 33.447 1.00 61.50 682 PHE A C 1
ATOM 5609 O O . PHE A 1 682 ? 11.122 15.635 33.349 1.00 61.50 682 PHE A O 1
ATOM 5616 N N . TYR A 1 683 ? 11.688 13.513 32.829 1.00 59.41 683 TYR A N 1
ATOM 5617 C CA . TYR A 1 683 ? 10.581 13.206 31.927 1.00 59.41 683 TYR A CA 1
ATOM 5618 C C . TYR A 1 683 ? 9.555 12.315 32.643 1.00 59.41 683 TYR A C 1
ATOM 5620 O O . TYR A 1 683 ? 9.908 11.218 33.084 1.00 59.41 683 TYR A O 1
ATOM 5628 N N . ASP A 1 684 ? 8.297 12.753 32.735 1.00 60.91 684 ASP A N 1
ATOM 5629 C CA . ASP A 1 684 ? 7.190 11.917 33.220 1.00 60.91 684 ASP A CA 1
ATOM 5630 C C . ASP A 1 684 ? 6.513 11.216 32.030 1.00 60.91 684 ASP A C 1
ATOM 5632 O O . ASP A 1 684 ? 6.034 11.867 31.101 1.00 60.91 684 ASP A O 1
ATOM 5636 N N . GLY A 1 685 ? 6.478 9.880 32.056 1.00 56.00 685 GLY A N 1
ATOM 5637 C CA . GLY A 1 685 ? 5.902 9.060 30.985 1.00 56.00 685 GLY A CA 1
ATOM 5638 C C . GLY A 1 685 ? 4.372 9.073 30.926 1.00 56.00 685 GLY A C 1
ATOM 5639 O O . GLY A 1 685 ? 3.809 8.834 29.855 1.00 56.00 685 GLY A O 1
ATOM 5640 N N . ASP A 1 686 ? 3.702 9.388 32.039 1.00 59.50 686 ASP A N 1
ATOM 5641 C CA . ASP A 1 686 ? 2.247 9.581 32.066 1.00 59.50 686 ASP A CA 1
ATOM 5642 C C . ASP A 1 686 ? 1.859 10.861 31.314 1.00 59.50 686 ASP A C 1
ATOM 5644 O O . ASP A 1 686 ? 0.864 10.897 30.590 1.00 59.50 686 ASP A O 1
ATOM 5648 N N . ASN A 1 687 ? 2.671 11.912 31.433 1.00 56.47 687 ASN A N 1
ATOM 5649 C CA . ASN A 1 687 ? 2.391 13.247 30.915 1.00 56.47 687 ASN A CA 1
ATOM 5650 C C . ASN A 1 687 ? 3.092 13.502 29.566 1.00 56.47 687 ASN A C 1
ATOM 5652 O O . ASN A 1 687 ? 3.658 12.600 28.950 1.00 56.47 687 ASN A O 1
ATOM 5656 N N . VAL A 1 688 ? 2.972 14.715 29.018 1.00 54.38 688 VAL A N 1
ATOM 5657 C CA . VAL A 1 688 ? 3.671 15.096 27.776 1.00 54.38 688 VAL A CA 1
ATOM 5658 C C . VAL A 1 688 ? 4.932 15.878 28.137 1.00 54.38 688 VAL A C 1
ATOM 5660 O O . VAL A 1 688 ? 4.953 17.105 28.099 1.00 54.38 688 VAL A O 1
ATOM 5663 N N . GLY A 1 689 ? 5.989 15.146 28.496 1.00 63.38 689 GLY A N 1
ATOM 5664 C CA . GLY A 1 689 ? 7.325 15.703 28.707 1.00 63.38 689 GLY A CA 1
ATOM 5665 C C . GLY A 1 689 ? 7.628 16.100 30.150 1.00 63.38 689 GLY A C 1
ATOM 5666 O O . GLY A 1 689 ? 7.609 15.277 31.061 1.00 63.38 689 GLY A O 1
ATOM 5667 N N . ASN A 1 690 ? 7.961 17.374 30.323 1.00 78.25 690 ASN A N 1
ATOM 5668 C CA . ASN A 1 690 ? 8.659 17.928 31.485 1.00 78.25 690 ASN A CA 1
ATOM 5669 C C . ASN A 1 690 ? 7.711 18.455 32.580 1.00 78.25 690 ASN A C 1
ATOM 5671 O O . ASN A 1 690 ? 8.035 19.391 33.315 1.00 78.25 690 ASN A O 1
ATOM 5675 N N . TYR A 1 691 ? 6.512 17.879 32.658 1.00 85.56 691 TYR A N 1
ATOM 5676 C CA . TYR A 1 691 ? 5.415 18.352 33.498 1.00 85.56 691 TYR A CA 1
ATOM 5677 C C . TYR A 1 691 ? 4.769 17.185 34.234 1.00 85.56 691 TYR A C 1
ATOM 5679 O O . TYR A 1 691 ? 4.653 16.096 33.676 1.00 85.56 691 TYR A O 1
ATOM 5687 N N . SER A 1 692 ? 4.311 17.407 35.465 1.00 87.75 692 SER A N 1
ATOM 5688 C CA . SER A 1 692 ? 3.671 16.351 36.250 1.00 87.75 692 SER A CA 1
ATOM 5689 C C . SER A 1 692 ? 2.664 16.888 37.264 1.00 87.75 692 SER A C 1
ATOM 5691 O O . SER A 1 692 ? 2.814 18.000 37.772 1.00 87.75 692 SER A O 1
ATOM 5693 N N . ILE A 1 693 ? 1.659 16.065 37.573 1.00 91.44 693 ILE A N 1
ATOM 5694 C CA . ILE A 1 693 ? 0.767 16.216 38.727 1.00 91.44 693 ILE A CA 1
ATOM 5695 C C . ILE A 1 693 ? 1.159 15.136 39.740 1.00 91.44 693 ILE A C 1
ATOM 5697 O O . ILE A 1 693 ? 1.100 13.948 39.410 1.00 91.44 693 ILE A O 1
ATOM 5701 N N . LYS A 1 694 ? 1.600 15.535 40.940 1.00 92.56 694 LYS A N 1
ATOM 5702 C CA . LYS A 1 694 ? 2.074 14.644 42.024 1.00 92.56 694 LYS A CA 1
ATOM 5703 C C . LYS A 1 694 ? 1.832 15.269 43.405 1.00 92.56 694 LYS A C 1
ATOM 5705 O O . LYS A 1 694 ? 1.498 16.448 43.510 1.00 92.56 694 LYS A O 1
ATOM 5710 N N . THR A 1 695 ? 2.015 14.489 44.470 1.00 93.06 695 THR A N 1
ATOM 5711 C CA . THR A 1 695 ? 2.104 15.010 45.848 1.00 93.06 695 THR A CA 1
ATOM 5712 C C . THR A 1 695 ? 3.485 15.626 46.078 1.00 93.06 695 THR A C 1
ATOM 5714 O O . THR A 1 695 ? 4.479 15.005 45.718 1.00 93.06 695 THR A O 1
ATOM 5717 N N . TYR A 1 696 ? 3.569 16.808 46.685 1.00 91.69 696 TYR A N 1
ATOM 5718 C CA . TYR A 1 696 ? 4.833 17.483 46.984 1.00 91.69 696 TYR A CA 1
ATOM 5719 C C . TYR A 1 696 ? 5.321 17.196 48.406 1.00 91.69 696 TYR A C 1
ATOM 5721 O O . TYR A 1 696 ? 4.655 17.554 49.379 1.00 91.69 696 TYR A O 1
ATOM 5729 N N . THR A 1 697 ? 6.528 16.653 48.523 1.00 88.75 697 THR A N 1
ATOM 5730 C CA . THR A 1 697 ? 7.211 16.419 49.799 1.00 88.75 697 THR A CA 1
ATOM 5731 C C . THR A 1 697 ? 8.633 16.960 49.703 1.00 88.75 697 THR A C 1
ATOM 5733 O O . THR A 1 697 ? 9.408 16.531 48.857 1.00 88.75 697 THR A O 1
ATOM 5736 N N . SER A 1 698 ? 9.008 17.911 50.557 1.00 84.50 698 SER A N 1
ATOM 5737 C CA . SER A 1 698 ? 10.387 18.403 50.657 1.00 84.50 698 SER A CA 1
ATOM 5738 C C . SER A 1 698 ? 11.028 17.975 51.972 1.00 84.50 698 SER A C 1
ATOM 5740 O O . SER A 1 698 ? 10.376 17.965 53.021 1.00 84.50 698 SER A O 1
ATOM 5742 N N . LEU A 1 699 ? 12.315 17.637 51.896 1.00 76.88 699 LEU A N 1
ATOM 5743 C CA . LEU A 1 699 ? 13.197 17.426 53.036 1.00 76.88 699 LEU A CA 1
ATOM 5744 C C . LEU A 1 699 ? 14.096 18.657 53.189 1.00 76.88 699 LEU A C 1
ATOM 5746 O O . LEU A 1 699 ? 14.598 19.198 52.199 1.00 76.88 699 LEU A O 1
ATOM 5750 N N . LYS A 1 700 ? 14.271 19.106 54.434 1.00 76.50 700 LYS A N 1
ATOM 5751 C CA . LYS A 1 700 ? 15.117 20.248 54.785 1.00 76.50 700 LYS A CA 1
ATOM 5752 C C . LYS A 1 700 ? 16.304 19.793 55.615 1.00 76.50 700 LYS A C 1
ATOM 5754 O O . LYS A 1 700 ? 16.126 19.015 56.552 1.00 76.50 700 LYS A O 1
ATOM 5759 N N . LYS A 1 701 ? 17.467 20.365 55.321 1.00 65.75 701 LYS A N 1
ATOM 5760 C CA . LYS A 1 701 ? 18.662 20.268 56.156 1.00 65.75 701 LYS A CA 1
ATOM 5761 C C . LYS A 1 701 ? 18.824 21.563 56.939 1.00 65.75 701 LYS A C 1
ATOM 5763 O O . LYS A 1 701 ? 18.483 22.631 56.434 1.00 65.75 701 LYS A O 1
ATOM 5768 N N . TYR A 1 702 ? 19.332 21.450 58.159 1.00 61.22 702 TYR A N 1
ATOM 5769 C CA . TYR A 1 702 ? 19.712 22.588 58.990 1.00 61.22 702 TYR A CA 1
ATOM 5770 C C . TYR A 1 702 ? 21.236 22.666 59.056 1.00 61.22 702 TYR A C 1
ATOM 5772 O O . TYR A 1 702 ? 21.897 21.634 59.199 1.00 61.22 702 TYR A O 1
ATOM 5780 N N . SER A 1 703 ? 21.786 23.872 58.945 1.00 57.59 703 SER A N 1
ATOM 5781 C CA . SER A 1 703 ? 23.198 24.135 59.213 1.00 57.59 703 SER A CA 1
ATOM 5782 C C . SER A 1 703 ? 23.474 24.149 60.721 1.00 57.59 703 SER A C 1
ATOM 5784 O O . SER A 1 703 ? 22.569 24.338 61.536 1.00 57.59 703 SER A O 1
ATOM 5786 N N . GLU A 1 704 ? 24.747 24.046 61.108 1.00 53.56 704 GLU A N 1
ATOM 5787 C CA . GLU A 1 704 ? 25.176 24.262 62.502 1.00 53.56 704 GLU A CA 1
ATOM 5788 C C . GLU A 1 704 ? 24.937 25.714 62.980 1.00 53.56 704 GLU A C 1
ATOM 5790 O O . GLU A 1 704 ? 24.937 25.977 64.179 1.00 53.56 704 GLU A O 1
ATOM 5795 N N . THR A 1 705 ? 24.675 26.651 62.056 1.00 58.16 705 THR A N 1
ATOM 5796 C CA . THR A 1 705 ? 24.281 28.044 62.337 1.00 58.16 705 THR A CA 1
ATOM 5797 C C . THR A 1 705 ? 22.764 28.250 62.474 1.00 58.16 705 THR A C 1
ATOM 5799 O O . THR A 1 705 ? 22.336 29.350 62.816 1.00 58.16 705 THR A O 1
ATOM 5802 N N . GLY A 1 706 ? 21.942 27.216 62.249 1.00 54.91 706 GLY A N 1
ATOM 5803 C CA . GLY A 1 706 ? 20.478 27.272 62.387 1.00 54.91 706 GLY A CA 1
ATOM 5804 C C . GLY A 1 706 ? 19.713 27.763 61.150 1.00 54.91 706 GLY A C 1
ATOM 5805 O O . GLY A 1 706 ? 18.486 27.882 61.198 1.00 54.91 706 GLY A O 1
ATOM 5806 N N . GLU A 1 707 ? 20.402 28.012 60.038 1.00 50.84 707 GLU A N 1
ATOM 5807 C CA . GLU A 1 707 ? 19.782 28.294 58.740 1.00 50.84 707 GLU A CA 1
ATOM 5808 C C . GLU A 1 707 ? 19.305 26.987 58.083 1.00 50.84 707 GLU A C 1
ATOM 5810 O O . GLU A 1 707 ? 19.751 25.894 58.443 1.00 50.84 707 GLU A O 1
ATOM 5815 N N . TRP A 1 708 ? 18.345 27.074 57.156 1.00 58.53 708 TRP A N 1
ATOM 5816 C CA . TRP A 1 708 ? 17.713 25.899 56.548 1.00 58.53 708 TRP A CA 1
ATOM 5817 C C . TRP A 1 708 ? 17.791 25.935 55.022 1.00 58.53 708 TRP A C 1
ATOM 5819 O O . TRP A 1 708 ? 17.497 26.954 54.402 1.00 58.53 708 TRP A O 1
ATOM 5829 N N . GLU A 1 709 ? 18.091 24.786 54.418 1.00 57.69 709 GLU A N 1
ATOM 5830 C CA . GLU A 1 709 ? 18.158 24.612 52.963 1.00 57.69 709 GLU A CA 1
ATOM 5831 C C . GLU A 1 709 ? 17.279 23.441 52.494 1.00 57.69 709 GLU A C 1
ATOM 5833 O O . GLU A 1 709 ? 16.943 22.528 53.259 1.00 57.69 709 GLU A O 1
ATOM 5838 N N . HIS A 1 710 ? 16.880 23.468 51.219 1.00 60.94 710 HIS A N 1
ATOM 5839 C CA . HIS A 1 710 ? 16.143 22.381 50.571 1.00 60.94 710 HIS A CA 1
ATOM 5840 C C . HIS A 1 710 ? 17.111 21.284 50.105 1.00 60.94 710 HIS A C 1
ATOM 5842 O O . HIS A 1 710 ? 17.647 21.344 49.004 1.00 60.94 710 HIS A O 1
ATOM 5848 N N . GLU A 1 711 ? 17.301 20.253 50.931 1.00 66.44 711 GLU A N 1
ATOM 5849 C CA . GLU A 1 711 ? 18.175 19.116 50.604 1.00 66.44 711 GLU A CA 1
ATOM 5850 C C . GLU A 1 711 ? 17.596 18.253 49.473 1.00 66.44 711 GLU A C 1
ATOM 5852 O O . GLU A 1 711 ? 18.328 17.786 48.601 1.00 66.44 711 GLU A O 1
ATOM 5857 N N . LYS A 1 712 ? 16.268 18.061 49.468 1.00 79.38 712 LYS A N 1
ATOM 5858 C CA . LYS A 1 712 ? 15.571 17.234 48.474 1.00 79.38 712 LYS A CA 1
ATOM 5859 C C . LYS A 1 712 ? 14.121 17.674 48.268 1.00 79.38 712 LYS A C 1
ATOM 5861 O O . LYS A 1 712 ? 13.424 18.058 49.218 1.00 79.38 712 LYS A O 1
ATOM 5866 N N . ILE A 1 713 ? 13.637 17.532 47.039 1.00 85.25 713 ILE A N 1
ATOM 5867 C CA . ILE A 1 713 ? 12.208 17.499 46.701 1.00 85.25 713 ILE A CA 1
ATOM 5868 C C . ILE A 1 713 ? 11.866 16.096 46.194 1.00 85.25 713 ILE A C 1
ATOM 5870 O O . ILE A 1 713 ? 12.596 15.498 45.406 1.00 85.25 713 ILE A O 1
ATOM 5874 N N . VAL A 1 714 ? 10.740 15.567 46.654 1.00 87.19 714 VAL A N 1
ATOM 5875 C CA . VAL A 1 714 ? 10.172 14.288 46.240 1.00 87.19 714 VAL A CA 1
ATOM 5876 C C . VAL A 1 714 ? 8.754 14.543 45.737 1.00 87.19 714 VAL A C 1
ATOM 5878 O O . VAL A 1 714 ? 7.935 15.158 46.422 1.00 87.19 714 VAL A O 1
ATOM 5881 N N . LEU A 1 715 ? 8.476 14.080 44.521 1.00 89.81 715 LEU A N 1
ATOM 5882 C CA . LEU A 1 715 ? 7.158 14.128 43.899 1.00 89.81 715 LEU A CA 1
ATOM 5883 C C . LEU A 1 715 ? 6.550 12.726 43.950 1.00 89.81 715 LEU A C 1
ATOM 5885 O O . LEU A 1 715 ? 6.988 11.816 43.240 1.00 89.81 715 LEU A O 1
ATOM 5889 N N . GLU A 1 716 ? 5.566 12.540 44.823 1.00 91.31 716 GLU A N 1
ATOM 5890 C CA . GLU A 1 716 ? 5.032 11.226 45.178 1.00 91.31 716 GLU A CA 1
ATOM 5891 C C . GLU A 1 716 ? 3.698 10.945 44.458 1.00 91.31 716 GLU A C 1
ATOM 5893 O O . GLU A 1 716 ? 2.748 11.733 44.594 1.00 91.31 716 GLU A O 1
ATOM 5898 N N . PRO A 1 717 ? 3.589 9.835 43.702 1.00 91.12 717 PRO A N 1
ATOM 5899 C CA . PRO A 1 717 ? 2.315 9.374 43.154 1.00 91.12 717 PRO A CA 1
ATOM 5900 C C . PRO A 1 717 ? 1.352 8.949 44.275 1.00 91.12 717 PRO A C 1
ATOM 5902 O O . PRO A 1 717 ? 1.773 8.654 45.396 1.00 91.12 717 PRO A O 1
ATOM 5905 N N . LYS A 1 718 ? 0.047 8.898 43.982 1.00 89.44 718 LYS A N 1
ATOM 5906 C CA . LYS A 1 718 ? -0.935 8.241 44.871 1.00 89.44 718 LYS A CA 1
ATOM 5907 C C . LYS A 1 718 ? -1.076 6.752 44.557 1.00 89.44 718 LYS A C 1
ATOM 5909 O O . LYS A 1 718 ? -1.287 5.959 45.475 1.00 89.44 718 LYS A O 1
ATOM 5914 N N . ASN A 1 719 ? -0.888 6.376 43.293 1.00 85.69 719 ASN A N 1
ATOM 5915 C CA . ASN A 1 719 ? -0.869 4.986 42.867 1.00 85.69 719 ASN A CA 1
ATOM 5916 C C . ASN A 1 719 ? 0.498 4.355 43.200 1.00 85.69 719 ASN A C 1
ATOM 5918 O O . ASN A 1 719 ? 1.544 4.866 42.799 1.00 85.69 719 ASN A O 1
ATOM 5922 N N . LYS A 1 720 ? 0.487 3.244 43.947 1.00 84.81 720 LYS A N 1
ATOM 5923 C CA . LYS A 1 720 ? 1.691 2.580 44.481 1.00 84.81 720 LYS A CA 1
ATOM 5924 C C . LYS A 1 720 ? 2.510 1.820 43.435 1.00 84.81 720 LYS A C 1
ATOM 5926 O O . LYS A 1 720 ? 3.670 1.518 43.703 1.00 84.81 720 LYS A O 1
ATOM 5931 N N . ASP A 1 721 ? 1.937 1.538 42.267 1.00 85.25 721 ASP A N 1
ATOM 5932 C CA . ASP A 1 721 ? 2.649 0.877 41.166 1.00 85.25 721 ASP A CA 1
ATOM 5933 C C . ASP A 1 721 ? 3.637 1.830 40.460 1.00 85.25 721 ASP A C 1
ATOM 5935 O O . ASP A 1 721 ? 4.514 1.405 39.704 1.00 85.25 721 ASP A O 1
ATOM 5939 N N . TYR A 1 722 ? 3.528 3.131 40.746 1.00 83.75 722 TYR A N 1
ATOM 5940 C CA . TYR A 1 722 ? 4.370 4.189 40.208 1.00 83.75 722 TYR A CA 1
ATOM 5941 C C . TYR A 1 722 ? 5.469 4.598 41.195 1.00 83.75 722 TYR A C 1
ATOM 5943 O O . TYR A 1 722 ? 5.291 4.596 42.412 1.00 83.75 722 TYR A O 1
ATOM 5951 N N . LYS A 1 723 ? 6.629 4.995 40.662 1.00 83.69 723 LYS A N 1
ATOM 5952 C CA . LYS A 1 723 ? 7.770 5.463 41.464 1.00 83.69 723 LYS A CA 1
ATOM 5953 C C . LYS A 1 723 ? 7.690 6.968 41.714 1.00 83.69 723 LYS A C 1
ATOM 5955 O O . LYS A 1 723 ? 7.237 7.718 40.852 1.00 83.69 723 LYS A O 1
ATOM 5960 N N . SER A 1 724 ? 8.174 7.407 42.873 1.00 86.50 724 SER A N 1
ATOM 5961 C CA . SER A 1 724 ? 8.385 8.826 43.157 1.00 86.50 724 SER A CA 1
ATOM 5962 C C . SER A 1 724 ? 9.540 9.396 42.329 1.00 86.50 724 SER A C 1
ATOM 5964 O O . SER A 1 724 ? 10.536 8.716 42.066 1.00 86.50 724 SER A O 1
ATOM 5966 N N . ILE A 1 725 ? 9.413 10.660 41.925 1.00 84.19 725 ILE A N 1
ATOM 5967 C CA . ILE A 1 725 ? 10.500 11.415 41.289 1.00 84.19 725 ILE A CA 1
ATOM 5968 C C . ILE A 1 725 ? 11.266 12.122 42.409 1.00 84.19 725 ILE A C 1
ATOM 5970 O O . ILE A 1 725 ? 10.655 12.782 43.247 1.00 84.19 725 ILE A O 1
ATOM 5974 N N . SER A 1 726 ? 12.588 11.970 42.442 1.00 82.38 726 SER A N 1
ATOM 5975 C CA . SER A 1 726 ? 13.468 12.651 43.397 1.00 82.38 726 SER A CA 1
ATOM 5976 C C . SER A 1 726 ? 14.284 13.722 42.688 1.00 82.38 726 SER A C 1
ATOM 5978 O O . SER A 1 726 ? 14.883 13.437 41.656 1.00 82.38 726 SER A O 1
ATOM 5980 N N . ILE A 1 727 ? 14.320 14.919 43.264 1.00 79.56 727 ILE A N 1
ATOM 5981 C CA . ILE A 1 727 ? 15.114 16.061 42.815 1.00 79.56 727 ILE A CA 1
ATOM 5982 C C . ILE A 1 727 ? 16.056 16.418 43.970 1.00 79.56 727 ILE A C 1
ATOM 5984 O O . ILE A 1 727 ? 15.611 16.857 45.032 1.00 79.56 727 ILE A O 1
ATOM 5988 N N . ASP A 1 728 ? 17.343 16.152 43.774 1.00 72.62 728 ASP A N 1
ATOM 5989 C CA . ASP A 1 728 ? 18.431 16.405 44.723 1.00 72.62 728 ASP A CA 1
ATOM 5990 C C . ASP A 1 728 ? 19.200 17.663 44.291 1.00 72.62 728 ASP A C 1
ATOM 5992 O O . ASP A 1 728 ? 19.343 17.888 43.092 1.00 72.62 728 ASP A O 1
ATOM 5996 N N . ASN A 1 729 ? 19.698 18.464 45.244 1.00 62.81 729 ASN A N 1
ATOM 5997 C CA . ASN A 1 729 ? 20.356 19.762 44.996 1.00 62.81 729 ASN A CA 1
ATOM 5998 C C . ASN A 1 729 ? 19.515 20.705 44.110 1.00 62.81 729 ASN A C 1
ATOM 6000 O O . ASN A 1 729 ? 19.850 20.979 42.959 1.00 62.81 729 ASN A O 1
ATOM 6004 N N . VAL A 1 730 ? 18.402 21.202 44.656 1.00 58.31 730 VAL A N 1
ATOM 6005 C CA . VAL A 1 730 ? 17.426 22.009 43.908 1.00 58.31 730 VAL A CA 1
ATOM 6006 C C . VAL A 1 730 ? 17.949 23.428 43.643 1.00 58.31 730 VAL A C 1
ATOM 6008 O O . VAL A 1 730 ? 17.694 24.344 44.424 1.00 58.31 730 VAL A O 1
ATOM 6011 N N . ASP A 1 731 ? 18.630 23.629 42.513 1.00 57.62 731 ASP A N 1
ATOM 6012 C CA . ASP A 1 731 ? 18.790 24.969 41.938 1.00 57.62 731 ASP A CA 1
ATOM 6013 C C . ASP A 1 731 ? 17.400 25.504 41.545 1.00 57.62 731 ASP A C 1
ATOM 6015 O O . ASP A 1 731 ? 16.627 24.846 40.838 1.00 57.62 731 ASP A O 1
ATOM 6019 N N . CYS A 1 732 ? 17.065 26.703 42.026 1.00 52.75 732 CYS A N 1
ATOM 6020 C CA . CYS A 1 732 ? 15.750 27.327 41.871 1.00 52.75 732 CYS A CA 1
ATOM 6021 C C . CYS A 1 732 ? 15.323 27.543 40.407 1.00 52.75 732 CYS A C 1
ATOM 6023 O O . CYS A 1 732 ? 14.148 27.813 40.153 1.00 52.75 732 CYS A O 1
ATOM 6025 N N . ASN A 1 733 ? 16.248 27.430 39.450 1.00 58.72 733 ASN A N 1
ATOM 6026 C CA . ASN A 1 733 ? 15.967 27.581 38.024 1.00 58.72 733 ASN A CA 1
ATOM 6027 C C . ASN A 1 733 ? 15.449 26.296 37.347 1.00 58.72 733 ASN A C 1
ATOM 6029 O O . ASN A 1 733 ? 14.781 26.390 36.316 1.00 58.72 733 ASN A O 1
ATOM 6033 N N . GLU A 1 734 ? 15.719 25.102 37.894 1.00 69.75 734 GLU A N 1
ATOM 6034 C CA . GLU A 1 734 ? 15.380 23.836 37.215 1.00 69.75 734 GLU A CA 1
ATOM 6035 C C . GLU A 1 734 ? 13.979 23.295 37.540 1.00 69.75 734 GLU A C 1
ATOM 6037 O O . GLU A 1 734 ? 13.430 22.511 36.758 1.00 69.75 734 GLU A O 1
ATOM 6042 N N . PHE A 1 735 ? 13.384 23.714 38.664 1.00 80.69 735 PHE A N 1
ATOM 6043 C CA . PHE A 1 735 ? 12.100 23.218 39.171 1.00 80.69 735 PHE A CA 1
ATOM 6044 C C . PHE A 1 735 ? 11.124 24.358 39.508 1.00 80.69 735 PHE A C 1
ATOM 6046 O O . PHE A 1 735 ? 11.402 25.187 40.373 1.00 80.69 735 PHE A O 1
ATOM 6053 N N . LYS A 1 736 ? 9.929 24.357 38.897 1.00 82.69 736 LYS A N 1
ATOM 6054 C CA . LYS A 1 736 ? 8.851 25.325 39.184 1.00 82.69 736 LYS A CA 1
ATOM 6055 C C . LYS A 1 736 ? 7.556 24.615 39.609 1.00 82.69 736 LYS A C 1
ATOM 6057 O O . LYS A 1 736 ? 7.111 23.659 38.973 1.00 82.69 736 LYS A O 1
ATOM 6062 N N . VAL A 1 737 ? 6.915 25.112 40.673 1.00 86.94 737 VAL A N 1
ATOM 6063 C CA . VAL A 1 737 ? 5.546 24.719 41.068 1.00 86.94 737 VAL A CA 1
ATOM 6064 C C . VAL A 1 737 ? 4.570 25.729 40.481 1.00 86.94 737 VAL A C 1
ATOM 6066 O O . VAL A 1 737 ? 4.604 26.899 40.851 1.00 86.94 737 VAL A O 1
ATOM 6069 N N . ILE A 1 738 ? 3.707 25.261 39.586 1.00 87.56 738 ILE A N 1
ATOM 6070 C CA . ILE A 1 738 ? 2.827 26.087 38.753 1.00 87.56 738 ILE A CA 1
ATOM 6071 C C . ILE A 1 738 ? 1.491 26.348 39.457 1.00 87.56 738 ILE A C 1
ATOM 6073 O O . ILE A 1 738 ? 0.980 27.466 39.440 1.00 87.56 738 ILE A O 1
ATOM 6077 N N . GLY A 1 739 ? 0.938 25.336 40.133 1.00 90.94 739 GLY A N 1
ATOM 6078 C CA . GLY A 1 739 ? -0.321 25.479 40.860 1.00 90.94 739 GLY A CA 1
ATOM 6079 C C . GLY A 1 739 ? -0.567 24.401 41.911 1.00 90.94 739 GLY A C 1
ATOM 6080 O O . GLY A 1 739 ? -0.018 23.302 41.844 1.00 90.94 739 GLY A O 1
ATOM 6081 N N . GLU A 1 740 ? -1.416 24.726 42.880 1.00 93.56 740 GLU A N 1
ATOM 6082 C CA . GLU A 1 740 ? -1.928 23.817 43.911 1.00 93.56 740 GLU A CA 1
ATOM 6083 C C . GLU A 1 740 ? -3.305 23.287 43.508 1.00 93.56 740 GLU A C 1
ATOM 6085 O O . GLU A 1 740 ? -4.156 24.042 43.039 1.00 93.56 740 GLU A O 1
ATOM 6090 N N . PHE A 1 741 ? -3.515 21.982 43.665 1.00 94.31 741 PHE A N 1
ATOM 6091 C CA . PHE A 1 741 ? -4.754 21.304 43.289 1.00 94.31 741 PHE A CA 1
ATOM 6092 C C . PHE A 1 741 ? -5.906 21.670 44.233 1.00 94.31 741 PHE A C 1
ATOM 6094 O O . PHE A 1 741 ? -5.793 21.518 45.450 1.00 94.31 741 PHE A O 1
ATOM 6101 N N . ILE A 1 742 ? -7.025 22.112 43.657 1.00 93.94 742 ILE A N 1
ATOM 6102 C CA . ILE A 1 742 ? -8.246 22.507 44.375 1.00 93.94 742 ILE A CA 1
ATOM 6103 C C . ILE A 1 742 ? -9.299 21.391 44.335 1.00 93.94 742 ILE A C 1
ATOM 6105 O O . ILE A 1 742 ? -10.018 21.188 45.311 1.00 93.94 742 ILE A O 1
ATOM 6109 N N . GLY A 1 743 ? -9.386 20.646 43.230 1.00 92.81 743 GLY A N 1
ATOM 6110 C CA . GLY A 1 743 ? -10.316 19.526 43.087 1.00 92.81 743 GLY A CA 1
ATOM 6111 C C . GLY A 1 743 ? -10.567 19.122 41.635 1.00 92.81 743 GLY A C 1
ATOM 6112 O O . GLY A 1 743 ? -9.891 19.589 40.719 1.00 92.81 743 GLY A O 1
ATOM 6113 N N . ILE A 1 744 ? -11.559 18.254 41.431 1.00 91.12 744 ILE A N 1
ATOM 6114 C CA . ILE A 1 744 ? -11.965 17.737 40.114 1.00 91.12 744 ILE A CA 1
ATOM 6115 C C . ILE A 1 744 ? -13.361 18.255 39.780 1.00 91.12 744 ILE A C 1
ATOM 6117 O O . ILE A 1 744 ? -14.257 18.224 40.629 1.00 91.12 744 ILE A O 1
ATOM 6121 N N . ILE A 1 745 ? -13.549 18.703 38.541 1.00 87.50 745 ILE A N 1
ATOM 6122 C CA . ILE A 1 745 ? -14.857 19.085 38.007 1.00 87.50 745 ILE A CA 1
ATOM 6123 C C . ILE A 1 745 ? -15.672 17.810 37.792 1.00 87.50 745 ILE A C 1
ATOM 6125 O O . ILE A 1 745 ? -15.292 16.950 36.998 1.00 87.50 745 ILE A O 1
ATOM 6129 N N . LYS A 1 746 ? -16.793 17.684 38.506 1.00 75.62 746 LYS A N 1
ATOM 6130 C CA . LYS A 1 746 ? -17.725 16.561 38.348 1.00 75.62 746 LYS A CA 1
ATOM 6131 C C . LYS A 1 746 ? -18.823 16.902 37.326 1.00 75.62 746 LYS A C 1
ATOM 6133 O O . LYS A 1 746 ? -19.246 18.060 37.303 1.00 75.62 746 LYS A O 1
ATOM 6138 N N . PRO A 1 747 ? -19.274 15.924 36.518 1.00 59.03 747 PRO A N 1
ATOM 6139 C CA . PRO A 1 747 ? -20.410 16.075 35.602 1.00 59.03 747 PRO A CA 1
ATOM 6140 C C . PRO A 1 747 ? -21.764 16.214 36.331 1.00 59.03 747 PRO A C 1
ATOM 6142 O O . PRO A 1 747 ? -21.937 15.573 37.393 1.00 59.03 747 PRO A O 1
#

Secondary structure (DSSP, 8-state):
-GGGS--EEEEEESSSSHHHHTTTSTT-SSS-EEEEEEEGGGTEEEEEEES-HHHHHHHHHHSTTGGG--EEEEEE-TT--HHHHHHHHHHHHHHHTTSSS-EE---STT------TTHHHHHHHHHHHHHHHHHTTS--S-HHHHHHSHHHHT-TTS---HHHHHHHHHHHHHHHHHHHHT--EEEEEEE-TTSSHHHHHHHHHHHHHHHHH-S-----SS-TTT-HHHHHTT------EEEE-S-HHHHHHHHHHHHHSTT--TTSEE-HHHHHH-SSPEEEEEETTGGG-B-SSS-SSHHHHHHHHHHHHHTT--TT--HHHHHHHHEEEEEEEE-TT---STTBPPHHHHHHHHH-TTSEEEEE----S-TTHHHHHHHHHHHHTT---S----TTSEEEEESSHHHHHHHHHHHHHHTS--EEEE-S-S--TTTT--HHHHHHTT--SEEETTEEE-B-S-SSSGGGSTTGGGSEE-HHHHTT--EEEEEEEE-TTEEEETTTTEEEE-TTT---TTTTTT--SHHHHHHHHHHHHHHHHTTEEEEEEEEESSHHHHHHHHTTS-EE---HHHHHHHTT-----EES---GGGBTTTEEEEE-HHHHHHHTTS-------EEEE--SS-S--TTEEEEE--SSTTTTTS-TT-EEEEEES--S--TT-EEEEEESS--BTTTTBSEEEEEEEEEEEE-TTS-EEEEEEEEE-SSTTSPPEEEES--TTTEEEEEEEEEE---

Foldseek 3Di:
DQPVKDKDKDKDWLDDVVLVVQCPDPQHQQQWKKKKFADLVVQEIEIDIDRGNNVVSVVLCPDPVSVPTTMMMIIDIPPDDPVLSLVLRLVCVLQQLQLLSHAYPDAAQPNADDDDPPVVVSVVVSQVVVVVCCVVVVGPDHPLVSCQDLLNVQPLSDHDDPQLLVVLLVVLVVVLVCVVVVAFAAAEAEEAPQLCLNSSLSNSVRLLLCLQVPLDPDDDPPDQPRRSNNSNVSVPDDFQAAEEEQDPQVLVSVQVNQVSYPRGHNVRYDYLLRLLVDDAAGAEYEYPQLQQFFFLALDDDPVVNVSVQVSCVSQVNHNGDTSVVSNVSRYRYYYHHDYPLQNQANGGPDVVVVVVLVPDPRHHYGYRQWRDFALQTSVVLVLLVCLQFLNDDAADDRPQAAEEEEPDDVVLLVVLLVVCVVSNFGAEAEAQQWDQPCEPPDPVCCVVVVDFTDAAPNDGAHAQHDLHPRSVDPCRSRHYYYLSSCPPAAGQEYEYEYDPQWAADPVVSHIAGDPVRRDPCSRCTPPPDRVVNSSSSSSRRSVRQSRHHRYYYYYYRDVRSSVSCVRHRHYDYDDVVVVVVVVVDPDFDFAQDDDPVCDQAFKAWEDELVQLCCVQPPHDHDDTPGITGFPDLPRGDPQKHWYFFFDDLAPPQHHHGWIWIWGFPDDDDQAQFWFKKFFDPDADPRGDGRIDTFRWHWDWDADPVGDIDTQKIWGHGPDPVDDIDIDGPDDVVGMDTTTTTRGTGGD